Protein AF-0000000076091542 (afdb_homodimer)

InterPro domains:
  IPR012336 Thioredoxin-like fold [PF17172] (50-140)
  IPR026928 FAX/IsoI-like [SFLDG01200] (33-262)
  IPR033468 Metaxin, glutathione S-transferase domain [PF17171] (192-253)
  IPR036249 Thioredoxin-like superfamily [SSF52833] (47-108)
  IPR036282 Glutathione S-transferase, C-terminal domain superfamily [SSF47616] (184-255)
  IPR040079 Glutathione transferase family [SFLDS00019] (33-262)
  IPR050931 Mitochondrial Protein Transport Metaxin [PTHR12289] (26-268)

Organism: Mytilus edulis (NCBI:txid6550)

Radius of gyration: 25.35 Å; Cα contacts (8 Å, |Δi|>4): 857; chains: 2; bounding box: 60×109×56 Å

Structure (mmCIF, N/CA/C/O backbone):
data_AF-0000000076091542-model_v1
#
loop_
_entity.id
_entity.type
_entity.pdbx_description
1 polymer 'Failed axon connections-like protein'
#
loop_
_atom_site.group_PDB
_atom_site.id
_atom_site.type_symbol
_atom_site.label_atom_id
_atom_site.label_alt_id
_atom_site.label_comp_id
_atom_site.label_asym_id
_atom_site.label_entity_id
_atom_site.label_seq_id
_atom_site.pdbx_PDB_ins_code
_atom_site.Cartn_x
_atom_site.Cartn_y
_atom_site.Cartn_z
_atom_site.occupancy
_atom_site.B_iso_or_equiv
_atom_site.auth_seq_id
_atom_site.auth_comp_id
_atom_site.auth_asym_id
_atom_site.auth_atom_id
_atom_site.pdbx_PDB_model_num
ATOM 1 N N . MET A 1 1 ? -28.188 13.852 -23.406 1 19.67 1 MET A N 1
ATOM 2 C CA . MET A 1 1 ? -27.188 12.852 -23.781 1 19.67 1 MET A CA 1
ATOM 3 C C . MET A 1 1 ? -27.344 11.602 -22.906 1 19.67 1 MET A C 1
ATOM 5 O O . MET A 1 1 ? -27.281 11.68 -21.688 1 19.67 1 MET A O 1
ATOM 9 N N . LEU A 1 2 ? -28.016 10.516 -23.391 1 20.8 2 LEU A N 1
ATOM 10 C CA . LEU A 1 2 ? -28.562 9.273 -22.859 1 20.8 2 LEU A CA 1
ATOM 11 C C . LEU A 1 2 ? -27.438 8.406 -22.281 1 20.8 2 LEU A C 1
ATOM 13 O O . LEU A 1 2 ? -26.422 8.18 -22.938 1 20.8 2 LEU A O 1
ATOM 17 N N . ALA A 1 3 ? -27.391 8.375 -20.922 1 24.52 3 ALA A N 1
ATOM 18 C CA . ALA A 1 3 ? -26.531 7.43 -20.219 1 24.52 3 ALA A CA 1
ATOM 19 C C . ALA A 1 3 ? -26.609 6.043 -20.844 1 24.52 3 ALA A C 1
ATOM 21 O O . ALA A 1 3 ? -27.703 5.477 -20.984 1 24.52 3 ALA A O 1
ATOM 22 N N . LYS A 1 4 ? -25.562 5.676 -21.656 1 25.92 4 LYS A N 1
ATOM 23 C CA . LYS A 1 4 ? -25.609 4.516 -22.547 1 25.92 4 LYS A CA 1
ATOM 24 C C . LYS A 1 4 ? -25.844 3.23 -21.75 1 25.92 4 LYS A C 1
ATOM 26 O O . LYS A 1 4 ? -25.156 2.969 -20.766 1 25.92 4 LYS A O 1
ATOM 31 N N . PRO A 1 5 ? -26.922 2.445 -21.859 1 33.72 5 PRO A N 1
ATOM 32 C CA . PRO A 1 5 ? -27.469 1.202 -21.312 1 33.72 5 PRO A CA 1
ATOM 33 C C . PRO A 1 5 ? -26.438 0.086 -21.234 1 33.72 5 PRO A C 1
ATOM 35 O O . PRO A 1 5 ? -26.672 -0.938 -20.578 1 33.72 5 PRO A O 1
ATOM 38 N N . ASN A 1 6 ? -25.312 0.187 -21.891 1 32.94 6 ASN A N 1
ATOM 39 C CA . ASN A 1 6 ? -24.531 -1.007 -22.219 1 32.94 6 ASN A CA 1
ATOM 40 C C . ASN A 1 6 ? -23.594 -1.395 -21.078 1 32.94 6 ASN A C 1
ATOM 42 O O . ASN A 1 6 ? -22.906 -2.418 -21.156 1 32.94 6 ASN A O 1
ATOM 46 N N . GLU A 1 7 ? -23.281 -0.458 -20.203 1 36.81 7 GLU A N 1
ATOM 47 C CA . GLU A 1 7 ? -22.281 -0.749 -19.188 1 36.81 7 GLU A CA 1
ATOM 48 C C . GLU A 1 7 ? -22.797 -1.742 -18.156 1 36.81 7 GLU A C 1
ATOM 50 O O . GLU A 1 7 ? -22.047 -2.578 -17.656 1 36.81 7 GLU A O 1
ATOM 55 N N . CYS A 1 8 ? -24.156 -1.699 -17.844 1 38.28 8 CYS A N 1
ATOM 56 C CA . CYS A 1 8 ? -24.828 -2.627 -16.938 1 38.28 8 CYS A CA 1
ATOM 57 C C . CYS A 1 8 ? -24.812 -4.043 -17.516 1 38.28 8 CYS A C 1
ATOM 59 O O . CYS A 1 8 ? -24.734 -5.016 -16.766 1 38.28 8 CYS A O 1
ATOM 61 N N . SER A 1 9 ? -24.797 -4.07 -18.797 1 39.72 9 SER A N 1
ATOM 62 C CA . SER A 1 9 ? -24.969 -5.359 -19.453 1 39.72 9 SER A CA 1
ATOM 63 C C . SER A 1 9 ? -23.688 -6.195 -19.375 1 39.72 9 SER A C 1
ATOM 65 O O . SER A 1 9 ? -23.75 -7.398 -19.109 1 39.72 9 SER A O 1
ATOM 67 N N . SER A 1 10 ? -22.578 -5.527 -19.469 1 39.66 10 SER A N 1
ATOM 68 C CA . SER A 1 10 ? -21.328 -6.273 -19.484 1 39.66 10 SER A CA 1
ATOM 69 C C . SER A 1 10 ? -20.953 -6.766 -18.094 1 39.66 10 SER A C 1
ATOM 71 O O . SER A 1 10 ? -20.438 -7.875 -17.938 1 39.66 10 SER A O 1
ATOM 73 N N . TYR A 1 11 ? -21.328 -5.992 -17.109 1 43.19 11 TYR A N 1
ATOM 74 C CA . TYR A 1 11 ? -21.188 -6.453 -15.727 1 43.19 11 TYR A CA 1
ATOM 75 C C . TYR A 1 11 ? -22.078 -7.66 -15.461 1 43.19 11 TYR A C 1
ATOM 77 O O . TYR A 1 11 ? -21.656 -8.617 -14.805 1 43.19 11 TYR A O 1
ATOM 85 N N . MET A 1 12 ? -23.266 -7.578 -15.938 1 41.66 12 MET A N 1
ATOM 86 C CA . MET A 1 12 ? -24.203 -8.688 -15.797 1 41.66 12 MET A CA 1
ATOM 87 C C . MET A 1 12 ? -23.703 -9.93 -16.516 1 41.66 12 MET A C 1
ATOM 89 O O . MET A 1 12 ? -23.844 -11.047 -16.016 1 41.66 12 MET A O 1
ATOM 93 N N . TYR A 1 13 ? -23.141 -9.711 -17.656 1 39.22 13 TYR A N 1
ATOM 94 C CA . TYR A 1 13 ? -22.656 -10.852 -18.422 1 39.22 13 TYR A CA 1
ATOM 95 C C . TYR A 1 13 ? -21.484 -11.508 -17.719 1 39.22 13 TYR A C 1
ATOM 97 O O . TYR A 1 13 ? -21.406 -12.742 -17.625 1 39.22 13 TYR A O 1
ATOM 105 N N . PHE A 1 14 ? -20.547 -10.75 -17.266 1 43.5 14 PHE A N 1
ATOM 106 C CA . PHE A 1 14 ? -19.406 -11.352 -16.578 1 43.5 14 PHE A CA 1
ATOM 107 C C . PHE A 1 14 ? -19.844 -11.984 -15.266 1 43.5 14 PHE A C 1
ATOM 109 O O . PHE A 1 14 ? -19.391 -13.078 -14.914 1 43.5 14 PHE A O 1
ATOM 116 N N . LYS A 1 15 ? -20.719 -11.328 -14.539 1 43.81 15 LYS A N 1
ATOM 117 C CA . LYS A 1 15 ? -21.359 -11.953 -13.383 1 43.81 15 LYS A CA 1
ATOM 118 C C . LYS A 1 15 ? -22.062 -13.25 -13.773 1 43.81 15 LYS A C 1
ATOM 120 O O . LYS A 1 15 ? -22 -14.242 -13.039 1 43.81 15 LYS A O 1
ATOM 125 N N . LEU A 1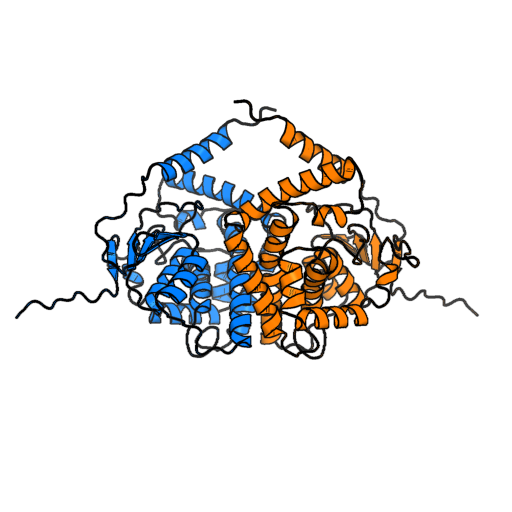 16 ? -22.75 -13.125 -14.828 1 40.97 16 LEU A N 1
ATOM 126 C CA . LEU A 1 16 ? -23.469 -14.297 -15.32 1 40.97 16 LEU A CA 1
ATOM 127 C C . LEU A 1 16 ? -22.5 -15.422 -15.688 1 40.97 16 LEU A C 1
ATOM 129 O O . LEU A 1 16 ? -22.781 -16.594 -15.438 1 40.97 16 LEU A O 1
ATOM 133 N N . LEU A 1 17 ? -21.469 -15.07 -16.328 1 40.75 17 LEU A N 1
ATOM 134 C CA . LEU A 1 17 ? -20.516 -16.125 -16.625 1 40.75 17 LEU A CA 1
ATOM 135 C C . LEU A 1 17 ? -19.938 -16.719 -15.344 1 40.75 17 LEU A C 1
ATOM 137 O O . LEU A 1 17 ? -19.703 -17.922 -15.258 1 40.75 17 LEU A O 1
ATOM 141 N N . CYS A 1 18 ? -19.719 -15.82 -14.344 1 41.69 18 CYS A N 1
ATOM 142 C CA . CYS A 1 18 ? -19.125 -16.25 -13.086 1 41.69 18 CYS A CA 1
ATOM 143 C C . CYS A 1 18 ? -20.172 -16.875 -12.172 1 41.69 18 CYS A C 1
ATOM 145 O O . CYS A 1 18 ? -19.859 -17.781 -11.391 1 41.69 18 CYS A O 1
ATOM 147 N N . LEU A 1 19 ? -21.438 -16.344 -12.164 1 39.69 19 LEU A N 1
ATOM 148 C CA . LEU A 1 19 ? -22.469 -16.766 -11.227 1 39.69 19 LEU A CA 1
ATOM 149 C C . LEU A 1 19 ? -22.875 -18.219 -11.492 1 39.69 19 LEU A C 1
ATOM 151 O O . LEU A 1 19 ? -23.406 -18.891 -10.609 1 39.69 19 LEU A O 1
ATOM 155 N N . HIS A 1 20 ? -22.938 -18.562 -12.703 1 35.91 20 HIS A N 1
ATOM 156 C CA . HIS A 1 20 ? -23.594 -19.844 -12.898 1 35.91 20 HIS A CA 1
ATOM 157 C C . HIS A 1 20 ? -22.797 -20.969 -12.234 1 35.91 20 HIS A C 1
ATOM 159 O O . HIS A 1 20 ? -23.203 -22.141 -12.305 1 35.91 20 HIS A O 1
ATOM 165 N N . CYS A 1 21 ? -21.547 -20.812 -11.906 1 37.47 21 CYS A N 1
ATOM 166 C CA . CYS A 1 21 ? -21 -22.094 -11.5 1 37.47 21 CYS A CA 1
ATOM 167 C C . CYS A 1 21 ? -21.359 -22.422 -10.055 1 37.47 21 CYS A C 1
ATOM 169 O O . CYS A 1 21 ? -20.938 -21.719 -9.133 1 37.47 21 CYS A O 1
ATOM 171 N N . ARG A 1 22 ? -22.453 -22.922 -9.781 1 39.88 22 ARG A N 1
ATOM 172 C CA . ARG A 1 22 ? -22.906 -23.594 -8.57 1 39.88 22 ARG A CA 1
ATOM 173 C C . ARG A 1 22 ? -21.75 -24.328 -7.891 1 39.88 22 ARG A C 1
ATOM 175 O O . ARG A 1 22 ? -21.031 -25.094 -8.531 1 39.88 22 ARG A O 1
ATOM 182 N N . ARG A 1 23 ? -21.328 -23.844 -6.637 1 48.97 23 ARG A N 1
ATOM 183 C CA . ARG A 1 23 ? -20.375 -24.344 -5.66 1 48.97 23 ARG A CA 1
ATOM 184 C C . ARG A 1 23 ? -20.547 -25.859 -5.453 1 48.97 23 ARG A C 1
ATOM 186 O O . ARG A 1 23 ? -21.406 -26.281 -4.68 1 48.97 23 ARG A O 1
ATOM 193 N N . ARG A 1 24 ? -20.547 -26.734 -6.309 1 45.97 24 ARG A N 1
ATOM 194 C CA . ARG A 1 24 ? -20.578 -28.094 -5.797 1 45.97 24 ARG A CA 1
ATOM 195 C C . ARG A 1 24 ? -19.266 -28.453 -5.098 1 45.97 24 ARG A C 1
ATOM 197 O O . ARG A 1 24 ? -18.188 -28.281 -5.66 1 45.97 24 ARG A O 1
ATOM 204 N N . PRO A 1 25 ? -19.297 -28.516 -3.74 1 52.72 25 PRO A N 1
ATOM 205 C CA . PRO A 1 25 ? -18.125 -29.109 -3.088 1 52.72 25 PRO A CA 1
ATOM 206 C C . PRO A 1 25 ? -17.578 -30.312 -3.844 1 52.72 25 PRO A C 1
ATOM 208 O O . PRO A 1 25 ? -18.344 -31.125 -4.352 1 52.72 25 PRO A O 1
ATOM 211 N N . LYS A 1 26 ? -16.344 -30.062 -4.352 1 61.12 26 LYS A N 1
ATOM 212 C CA . LYS A 1 26 ? -15.766 -31.25 -4.977 1 61.12 26 LYS A CA 1
ATOM 213 C C . LYS A 1 26 ? -15.797 -32.438 -4.023 1 61.12 26 LYS A C 1
ATOM 215 O O . LYS A 1 26 ? -15.227 -32.375 -2.93 1 61.12 26 LYS A O 1
ATOM 220 N N . SER A 1 27 ? -16.859 -33.25 -3.984 1 59.94 27 SER A N 1
ATOM 221 C CA . SER A 1 27 ? -17.172 -34.375 -3.129 1 59.94 27 SER A CA 1
ATOM 222 C C . SER A 1 27 ? -15.984 -35.312 -2.992 1 59.94 27 SER A C 1
ATOM 224 O O . SER A 1 27 ? -15.875 -36.062 -2.014 1 59.94 27 SER A O 1
ATOM 226 N N . ASN A 1 28 ? -14.875 -35.156 -3.734 1 75 28 ASN A N 1
ATOM 227 C CA . ASN A 1 28 ? -13.867 -36.188 -3.713 1 75 28 ASN A CA 1
ATOM 228 C C . ASN A 1 28 ? -12.523 -35.688 -3.195 1 75 28 ASN A C 1
ATOM 230 O O . ASN A 1 28 ? -11.477 -36.281 -3.455 1 75 28 ASN A O 1
ATOM 234 N N . VAL A 1 29 ? -12.516 -34.594 -2.348 1 87.81 29 VAL A N 1
ATOM 235 C CA . VAL A 1 29 ? -11.234 -34.125 -1.842 1 87.81 29 VAL A CA 1
ATOM 236 C C . VAL A 1 29 ? -10.984 -34.688 -0.446 1 87.81 29 VAL A C 1
ATOM 238 O O . VAL A 1 29 ? -11.828 -34.531 0.448 1 87.81 29 VAL A O 1
ATOM 241 N N . PRO A 1 30 ? -9.906 -35.406 -0.221 1 91.44 30 PRO A N 1
ATOM 242 C CA . PRO A 1 30 ? -9.609 -35.969 1.107 1 91.44 30 PRO A CA 1
ATOM 243 C C . PRO A 1 30 ? -9.484 -34.875 2.172 1 91.44 30 PRO A C 1
ATOM 245 O O . PRO A 1 30 ? -9.117 -33.75 1.86 1 91.44 30 PRO A O 1
ATOM 248 N N . PRO A 1 31 ? -9.797 -35.219 3.416 1 91.81 31 PRO A N 1
ATOM 249 C CA . PRO A 1 31 ? -9.594 -34.281 4.512 1 91.81 31 PRO A CA 1
ATOM 250 C C . PRO A 1 31 ? -8.148 -33.781 4.605 1 91.81 31 PRO A C 1
ATOM 252 O O . PRO A 1 31 ? -7.215 -34.562 4.391 1 91.81 31 PRO A O 1
ATOM 255 N N . GLY A 1 32 ? -7.98 -32.562 4.844 1 94.19 32 GLY A N 1
ATOM 256 C CA . GLY A 1 32 ? -6.648 -32 5.051 1 94.19 32 GLY A CA 1
ATOM 257 C C . GLY A 1 32 ? -6 -31.516 3.771 1 94.19 32 GLY A C 1
ATOM 258 O O . GLY A 1 32 ? -4.883 -30.984 3.797 1 94.19 32 GLY A O 1
ATOM 259 N N . VAL A 1 33 ? -6.746 -31.672 2.643 1 96.44 33 VAL A N 1
ATOM 260 C CA . VAL A 1 33 ? -6.242 -31.219 1.354 1 96.44 33 VAL A CA 1
ATOM 261 C C . VAL A 1 33 ? -6.875 -29.875 1.001 1 96.44 33 VAL A C 1
ATOM 263 O O . VAL A 1 33 ? -8.102 -29.719 1.054 1 96.44 33 VAL A O 1
ATOM 266 N N . VAL A 1 34 ? -6.047 -28.922 0.693 1 97.38 34 VAL A N 1
ATOM 267 C CA . VAL A 1 34 ? -6.512 -27.609 0.248 1 97.38 34 VAL A CA 1
ATOM 268 C C . VAL A 1 34 ? -6.984 -27.703 -1.201 1 97.38 34 VAL A C 1
ATOM 270 O O . VAL A 1 34 ? -6.297 -28.266 -2.053 1 97.38 34 VAL A O 1
ATOM 273 N N . VAL A 1 35 ? -8.133 -27.25 -1.45 1 96.81 35 VAL A N 1
ATOM 274 C CA . VAL A 1 35 ? -8.531 -27.016 -2.836 1 96.81 35 VAL A CA 1
ATOM 275 C C . VAL A 1 35 ? -8.258 -25.562 -3.217 1 96.81 35 VAL A C 1
ATOM 277 O O . VAL A 1 35 ? -8.844 -24.641 -2.643 1 96.81 35 VAL A O 1
ATOM 280 N N . LEU A 1 36 ? -7.383 -25.359 -4.105 1 97 36 LEU A N 1
ATOM 281 C CA . LEU A 1 36 ? -7.008 -24.031 -4.574 1 97 36 LEU A CA 1
ATOM 282 C C . LEU A 1 36 ? -7.758 -23.672 -5.855 1 97 36 LEU A C 1
ATOM 284 O O . LEU A 1 36 ? -7.488 -24.25 -6.914 1 97 36 LEU A O 1
ATOM 288 N N . TYR A 1 37 ? -8.68 -22.75 -5.766 1 94.75 37 TYR A N 1
ATOM 289 C CA . TYR A 1 37 ? -9.398 -22.234 -6.922 1 94.75 37 TYR A CA 1
ATOM 290 C C . TYR A 1 37 ? -8.664 -21.062 -7.555 1 94.75 37 TYR A C 1
ATOM 292 O O . TYR A 1 37 ? -8.445 -20.047 -6.902 1 94.75 37 TYR A O 1
ATOM 300 N N . GLN A 1 38 ? -8.242 -21.188 -8.727 1 93.25 38 GLN A N 1
ATOM 301 C CA . GLN A 1 38 ? -7.48 -20.156 -9.414 1 93.25 38 GLN A CA 1
ATOM 302 C C . GLN A 1 38 ? -7.754 -20.172 -10.914 1 93.25 38 GLN A C 1
ATOM 304 O O . GLN A 1 38 ? -8.398 -21.094 -11.422 1 93.25 38 GLN A O 1
ATOM 309 N N . ILE A 1 39 ? -7.184 -19.109 -11.547 1 87.56 39 ILE A N 1
ATOM 310 C CA . ILE A 1 39 ? -7.281 -19.062 -13.008 1 87.56 39 ILE A CA 1
ATOM 311 C C . ILE A 1 39 ? -6.293 -20.047 -13.617 1 87.56 39 ILE A C 1
ATOM 313 O O . ILE A 1 39 ? -5.234 -20.328 -13.047 1 87.56 39 ILE A O 1
ATOM 317 N N . GLY A 1 40 ? -6.504 -20.609 -14.742 1 83.12 40 GLY A N 1
ATOM 318 C CA . GLY A 1 40 ? -5.727 -21.641 -15.414 1 83.12 40 GLY A CA 1
ATOM 319 C C . GLY A 1 40 ? -4.273 -21.266 -15.617 1 83.12 40 GLY A C 1
ATOM 320 O O . GLY A 1 40 ? -3.859 -20.156 -15.242 1 83.12 40 GLY A O 1
ATOM 321 N N . ARG A 1 41 ? -3.475 -22.188 -16.031 1 93.94 41 ARG A N 1
ATOM 322 C CA . ARG A 1 41 ? -2.051 -22.031 -16.312 1 93.94 41 ARG A CA 1
ATOM 323 C C . ARG A 1 41 ? -1.826 -21.047 -17.453 1 93.94 41 ARG A C 1
ATOM 325 O O . ARG A 1 41 ? -2.746 -20.766 -18.219 1 93.94 41 ARG A O 1
ATOM 332 N N . GLY A 1 42 ? -0.633 -20.469 -17.516 1 92.81 42 GLY A N 1
ATOM 333 C CA . GLY A 1 42 ? -0.312 -19.453 -18.5 1 92.81 42 GLY A CA 1
ATOM 334 C C . GLY A 1 42 ? 0.687 -19.922 -19.547 1 92.81 42 GLY A C 1
ATOM 335 O O . GLY A 1 42 ? 1.202 -21.031 -19.453 1 92.81 42 GLY A O 1
ATOM 336 N N . ASN A 1 43 ? 0.922 -19.047 -20.516 1 93 43 ASN A N 1
ATOM 337 C CA . ASN A 1 43 ? 1.833 -19.375 -21.609 1 93 43 ASN A CA 1
ATOM 338 C C . ASN A 1 43 ? 3.291 -19.234 -21.188 1 93 43 ASN A C 1
ATOM 340 O O . ASN A 1 43 ? 4.16 -19.953 -21.688 1 93 43 ASN A O 1
ATOM 344 N N . PHE A 1 44 ? 3.537 -18.359 -20.188 1 95.12 44 PHE A N 1
ATOM 345 C CA . PHE A 1 44 ? 4.934 -18.016 -19.922 1 95.12 44 PHE A CA 1
ATOM 346 C C . PHE A 1 44 ? 5.289 -18.25 -18.469 1 95.12 44 PHE A C 1
ATOM 348 O O . PHE A 1 44 ? 6.465 -18.266 -18.094 1 95.12 44 PHE A O 1
ATOM 355 N N . ALA A 1 45 ? 4.277 -18.438 -17.641 1 96.62 45 ALA A N 1
ATOM 356 C CA . ALA A 1 45 ? 4.426 -18.734 -16.219 1 96.62 45 ALA A CA 1
ATOM 357 C C . ALA A 1 45 ? 3.293 -19.625 -15.719 1 96.62 45 ALA A C 1
ATOM 359 O O . ALA A 1 45 ? 2.25 -19.734 -16.359 1 96.62 45 ALA A O 1
ATOM 360 N N . PRO A 1 46 ? 3.443 -20.266 -14.57 1 96.88 46 PRO A N 1
ATOM 361 C CA . PRO A 1 46 ? 2.418 -21.188 -14.07 1 96.88 46 PRO A CA 1
ATOM 362 C C . PRO A 1 46 ? 1.085 -20.5 -13.805 1 96.88 46 PRO A C 1
ATOM 364 O O . PRO A 1 46 ? 0.047 -21.156 -13.719 1 96.88 46 PRO A O 1
ATOM 367 N N . SER A 1 47 ? 1.131 -19.234 -13.641 1 95.44 47 SER A N 1
ATOM 368 C CA . SER A 1 47 ? -0.073 -18.422 -13.461 1 95.44 47 SER A CA 1
ATOM 369 C C . SER A 1 47 ? 0.027 -17.094 -14.211 1 95.44 47 SER A C 1
ATOM 371 O O . SER A 1 47 ? 1.124 -16.562 -14.398 1 95.44 47 SER A O 1
ATOM 373 N N . ILE A 1 48 ? -1.14 -16.547 -14.625 1 92.62 48 ILE A N 1
ATOM 374 C CA . ILE A 1 48 ? -1.16 -15.258 -15.312 1 92.62 48 ILE A CA 1
ATOM 375 C C . ILE A 1 48 ? -1.468 -14.148 -14.312 1 92.62 48 ILE A C 1
ATOM 377 O O . ILE A 1 48 ? -1.569 -12.977 -14.688 1 92.62 48 ILE A O 1
ATOM 381 N N . SER A 1 49 ? -1.626 -14.516 -13.047 1 93.38 49 SER A N 1
ATOM 382 C CA . SER A 1 49 ? -1.919 -13.57 -11.969 1 93.38 49 SER A CA 1
ATOM 383 C C . SER A 1 49 ? -0.971 -13.766 -10.789 1 93.38 49 SER A C 1
ATOM 385 O O . SER A 1 49 ? -0.603 -14.898 -10.461 1 93.38 49 SER A O 1
ATOM 387 N N . PRO A 1 50 ? -0.578 -12.688 -10.141 1 97 50 PRO A N 1
ATOM 388 C CA . PRO A 1 50 ? 0.434 -12.797 -9.086 1 97 50 PRO A CA 1
ATOM 389 C C . PRO A 1 50 ? -0.114 -13.422 -7.805 1 97 50 PRO A C 1
ATOM 391 O O . PRO A 1 50 ? 0.629 -14.07 -7.062 1 97 50 PRO A O 1
ATOM 394 N N . PHE A 1 51 ? -1.386 -13.32 -7.535 1 96.69 51 PHE A N 1
ATOM 395 C CA . PHE A 1 51 ? -1.931 -13.695 -6.238 1 96.69 51 PHE A CA 1
ATOM 396 C C . PHE A 1 51 ? -2.146 -15.203 -6.152 1 96.69 51 PHE A C 1
ATOM 398 O O . PHE A 1 51 ? -1.796 -15.828 -5.152 1 96.69 51 PHE A O 1
ATOM 405 N N . PRO A 1 52 ? -2.664 -15.82 -7.234 1 96.88 52 PRO A N 1
ATOM 406 C CA . PRO A 1 52 ? -2.672 -17.281 -7.211 1 96.88 52 PRO A CA 1
ATOM 407 C C . PRO A 1 52 ? -1.269 -17.891 -7.148 1 96.88 52 PRO A C 1
ATOM 409 O O . PRO A 1 52 ? -1.054 -18.891 -6.477 1 96.88 52 PRO A O 1
ATOM 412 N N . LEU A 1 53 ? -0.336 -17.266 -7.883 1 98.25 53 LEU A N 1
ATOM 413 C CA . LEU A 1 53 ? 1.036 -17.766 -7.859 1 98.25 53 LEU A CA 1
ATOM 414 C C . LEU A 1 53 ? 1.632 -17.656 -6.461 1 98.25 53 LEU A C 1
ATOM 416 O O . LEU A 1 53 ? 2.316 -18.562 -5.996 1 98.25 53 LEU A O 1
ATOM 420 N N . LYS A 1 54 ? 1.403 -16.547 -5.793 1 98.56 54 LYS A N 1
ATOM 421 C CA . LYS A 1 54 ? 1.81 -16.344 -4.406 1 98.56 54 LYS A CA 1
ATOM 422 C C . LYS A 1 54 ? 1.29 -17.469 -3.512 1 98.56 54 LYS A C 1
ATOM 424 O O . LYS A 1 54 ? 2.057 -18.078 -2.764 1 98.56 54 LYS A O 1
ATOM 429 N N . LEU A 1 55 ? -0.015 -17.766 -3.592 1 98.44 55 LEU A N 1
ATOM 430 C CA . LEU A 1 55 ? -0.656 -18.734 -2.715 1 98.44 55 LEU A CA 1
ATOM 431 C C . LEU A 1 55 ? -0.156 -20.141 -3.014 1 98.44 55 LEU A C 1
ATOM 433 O O . LEU A 1 55 ? 0.147 -20.906 -2.094 1 98.44 55 LEU A O 1
ATOM 437 N N . GLU A 1 56 ? -0.04 -20.5 -4.309 1 98.5 56 GLU A N 1
ATOM 438 C CA . GLU A 1 56 ? 0.452 -21.828 -4.648 1 98.5 56 GLU A CA 1
ATOM 439 C C . GLU A 1 56 ? 1.918 -21.984 -4.258 1 98.5 56 GLU A C 1
ATOM 441 O O . GLU A 1 56 ? 2.332 -23.062 -3.822 1 98.5 56 GLU A O 1
ATOM 446 N N . THR A 1 57 ? 2.715 -20.938 -4.402 1 98.75 57 THR A N 1
ATOM 447 C CA . THR A 1 57 ? 4.105 -21 -3.971 1 98.75 57 THR A CA 1
ATOM 448 C C . THR A 1 57 ? 4.195 -21.25 -2.469 1 98.75 57 THR A C 1
ATOM 450 O O . THR A 1 57 ? 5.027 -22.047 -2.018 1 98.75 57 THR A O 1
ATOM 453 N N . PHE A 1 58 ? 3.307 -20.641 -1.657 1 98.75 58 PHE A N 1
ATOM 454 C CA . PHE A 1 58 ? 3.277 -20.875 -0.218 1 98.75 58 PHE A CA 1
ATOM 455 C C . PHE A 1 58 ? 2.938 -22.328 0.089 1 98.75 58 PHE A C 1
ATOM 457 O O . PHE A 1 58 ? 3.545 -22.953 0.969 1 98.75 58 PHE A O 1
ATOM 464 N N . LEU A 1 59 ? 1.962 -22.844 -0.672 1 98.5 59 LEU A N 1
ATOM 465 C CA . LEU A 1 59 ? 1.588 -24.234 -0.488 1 98.5 59 LEU A CA 1
ATOM 466 C C . LEU A 1 59 ? 2.762 -25.156 -0.803 1 98.5 59 LEU A C 1
ATOM 468 O O . LEU A 1 59 ? 3.021 -26.109 -0.068 1 98.5 59 LEU A O 1
ATOM 472 N N . ARG A 1 60 ? 3.5 -24.859 -1.86 1 98.25 60 ARG A N 1
ATOM 473 C CA . ARG A 1 60 ? 4.656 -25.656 -2.254 1 98.25 60 ARG A CA 1
ATOM 474 C C . ARG A 1 60 ? 5.789 -25.531 -1.24 1 98.25 60 ARG A C 1
ATOM 476 O O . ARG A 1 60 ? 6.426 -26.516 -0.875 1 98.25 60 ARG A O 1
ATOM 483 N N . MET A 1 61 ? 5.992 -24.344 -0.761 1 98.06 61 MET A N 1
ATOM 484 C CA . MET A 1 61 ? 7.039 -24.031 0.215 1 98.06 61 MET A CA 1
ATOM 485 C C . MET A 1 61 ? 6.805 -24.797 1.512 1 98.06 61 MET A C 1
ATOM 487 O O . MET A 1 61 ? 7.758 -25.281 2.137 1 98.06 61 MET A O 1
ATOM 491 N N . THR A 1 62 ? 5.531 -24.922 1.877 1 97.88 62 THR A N 1
ATOM 492 C CA . THR A 1 62 ? 5.18 -25.531 3.158 1 97.88 62 THR A CA 1
ATOM 493 C C . THR A 1 62 ? 4.801 -27 2.979 1 97.88 62 THR A C 1
ATOM 495 O O . THR A 1 62 ? 4.523 -27.703 3.955 1 97.88 62 THR A O 1
ATOM 498 N N . LYS A 1 63 ? 4.684 -27.469 1.778 1 97.25 63 LYS A N 1
ATOM 499 C CA . LYS A 1 63 ? 4.336 -28.844 1.44 1 97.25 63 LYS A CA 1
ATOM 500 C C . LYS A 1 63 ? 2.977 -29.219 2.021 1 97.25 63 LYS A C 1
ATOM 502 O O . LYS A 1 63 ? 2.793 -30.344 2.502 1 97.25 63 LYS A O 1
ATOM 507 N N . ILE A 1 64 ? 2.133 -28.25 2.092 1 97.5 64 ILE A N 1
ATOM 508 C CA . ILE A 1 64 ? 0.746 -28.531 2.449 1 97.5 64 ILE A CA 1
ATOM 509 C C . ILE A 1 64 ? 0.042 -29.219 1.29 1 97.5 64 ILE A C 1
ATOM 511 O O . ILE A 1 64 ? 0.107 -28.766 0.148 1 97.5 64 ILE A O 1
ATOM 515 N N . PRO A 1 65 ? -0.618 -30.328 1.508 1 97.62 65 PRO A N 1
ATOM 516 C CA . PRO A 1 65 ? -1.327 -31 0.415 1 97.62 65 PRO A CA 1
ATOM 517 C C . PRO A 1 65 ? -2.387 -30.109 -0.232 1 97.62 65 PRO A C 1
ATOM 519 O O . PRO A 1 65 ? -3.168 -29.453 0.471 1 97.62 65 PRO A O 1
ATOM 522 N N . TYR A 1 66 ? -2.4 -30.078 -1.528 1 97.44 66 TYR A N 1
ATOM 523 C CA . TYR A 1 66 ? -3.395 -29.25 -2.188 1 97.44 66 TYR A CA 1
ATOM 524 C C . TYR A 1 66 ? -3.754 -29.797 -3.561 1 97.44 66 TYR A C 1
ATOM 526 O O . TYR A 1 66 ? -3.029 -30.641 -4.109 1 97.44 66 TYR A O 1
ATOM 534 N N . MET A 1 67 ? -4.875 -29.406 -4.02 1 96.31 67 MET A N 1
ATOM 535 C CA . MET A 1 67 ? -5.418 -29.703 -5.344 1 96.31 67 MET A CA 1
ATOM 536 C C . MET A 1 67 ? -5.805 -28.422 -6.078 1 96.31 67 MET A C 1
ATOM 538 O O . MET A 1 67 ? -6.367 -27.516 -5.477 1 96.31 67 MET A O 1
ATOM 542 N N . ASN A 1 68 ? -5.414 -28.359 -7.324 1 95.44 68 ASN A N 1
ATOM 543 C CA . ASN A 1 68 ? -5.77 -27.188 -8.117 1 95.44 68 ASN A CA 1
ATOM 544 C C . ASN A 1 68 ? -7.145 -27.344 -8.766 1 95.44 68 ASN A C 1
ATOM 546 O O . ASN A 1 68 ? -7.496 -28.422 -9.227 1 95.44 68 ASN A O 1
ATOM 550 N N . ASP A 1 69 ? -7.898 -26.391 -8.719 1 93.81 69 ASP A N 1
ATOM 551 C CA . ASP A 1 69 ? -9.062 -26.172 -9.57 1 93.81 69 ASP A CA 1
ATOM 552 C C . ASP A 1 69 ? -8.867 -24.953 -10.469 1 93.81 69 ASP A C 1
ATOM 554 O O . ASP A 1 69 ? -8.922 -23.812 -10.008 1 93.81 69 ASP A O 1
ATOM 558 N N . HIS A 1 70 ? -8.656 -25.203 -11.734 1 91.19 70 HIS A N 1
ATOM 559 C CA . HIS A 1 70 ? -8.328 -24.141 -12.68 1 91.19 70 HIS A CA 1
ATOM 560 C C . HIS A 1 70 ? -9.57 -23.625 -13.383 1 91.19 70 HIS A C 1
ATOM 562 O O . HIS A 1 70 ? -9.484 -23.047 -14.469 1 91.19 70 HIS A O 1
ATOM 568 N N . SER A 1 71 ? -10.758 -23.797 -12.844 1 84.19 71 SER A N 1
ATOM 569 C CA . SER A 1 71 ? -12.016 -23.406 -13.477 1 84.19 71 SER A CA 1
ATOM 570 C C . SER A 1 71 ? -12.195 -21.906 -13.469 1 84.19 71 SER A C 1
ATOM 572 O O . SER A 1 71 ? -13.023 -21.359 -14.211 1 84.19 71 SER A O 1
ATOM 574 N N . GLY A 1 72 ? -11.492 -21.266 -12.562 1 80.81 72 GLY A N 1
ATOM 575 C CA . GLY A 1 72 ? -11.633 -19.812 -12.477 1 80.81 72 GLY A CA 1
ATOM 576 C C . GLY A 1 72 ? -12.875 -19.375 -11.727 1 80.81 72 GLY A C 1
ATOM 577 O O . GLY A 1 72 ? -13.305 -18.234 -11.844 1 80.81 72 GLY A O 1
ATOM 578 N N . LYS A 1 73 ? -13.414 -20.281 -10.992 1 79.88 73 LYS A N 1
ATOM 579 C CA . LYS A 1 73 ? -14.586 -19.938 -10.188 1 79.88 73 LYS A CA 1
ATOM 580 C C . LYS A 1 73 ? -14.266 -18.859 -9.172 1 79.88 73 LYS A C 1
ATOM 582 O O . LYS A 1 73 ? -13.227 -18.906 -8.508 1 79.88 73 LYS A O 1
ATOM 587 N N . PHE A 1 74 ? -15.164 -17.875 -9.102 1 81.44 74 PHE A N 1
ATOM 588 C CA . PHE A 1 74 ? -14.93 -16.734 -8.227 1 81.44 74 PHE A CA 1
ATOM 589 C C . PHE A 1 74 ? -15.367 -17.062 -6.801 1 81.44 74 PHE A C 1
ATOM 591 O O . PHE A 1 74 ? -16.266 -17.875 -6.59 1 81.44 74 PHE A O 1
ATOM 598 N N . SER A 1 75 ? -14.758 -16.391 -5.906 1 80.75 75 SER A N 1
ATOM 599 C CA . SER A 1 75 ? -15.148 -16.453 -4.5 1 80.75 75 SER A CA 1
ATOM 600 C C . SER A 1 75 ? -16.328 -15.523 -4.215 1 80.75 75 SER A C 1
ATOM 602 O O . SER A 1 75 ? -16.828 -14.852 -5.117 1 80.75 75 SER A O 1
ATOM 604 N N . SER A 1 76 ? -16.766 -15.609 -2.914 1 74.31 76 SER A N 1
ATOM 605 C CA . SER A 1 76 ? -17.781 -14.688 -2.424 1 74.31 76 SER A CA 1
ATOM 606 C C . SER A 1 76 ? -17.328 -13.234 -2.549 1 74.31 76 SER A C 1
ATOM 608 O O . SER A 1 76 ? -18.156 -12.32 -2.588 1 74.31 76 SER A O 1
ATOM 610 N N . LYS A 1 77 ? -16.016 -13.031 -2.662 1 73.88 77 LYS A N 1
ATOM 611 C CA . LYS A 1 77 ? -15.461 -11.688 -2.768 1 73.88 77 LYS A CA 1
ATOM 612 C C . LYS A 1 77 ? -15.289 -11.273 -4.227 1 73.88 77 LYS A C 1
ATOM 614 O O . LYS A 1 77 ? -14.773 -10.195 -4.516 1 73.88 77 LYS A O 1
ATOM 619 N N . GLY A 1 78 ? -15.578 -12.211 -5.133 1 75.19 78 GLY A N 1
ATOM 620 C CA . GLY A 1 78 ? -15.516 -11.898 -6.555 1 75.19 78 GLY A CA 1
ATOM 621 C C . GLY A 1 78 ? -14.109 -11.93 -7.117 1 75.19 78 GLY A C 1
ATOM 622 O O . GLY A 1 78 ? -13.812 -11.234 -8.086 1 75.19 78 GLY A O 1
ATOM 623 N N . LYS A 1 79 ? -13.234 -12.641 -6.398 1 80 79 LYS A N 1
ATOM 624 C CA . LYS A 1 79 ? -11.844 -12.68 -6.844 1 80 79 LYS A CA 1
ATOM 625 C C . LYS A 1 79 ? -11.289 -14.094 -6.773 1 80 79 LYS A C 1
ATOM 627 O O . LYS A 1 79 ? -11.805 -14.938 -6.047 1 80 79 LYS A O 1
ATOM 632 N N . THR A 1 80 ? -10.43 -14.391 -7.648 1 87.38 80 THR A N 1
ATOM 633 C CA . THR A 1 80 ? -9.508 -15.508 -7.496 1 87.38 80 THR A CA 1
ATOM 634 C C . THR A 1 80 ? -8.117 -15.016 -7.098 1 87.38 80 THR A C 1
ATOM 636 O O . THR A 1 80 ? -7.754 -13.875 -7.383 1 87.38 80 THR A O 1
ATOM 639 N N . PRO A 1 81 ? -7.305 -15.742 -6.266 1 93.81 81 PRO A N 1
ATOM 640 C CA . PRO A 1 81 ? -7.586 -17.109 -5.84 1 93.81 81 PRO A CA 1
ATOM 641 C C . PRO A 1 81 ? -8.422 -17.172 -4.566 1 93.81 81 PRO A C 1
ATOM 643 O O . PRO A 1 81 ? -8.617 -16.156 -3.9 1 93.81 81 PRO A O 1
ATOM 646 N N . TRP A 1 82 ? -8.969 -18.281 -4.285 1 94.62 82 TRP A N 1
ATOM 647 C CA . TRP A 1 82 ? -9.508 -18.672 -2.986 1 94.62 82 TRP A CA 1
ATOM 648 C C . TRP A 1 82 ? -9.328 -20.156 -2.75 1 94.62 82 TRP A C 1
ATOM 650 O O . TRP A 1 82 ? -8.82 -20.875 -3.615 1 94.62 82 TRP A O 1
ATOM 660 N N . MET A 1 83 ? -9.625 -20.578 -1.525 1 96.06 83 MET A N 1
ATOM 661 C CA . MET A 1 83 ? -9.406 -22 -1.243 1 96.06 83 MET A CA 1
ATOM 662 C C . MET A 1 83 ? -10.539 -22.562 -0.392 1 96.06 83 MET A C 1
ATOM 664 O O . MET A 1 83 ? -11.336 -21.812 0.164 1 96.06 83 MET A O 1
ATOM 668 N N . GLU A 1 84 ? -10.664 -23.766 -0.496 1 95.25 84 GLU A N 1
ATOM 669 C CA . GLU A 1 84 ? -11.5 -24.531 0.424 1 95.25 84 GLU A CA 1
ATOM 670 C C . GLU A 1 84 ? -10.672 -25.516 1.242 1 95.25 84 GLU A C 1
ATOM 672 O O . GLU A 1 84 ? -9.789 -26.188 0.704 1 95.25 84 GLU A O 1
ATOM 677 N N . TYR A 1 85 ? -10.828 -25.5 2.496 1 95.75 85 TYR A N 1
ATOM 678 C CA . TYR A 1 85 ? -10.172 -26.438 3.406 1 95.75 85 TYR A CA 1
ATOM 679 C C . TYR A 1 85 ? -11.195 -27.141 4.293 1 95.75 85 TYR A C 1
ATOM 681 O O . TYR A 1 85 ? -11.836 -26.5 5.133 1 95.75 85 TYR A O 1
ATOM 689 N N . ASN A 1 86 ? -11.359 -28.438 4.07 1 94.31 86 ASN A N 1
ATOM 690 C CA . ASN A 1 86 ? -12.328 -29.234 4.828 1 94.31 86 ASN A CA 1
ATOM 691 C C . ASN A 1 86 ? -13.719 -28.609 4.789 1 94.31 86 ASN A C 1
ATOM 693 O O . ASN A 1 86 ? -14.359 -28.453 5.824 1 94.31 86 ASN A O 1
ATOM 697 N N . GLY A 1 87 ? -14.031 -28.125 3.623 1 90.5 87 GLY A N 1
ATOM 698 C CA . GLY A 1 87 ? -15.383 -27.625 3.393 1 90.5 87 GLY A CA 1
ATOM 699 C C . GLY A 1 87 ? -15.531 -26.141 3.688 1 90.5 87 GLY A C 1
ATOM 700 O O . GLY A 1 87 ? -16.578 -25.547 3.408 1 90.5 87 GLY A O 1
ATOM 701 N N . LYS A 1 88 ? -14.562 -25.484 4.211 1 93.94 88 LYS A N 1
ATOM 702 C CA . LYS A 1 88 ? -14.641 -24.078 4.555 1 93.94 88 LYS A CA 1
ATOM 703 C C . LYS A 1 88 ? -14.008 -23.203 3.467 1 93.94 88 LYS A C 1
ATOM 705 O O . LYS A 1 88 ? -12.812 -23.328 3.197 1 93.94 88 LYS A O 1
ATOM 710 N N . PRO A 1 89 ? -14.781 -22.391 2.857 1 94.44 89 PRO A N 1
ATOM 711 C CA . PRO A 1 89 ? -14.211 -21.453 1.875 1 94.44 89 PRO A CA 1
ATOM 712 C C . PRO A 1 89 ? -13.461 -20.297 2.521 1 94.44 89 PRO A C 1
ATOM 714 O O . PRO A 1 89 ? -13.898 -19.766 3.545 1 94.44 89 PRO A O 1
ATOM 717 N N . ILE A 1 90 ? -12.352 -20 2.068 1 94.69 90 ILE A N 1
ATOM 718 C CA . ILE A 1 90 ? -11.547 -18.859 2.484 1 94.69 90 ILE A CA 1
ATOM 719 C C . ILE A 1 90 ? -11.102 -18.078 1.257 1 94.69 90 ILE A C 1
ATOM 721 O O . ILE A 1 90 ? -10.484 -18.625 0.344 1 94.69 90 ILE A O 1
ATOM 725 N N . ALA A 1 91 ? -11.469 -16.844 1.264 1 91.44 91 ALA A N 1
ATOM 726 C CA . ALA A 1 91 ? -11.125 -16 0.113 1 91.44 91 ALA A CA 1
ATOM 727 C C . ALA A 1 91 ? -10.008 -15.031 0.458 1 91.44 91 ALA A C 1
ATOM 729 O O . ALA A 1 91 ? -9.82 -14.672 1.624 1 91.44 91 ALA A O 1
ATOM 730 N N . ASP A 1 92 ? -9.297 -14.562 -0.605 1 90.5 92 ASP A N 1
ATOM 731 C CA . ASP A 1 92 ? -8.141 -13.672 -0.57 1 90.5 92 ASP A CA 1
ATOM 732 C C . ASP A 1 92 ? -6.863 -14.453 -0.262 1 90.5 92 ASP A C 1
ATOM 734 O O . ASP A 1 92 ? -6.809 -15.203 0.713 1 90.5 92 ASP A O 1
ATOM 738 N N . SER A 1 93 ? -5.934 -14.242 -1.024 1 94.88 93 SER A N 1
ATOM 739 C CA . SER A 1 93 ? -4.715 -15.047 -0.958 1 94.88 93 SER A CA 1
ATOM 740 C C . SER A 1 93 ? -4.016 -14.883 0.387 1 94.88 93 SER A C 1
ATOM 742 O O . SER A 1 93 ? -3.5 -15.852 0.947 1 94.88 93 SER A O 1
ATOM 744 N N . GLN A 1 94 ? -4.039 -13.695 0.958 1 95.56 94 GLN A N 1
ATOM 745 C CA . GLN A 1 94 ? -3.34 -13.484 2.221 1 95.56 94 GLN A CA 1
ATOM 746 C C . GLN A 1 94 ? -4.094 -14.125 3.383 1 95.56 94 GLN A C 1
ATOM 748 O O . GLN A 1 94 ? -3.479 -14.703 4.285 1 95.56 94 GLN A O 1
ATOM 753 N N . PHE A 1 95 ? -5.375 -14.047 3.381 1 95.44 95 PHE A N 1
ATOM 754 C CA . PHE A 1 95 ? -6.168 -14.672 4.434 1 95.44 95 PHE A CA 1
ATOM 755 C C . PHE A 1 95 ? -6.074 -16.188 4.355 1 95.44 95 PHE A C 1
ATOM 757 O O . PHE A 1 95 ? -6.105 -16.875 5.379 1 95.44 95 PHE A O 1
ATOM 764 N N . CYS A 1 96 ? -5.965 -16.703 3.125 1 96.81 96 CYS A N 1
ATOM 765 C CA . CYS A 1 96 ? -5.711 -18.141 2.957 1 96.81 96 CYS A CA 1
ATOM 766 C C . CYS A 1 96 ? -4.418 -18.547 3.652 1 96.81 96 CYS A C 1
ATOM 768 O O . CYS A 1 96 ? -4.398 -19.516 4.418 1 96.81 96 CYS A O 1
ATOM 770 N N . ILE A 1 97 ? -3.375 -17.781 3.459 1 98 97 ILE A N 1
ATOM 771 C CA . ILE A 1 97 ? -2.064 -18.078 4.031 1 98 97 ILE A CA 1
ATOM 772 C C . ILE A 1 97 ? -2.139 -18 5.555 1 98 97 ILE A C 1
ATOM 774 O O . ILE A 1 97 ? -1.664 -18.906 6.246 1 98 97 ILE A O 1
ATOM 778 N N . GLU A 1 98 ? -2.801 -16.969 6.082 1 96.94 98 GLU A N 1
ATOM 779 C CA . GLU A 1 98 ? -2.92 -16.812 7.527 1 96.94 98 GLU A CA 1
ATOM 780 C C . GLU A 1 98 ? -3.709 -17.969 8.141 1 96.94 98 GLU A C 1
ATOM 782 O O . GLU A 1 98 ? -3.357 -18.453 9.219 1 96.94 98 GLU A O 1
ATOM 787 N N . TYR A 1 99 ? -4.746 -18.328 7.461 1 96.88 99 TYR A N 1
ATOM 788 C CA . TYR A 1 99 ? -5.555 -19.438 7.938 1 96.88 99 TYR A CA 1
ATOM 789 C C . TYR A 1 99 ? -4.734 -20.719 8.008 1 96.88 99 TYR A C 1
ATOM 791 O O . TYR A 1 99 ? -4.777 -21.438 9.008 1 96.88 99 TYR A O 1
ATOM 799 N N . LEU A 1 100 ? -4.008 -20.984 6.965 1 97.75 100 LEU A N 1
ATOM 800 C CA . LEU A 1 100 ? -3.223 -22.219 6.883 1 97.75 100 LEU A CA 1
ATOM 801 C C . LEU A 1 100 ? -2.109 -22.234 7.922 1 97.75 100 LEU A C 1
ATOM 803 O O . LEU A 1 100 ? -1.8 -23.266 8.5 1 97.75 100 LEU A O 1
ATOM 807 N N . LYS A 1 101 ? -1.487 -21.062 8.125 1 97.25 101 LYS A N 1
ATOM 808 C CA . LYS A 1 101 ? -0.453 -20.984 9.148 1 97.25 101 LYS A CA 1
ATOM 809 C C . LYS A 1 101 ? -0.999 -21.375 10.523 1 97.25 101 LYS A C 1
ATOM 811 O O . LYS A 1 101 ? -0.34 -22.109 11.266 1 97.25 101 LYS A O 1
ATOM 816 N N . LYS A 1 102 ? -2.189 -20.906 10.773 1 96.19 102 LYS A N 1
ATOM 817 C CA . LYS A 1 102 ? -2.814 -21.219 12.062 1 96.19 102 LYS A CA 1
ATOM 818 C C . LYS A 1 102 ? -3.285 -22.656 12.117 1 96.19 102 LYS A C 1
ATOM 820 O O . LYS A 1 102 ? -2.98 -23.391 13.07 1 96.19 102 LYS A O 1
ATOM 825 N N . GLU A 1 103 ? -3.945 -23.094 11.102 1 96.31 103 GLU A N 1
ATOM 826 C CA . GLU A 1 103 ? -4.59 -24.406 11.062 1 96.31 103 GLU A CA 1
ATOM 827 C C . GLU A 1 103 ? -3.555 -25.531 11.016 1 96.31 103 GLU A C 1
ATOM 829 O O . GLU A 1 103 ? -3.746 -26.594 11.625 1 96.31 103 GLU A O 1
ATOM 834 N N . LYS A 1 104 ? -2.49 -25.312 10.305 1 96.06 104 LYS A N 1
ATOM 835 C CA . LYS A 1 104 ? -1.497 -26.359 10.102 1 96.06 104 LYS A CA 1
ATOM 836 C C . LYS A 1 104 ? -0.262 -26.125 10.969 1 96.06 104 LYS A C 1
ATOM 838 O O . LYS A 1 104 ? 0.689 -26.906 10.922 1 96.06 104 LYS A O 1
ATOM 843 N N . GLU A 1 105 ? -0.21 -25 11.727 1 94.56 105 GLU A N 1
ATOM 844 C CA . GLU A 1 105 ? 0.897 -24.625 12.602 1 94.56 105 GLU A CA 1
ATOM 845 C C . GLU A 1 105 ? 2.219 -24.594 11.836 1 94.56 105 GLU A C 1
ATOM 847 O O . GLU A 1 105 ? 3.203 -25.203 12.266 1 94.56 105 GLU A O 1
ATOM 852 N N . VAL A 1 106 ? 2.123 -24.047 10.672 1 94.62 106 VAL A N 1
ATOM 853 C CA . VAL A 1 106 ? 3.307 -23.859 9.836 1 94.62 106 VAL A CA 1
ATOM 854 C C . VAL A 1 106 ? 3.629 -22.359 9.727 1 94.62 106 VAL A C 1
ATOM 856 O O . VAL A 1 106 ? 2.725 -21.531 9.602 1 94.62 106 VAL A O 1
ATOM 859 N N . ASP A 1 107 ? 4.82 -22 10.102 1 93.75 107 ASP A N 1
ATOM 860 C CA . ASP A 1 107 ? 5.262 -20.609 9.953 1 93.75 107 ASP A CA 1
ATOM 861 C C . ASP A 1 107 ? 6.652 -20.547 9.32 1 93.75 107 ASP A C 1
ATOM 863 O O . ASP A 1 107 ? 7.633 -21 9.914 1 93.75 107 ASP A O 1
ATOM 867 N N . VAL A 1 108 ? 6.668 -19.969 8.203 1 96.88 108 VAL A N 1
ATOM 868 C CA . VAL A 1 108 ? 7.91 -19.938 7.434 1 96.88 108 VAL A CA 1
ATOM 869 C C . VAL A 1 108 ? 8.719 -18.703 7.801 1 96.88 108 VAL A C 1
ATOM 871 O O . VAL A 1 108 ? 9.773 -18.453 7.223 1 96.88 108 VAL A O 1
ATOM 874 N N . ASN A 1 109 ? 8.227 -17.891 8.781 1 97.38 109 ASN A N 1
ATOM 875 C CA . ASN A 1 109 ? 8.914 -16.688 9.219 1 97.38 109 ASN A CA 1
ATOM 876 C C . ASN A 1 109 ? 9.664 -16.906 10.531 1 97.38 109 ASN A C 1
ATOM 878 O O . ASN A 1 109 ? 10.141 -15.953 11.148 1 97.38 109 ASN A O 1
ATOM 882 N N . THR A 1 110 ? 9.797 -18.109 11 1 96.25 110 THR A N 1
ATOM 883 C CA . THR A 1 110 ? 10.273 -18.422 12.352 1 96.25 110 THR A CA 1
ATOM 884 C C . THR A 1 110 ? 11.719 -17.953 12.523 1 96.25 110 THR A C 1
ATOM 886 O O . THR A 1 110 ? 12.156 -17.688 13.641 1 96.25 110 THR A O 1
ATOM 889 N N . HIS A 1 111 ? 12.477 -17.906 11.523 1 97 111 HIS A N 1
ATOM 890 C CA . HIS A 1 111 ? 13.883 -17.531 11.617 1 97 111 HIS A CA 1
ATOM 891 C C . HIS A 1 111 ? 14.055 -16.016 11.633 1 97 111 HIS A C 1
ATOM 893 O O . HIS A 1 111 ? 15.156 -15.508 11.836 1 97 111 HIS A O 1
ATOM 899 N N . LEU A 1 112 ? 12.945 -15.281 11.43 1 97.88 112 LEU A N 1
ATOM 900 C CA . LEU A 1 112 ? 12.992 -13.82 11.43 1 97.88 112 LEU A CA 1
ATOM 901 C C . LEU A 1 112 ? 12.742 -13.273 12.836 1 97.88 112 LEU A C 1
ATOM 903 O O . LEU A 1 112 ? 11.906 -13.797 13.57 1 97.88 112 LEU A O 1
ATOM 907 N N . ASN A 1 113 ? 13.414 -12.203 13.188 1 97.5 113 ASN A N 1
ATOM 908 C CA . ASN A 1 113 ? 13.086 -11.477 14.406 1 97.5 113 ASN A CA 1
ATOM 909 C C . ASN A 1 113 ? 11.953 -10.477 14.188 1 97.5 113 ASN A C 1
ATOM 911 O O . ASN A 1 113 ? 11.461 -10.336 13.062 1 97.5 113 ASN A O 1
ATOM 915 N N . LYS A 1 114 ? 11.539 -9.805 15.164 1 96.06 114 LYS A N 1
ATOM 916 C CA . LYS A 1 114 ? 10.359 -8.938 15.117 1 96.06 114 LYS A CA 1
ATOM 917 C C . LYS A 1 114 ? 10.555 -7.801 14.125 1 96.06 114 LYS A C 1
ATOM 919 O O . LYS A 1 114 ? 9.625 -7.438 13.398 1 96.06 114 LYS A O 1
ATOM 924 N N . ASP A 1 115 ? 11.727 -7.184 14.094 1 97.38 115 ASP A N 1
ATOM 925 C CA . ASP A 1 115 ? 12.023 -6.121 13.141 1 97.38 115 ASP A CA 1
ATOM 926 C C . ASP A 1 115 ? 11.93 -6.633 11.703 1 97.38 115 ASP A C 1
ATOM 928 O O . ASP A 1 115 ? 11.359 -5.969 10.836 1 97.38 115 ASP A O 1
ATOM 932 N N . GLU A 1 116 ? 12.477 -7.836 11.531 1 98.25 116 GLU A N 1
ATOM 933 C CA . GLU A 1 116 ? 12.5 -8.422 10.195 1 98.25 116 GLU A CA 1
ATOM 934 C C . GLU A 1 116 ? 11.086 -8.773 9.719 1 98.25 116 GLU A C 1
ATOM 936 O O . GLU A 1 116 ? 10.766 -8.602 8.539 1 98.25 116 GLU A O 1
ATOM 941 N N . ILE A 1 117 ? 10.281 -9.234 10.609 1 98.44 117 ILE A N 1
ATOM 942 C CA . ILE A 1 117 ? 8.891 -9.539 10.281 1 98.44 117 ILE A CA 1
ATOM 943 C C . ILE A 1 117 ? 8.172 -8.258 9.852 1 98.44 117 ILE A C 1
ATOM 945 O O . ILE A 1 117 ? 7.402 -8.258 8.891 1 98.44 117 ILE A O 1
ATOM 949 N N . SER A 1 118 ? 8.43 -7.176 10.555 1 98.75 118 SER A N 1
ATOM 950 C CA . SER A 1 118 ? 7.824 -5.887 10.25 1 98.75 118 SER A CA 1
ATOM 951 C C . SER A 1 118 ? 8.281 -5.371 8.891 1 98.75 118 SER A C 1
ATOM 953 O O . SER A 1 118 ? 7.477 -4.836 8.117 1 98.75 118 SER A O 1
ATOM 955 N N . ILE A 1 119 ? 9.539 -5.523 8.609 1 98.81 119 ILE A N 1
ATOM 956 C CA . ILE A 1 119 ? 10.094 -5.117 7.32 1 98.81 119 ILE A CA 1
ATOM 957 C C . ILE A 1 119 ? 9.469 -5.941 6.203 1 98.81 119 ILE A C 1
ATOM 959 O O . ILE A 1 119 ? 9.055 -5.395 5.176 1 98.81 119 ILE A O 1
ATOM 963 N N . ALA A 1 120 ? 9.352 -7.234 6.406 1 98.88 120 ALA A N 1
ATOM 964 C CA . ALA A 1 120 ? 8.727 -8.117 5.43 1 98.88 120 ALA A CA 1
ATOM 965 C C . ALA A 1 120 ? 7.289 -7.695 5.148 1 98.88 120 ALA A C 1
ATOM 967 O O . ALA A 1 120 ? 6.852 -7.68 3.994 1 98.88 120 ALA A O 1
ATOM 968 N N . LYS A 1 121 ? 6.609 -7.34 6.184 1 98.69 121 LYS A N 1
ATOM 969 C CA . LYS A 1 121 ? 5.23 -6.887 6.043 1 98.69 121 LYS A CA 1
ATOM 970 C C . LYS A 1 121 ? 5.156 -5.598 5.234 1 98.69 121 LYS A C 1
ATOM 972 O O . LYS A 1 121 ? 4.273 -5.438 4.387 1 98.69 121 LYS A O 1
ATOM 977 N N . ALA A 1 122 ? 6.039 -4.688 5.492 1 98.88 122 ALA A N 1
ATOM 978 C CA . ALA A 1 122 ? 6.062 -3.422 4.766 1 98.88 122 ALA A CA 1
ATOM 979 C C . ALA A 1 122 ? 6.305 -3.65 3.275 1 98.88 122 ALA A C 1
ATOM 981 O O . ALA A 1 122 ? 5.645 -3.039 2.432 1 98.88 122 ALA A O 1
ATOM 982 N N . PHE A 1 123 ? 7.195 -4.574 2.945 1 98.94 123 PHE A N 1
ATOM 983 C CA . PHE A 1 123 ? 7.484 -4.848 1.543 1 98.94 123 PHE A CA 1
ATOM 984 C C . PHE A 1 123 ? 6.332 -5.609 0.892 1 98.94 123 PHE A C 1
ATOM 986 O O . PHE A 1 123 ? 6.066 -5.441 -0.3 1 98.94 123 PHE A O 1
ATOM 993 N N . GLN A 1 124 ? 5.688 -6.422 1.689 1 98.81 124 GLN A N 1
ATOM 994 C CA . GLN A 1 124 ? 4.461 -7.02 1.172 1 98.81 124 GLN A CA 1
ATOM 995 C C . GLN A 1 124 ? 3.473 -5.945 0.724 1 98.81 124 GLN A C 1
ATOM 997 O O . GLN A 1 124 ? 2.914 -6.027 -0.372 1 98.81 124 GLN A O 1
ATOM 1002 N N . ARG A 1 125 ? 3.324 -4.961 1.55 1 98.62 125 ARG A N 1
ATOM 1003 C CA . ARG A 1 125 ? 2.383 -3.895 1.229 1 98.62 125 ARG A CA 1
ATOM 1004 C C . ARG A 1 125 ? 2.871 -3.072 0.042 1 98.62 125 ARG A C 1
ATOM 1006 O O . ARG A 1 125 ? 2.09 -2.736 -0.851 1 98.62 125 ARG A O 1
ATOM 1013 N N . LEU A 1 126 ? 4.137 -2.73 0.018 1 98.75 126 LEU A N 1
ATOM 1014 C CA . LEU A 1 126 ? 4.699 -1.998 -1.111 1 98.75 126 LEU A CA 1
ATOM 1015 C C . LEU A 1 126 ? 4.418 -2.723 -2.424 1 98.75 126 LEU A C 1
ATOM 1017 O O . LEU A 1 126 ? 4.027 -2.098 -3.41 1 98.75 126 LEU A O 1
ATOM 1021 N N . THR A 1 127 ? 4.551 -4 -2.377 1 98.75 127 THR A N 1
ATOM 1022 C CA . THR A 1 127 ? 4.457 -4.82 -3.582 1 98.75 127 THR A CA 1
ATOM 1023 C C . THR A 1 127 ? 2.998 -4.996 -3.998 1 98.75 127 THR A C 1
ATOM 1025 O O . THR A 1 127 ? 2.631 -4.691 -5.133 1 98.75 127 THR A O 1
ATOM 1028 N N . GLU A 1 128 ? 2.203 -5.367 -3.033 1 97.69 128 GLU A N 1
ATOM 1029 C CA . GLU A 1 128 ? 0.849 -5.793 -3.371 1 97.69 128 GLU A CA 1
ATOM 1030 C C . GLU A 1 128 ? -0.106 -4.605 -3.439 1 97.69 128 GLU A C 1
ATOM 1032 O O . GLU A 1 128 ? -1.097 -4.641 -4.172 1 97.69 128 GLU A O 1
ATOM 1037 N N . GLU A 1 129 ? 0.256 -3.529 -2.703 1 96.38 129 GLU A N 1
ATOM 1038 C CA . GLU A 1 129 ? -0.713 -2.447 -2.568 1 96.38 129 GLU A CA 1
ATOM 1039 C C . GLU A 1 129 ? -0.264 -1.205 -3.334 1 96.38 129 GLU A C 1
ATOM 1041 O O . GLU A 1 129 ? -0.964 -0.191 -3.346 1 96.38 129 GLU A O 1
ATOM 1046 N N . ASN A 1 130 ? 0.879 -1.246 -3.967 1 97.06 130 ASN A N 1
ATOM 1047 C CA . ASN A 1 130 ? 1.321 -0.087 -4.734 1 97.06 130 ASN A CA 1
ATOM 1048 C C . ASN A 1 130 ? 1.904 -0.499 -6.086 1 97.06 130 ASN A C 1
ATOM 1050 O O . ASN A 1 130 ? 1.332 -0.195 -7.133 1 97.06 130 ASN A O 1
ATOM 1054 N N . LEU A 1 131 ? 2.963 -1.322 -6.066 1 98.5 131 LEU A N 1
ATOM 1055 C CA . LEU A 1 131 ? 3.604 -1.758 -7.301 1 98.5 131 LEU A CA 1
ATOM 1056 C C . LEU A 1 131 ? 2.605 -2.463 -8.211 1 98.5 131 LEU A C 1
ATOM 1058 O O . LEU A 1 131 ? 2.598 -2.238 -9.422 1 98.5 131 LEU A O 1
ATOM 1062 N N . TYR A 1 132 ? 1.767 -3.258 -7.664 1 97.75 132 TYR A N 1
ATOM 1063 C CA . TYR A 1 132 ? 0.756 -4.016 -8.391 1 97.75 132 TYR A CA 1
ATOM 1064 C C . TYR A 1 132 ? -0.078 -3.098 -9.281 1 97.75 132 TYR A C 1
ATOM 1066 O O . TYR A 1 132 ? -0.323 -3.408 -10.445 1 97.75 132 TYR A O 1
ATOM 1074 N N . TRP A 1 133 ? -0.465 -1.973 -8.773 1 96.5 133 TRP A N 1
ATOM 1075 C CA . TRP A 1 133 ? -1.369 -1.085 -9.5 1 96.5 133 TRP A CA 1
ATOM 1076 C C . TRP A 1 133 ? -0.649 -0.396 -10.656 1 96.5 133 TRP A C 1
ATOM 1078 O O . TRP A 1 133 ? -1.253 -0.115 -11.695 1 96.5 133 TRP A O 1
ATOM 1088 N N . THR A 1 134 ? 0.628 -0.139 -10.477 1 97.88 134 THR A N 1
ATOM 1089 C CA . THR A 1 134 ? 1.386 0.404 -11.594 1 97.88 134 THR A CA 1
ATOM 1090 C C . THR A 1 134 ? 1.463 -0.607 -12.734 1 97.88 134 THR A C 1
ATOM 1092 O O . THR A 1 134 ? 1.419 -0.231 -13.914 1 97.88 134 THR A O 1
ATOM 1095 N N . MET A 1 135 ? 1.559 -1.836 -12.398 1 97.25 135 MET A N 1
ATOM 1096 C CA . MET A 1 135 ? 1.584 -2.91 -13.391 1 97.25 135 MET A CA 1
ATOM 1097 C C . MET A 1 135 ? 0.25 -3.008 -14.117 1 97.25 135 MET A C 1
ATOM 1099 O O . MET A 1 135 ? 0.217 -3.203 -15.336 1 97.25 135 MET A O 1
ATOM 1103 N N . CYS A 1 136 ? -0.813 -2.875 -13.375 1 95.44 136 CYS A N 1
ATOM 1104 C CA . CYS A 1 136 ? -2.146 -2.918 -13.969 1 95.44 136 CYS A CA 1
ATOM 1105 C C . CYS A 1 136 ? -2.32 -1.807 -14.992 1 95.44 136 CYS A C 1
ATOM 1107 O O . CYS A 1 136 ? -2.826 -2.047 -16.094 1 95.44 136 CYS A O 1
ATOM 1109 N N . ILE A 1 137 ? -1.885 -0.64 -14.609 1 95 137 ILE A N 1
ATOM 1110 C CA . ILE A 1 137 ? -2.029 0.501 -15.508 1 95 137 ILE A CA 1
ATOM 1111 C C . ILE A 1 137 ? -1.177 0.286 -16.766 1 95 137 ILE A C 1
ATOM 1113 O O . ILE A 1 137 ? -1.624 0.55 -17.875 1 95 137 ILE A O 1
ATOM 1117 N N . GLU A 1 138 ? 0.027 -0.193 -16.547 1 94.69 138 GLU A N 1
ATOM 1118 C CA . GLU A 1 138 ? 0.913 -0.473 -17.672 1 94.69 138 GLU A CA 1
ATOM 1119 C C . GLU A 1 138 ? 0.307 -1.519 -18.609 1 94.69 138 GLU A C 1
ATOM 1121 O O . GLU A 1 138 ? 0.39 -1.391 -19.828 1 94.69 138 GLU A O 1
ATOM 1126 N N . SER A 1 139 ? -0.321 -2.508 -18.109 1 93.38 139 SER A N 1
ATOM 1127 C CA . SER A 1 139 ? -0.805 -3.65 -18.875 1 93.38 139 SER A CA 1
ATOM 1128 C C . SER A 1 139 ? -2.133 -3.336 -19.562 1 93.38 139 SER A C 1
ATOM 1130 O O . SER A 1 139 ? -2.408 -3.834 -20.656 1 93.38 139 SER A O 1
ATOM 1132 N N . PHE A 1 140 ? -2.943 -2.436 -18.938 1 90.94 140 PHE A N 1
ATOM 1133 C CA . PHE A 1 140 ? -4.316 -2.328 -19.422 1 90.94 140 PHE A CA 1
ATOM 1134 C C . PHE A 1 140 ? -4.637 -0.896 -19.828 1 90.94 140 PHE A C 1
ATOM 1136 O O . PHE A 1 140 ? -5.691 -0.632 -20.422 1 90.94 140 PHE A O 1
ATOM 1143 N N . GLY A 1 141 ? -3.816 0.084 -19.547 1 84.69 141 GLY A N 1
ATOM 1144 C CA . GLY A 1 141 ? -4.141 1.492 -19.719 1 84.69 141 GLY A CA 1
ATOM 1145 C C . GLY A 1 141 ? -3.916 1.986 -21.141 1 84.69 141 GLY A C 1
ATOM 1146 O O . GLY A 1 141 ? -4.363 3.076 -21.5 1 84.69 141 GLY A O 1
ATOM 1147 N N . GLY A 1 142 ? -3.223 1.342 -21.938 1 83.12 142 GLY A N 1
ATOM 1148 C CA . GLY A 1 142 ? -2.918 1.734 -23.312 1 83.12 142 GLY A CA 1
ATOM 1149 C C . GLY A 1 142 ? -2.957 0.575 -24.281 1 83.12 142 GLY A C 1
ATOM 1150 O O . GLY A 1 142 ? -3.984 -0.093 -24.422 1 83.12 142 GLY A O 1
ATOM 1151 N N . ASP A 1 143 ? -1.817 0.416 -24.797 1 84.38 143 ASP A N 1
ATOM 1152 C CA . ASP A 1 143 ? -1.654 -0.709 -25.703 1 84.38 143 ASP A CA 1
ATOM 1153 C C . ASP A 1 143 ? -1.816 -2.039 -24.969 1 84.38 143 ASP A C 1
ATOM 1155 O O . ASP A 1 143 ? -1.05 -2.348 -24.062 1 84.38 143 ASP A O 1
ATOM 1159 N N . VAL A 1 144 ? -2.852 -2.818 -25.438 1 88.75 144 VAL A N 1
ATOM 1160 C CA . VAL A 1 144 ? -3.184 -4.039 -24.719 1 88.75 144 VAL A CA 1
ATOM 1161 C C . VAL A 1 144 ? -2.607 -5.25 -25.438 1 88.75 144 VAL A C 1
ATOM 1163 O O . VAL A 1 144 ? -3.012 -6.387 -25.188 1 88.75 144 VAL A O 1
ATOM 1166 N N . SER A 1 145 ? -1.685 -5.02 -26.328 1 86 145 SER A N 1
ATOM 1167 C CA . SER A 1 145 ? -1.106 -6.125 -27.094 1 86 145 SER A CA 1
ATOM 1168 C C . SER A 1 145 ? -0.379 -7.102 -26.172 1 86 145 SER A C 1
ATOM 1170 O O . SER A 1 145 ? -0.506 -8.32 -26.328 1 86 145 SER A O 1
ATOM 1172 N N . ALA A 1 146 ? 0.296 -6.594 -25.25 1 83.31 146 ALA A N 1
ATOM 1173 C CA . ALA A 1 146 ? 1.075 -7.43 -24.344 1 83.31 146 ALA A CA 1
ATOM 1174 C C . ALA A 1 146 ? 0.163 -8.305 -23.484 1 83.31 146 ALA A C 1
ATOM 1176 O O . ALA A 1 146 ? 0.351 -9.523 -23.406 1 83.31 146 ALA A O 1
ATOM 1177 N N . VAL A 1 147 ? -0.833 -7.703 -22.922 1 87 147 VAL A N 1
ATOM 1178 C CA . VAL A 1 147 ? -1.711 -8.469 -22.047 1 87 147 VAL A CA 1
ATOM 1179 C C . VAL A 1 147 ? -2.541 -9.445 -22.875 1 87 147 VAL A C 1
ATOM 1181 O O . VAL A 1 147 ? -2.859 -10.547 -22.422 1 87 147 VAL A O 1
ATOM 1184 N N . SER A 1 148 ? -2.863 -9.094 -24.031 1 88.25 148 SER A N 1
ATOM 1185 C CA . SER A 1 148 ? -3.604 -9.977 -24.922 1 88.25 148 SER A CA 1
ATOM 1186 C C . SER A 1 148 ? -2.799 -11.227 -25.25 1 88.25 148 SER A C 1
ATOM 1188 O O . SER A 1 148 ? -3.367 -12.297 -25.484 1 88.25 148 SER A O 1
ATOM 1190 N N . SER A 1 149 ? -1.569 -11.062 -25.25 1 85.31 149 SER A N 1
ATOM 1191 C CA . SER A 1 149 ? -0.712 -12.188 -25.625 1 85.31 149 SER A CA 1
ATOM 1192 C C . SER A 1 149 ? -0.605 -13.203 -24.5 1 85.31 149 SER A C 1
ATOM 1194 O O . SER A 1 149 ? -0.214 -14.352 -24.734 1 85.31 149 SER A O 1
ATOM 1196 N N . ILE A 1 150 ? -0.935 -12.836 -23.312 1 86.75 150 ILE A N 1
ATOM 1197 C CA . ILE A 1 150 ? -0.709 -13.742 -22.188 1 86.75 150 ILE A CA 1
ATOM 1198 C C . ILE A 1 150 ? -2.025 -14.406 -21.781 1 86.75 150 ILE A C 1
ATOM 1200 O O . ILE A 1 150 ? -2.029 -15.43 -21.109 1 86.75 150 ILE A O 1
ATOM 1204 N N . ILE A 1 151 ? -3.143 -13.797 -22.125 1 83.19 151 ILE A N 1
ATOM 1205 C CA . ILE A 1 151 ? -4.449 -14.383 -21.844 1 83.19 151 ILE A CA 1
ATOM 1206 C C . ILE A 1 151 ? -4.715 -15.539 -22.797 1 83.19 151 ILE A C 1
ATOM 1208 O O . ILE A 1 151 ? -4.625 -15.383 -24.016 1 83.19 151 ILE A O 1
ATOM 1212 N N . PRO A 1 152 ? -5.012 -16.641 -22.203 1 80.81 152 PRO A N 1
ATOM 1213 C CA . PRO A 1 152 ? -5.129 -17.844 -23.031 1 80.81 152 PRO A CA 1
ATOM 1214 C C . PRO A 1 152 ? -6.484 -17.938 -23.734 1 80.81 152 PRO A C 1
ATOM 1216 O O . PRO A 1 152 ? -7.129 -18.984 -23.703 1 80.81 152 PRO A O 1
ATOM 1219 N N . TYR A 1 153 ? -6.992 -16.906 -24.281 1 81.88 153 TYR A N 1
ATOM 1220 C CA . TYR A 1 153 ? -8.203 -16.844 -25.094 1 81.88 153 TYR A CA 1
ATOM 1221 C C . TYR A 1 153 ? -7.902 -16.312 -26.5 1 81.88 153 TYR A C 1
ATOM 1223 O O . TYR A 1 153 ? -6.781 -15.875 -26.766 1 81.88 153 TYR A O 1
ATOM 1231 N N . THR A 1 154 ? -8.836 -16.578 -27.422 1 84.75 154 THR A N 1
ATOM 1232 C CA . THR A 1 154 ? -8.664 -16.078 -28.781 1 84.75 154 THR A CA 1
ATOM 1233 C C . THR A 1 154 ? -9.953 -15.445 -29.297 1 84.75 154 THR A C 1
ATOM 1235 O O . THR A 1 154 ? -11.008 -15.609 -28.688 1 84.75 154 THR A O 1
ATOM 1238 N N . GLY A 1 155 ? -9.828 -14.57 -30.281 1 89.69 155 GLY A N 1
ATOM 1239 C CA . GLY A 1 155 ? -10.977 -14.023 -31 1 89.69 155 GLY A CA 1
ATOM 1240 C C . GLY A 1 155 ? -11.82 -13.094 -30.141 1 89.69 155 GLY A C 1
ATOM 1241 O O . GLY A 1 155 ? -11.289 -12.219 -29.453 1 89.69 155 GLY A O 1
ATOM 1242 N N . LEU A 1 156 ? -13.094 -13.32 -30.25 1 88.25 156 LEU A N 1
ATOM 1243 C CA . LEU A 1 156 ? -14.062 -12.438 -29.609 1 88.25 156 LEU A CA 1
ATOM 1244 C C . LEU A 1 156 ? -13.984 -12.555 -28.094 1 88.25 156 LEU A C 1
ATOM 1246 O O . LEU A 1 156 ? -14.141 -11.562 -27.375 1 88.25 156 LEU A O 1
ATOM 1250 N N . LYS A 1 157 ? -13.727 -13.75 -27.656 1 84.56 157 LYS A N 1
ATOM 1251 C CA . LYS A 1 157 ? -13.617 -13.961 -26.219 1 84.56 157 LYS A CA 1
ATOM 1252 C C . LYS A 1 157 ? -12.461 -13.172 -25.625 1 84.56 157 LYS A C 1
ATOM 1254 O O . LYS A 1 157 ? -12.594 -12.562 -24.562 1 84.56 157 LYS A O 1
ATOM 1259 N N . LEU A 1 158 ? -11.391 -13.227 -26.344 1 86.88 158 LEU A N 1
ATOM 1260 C CA . LEU A 1 158 ? -10.227 -12.469 -25.906 1 86.88 158 LEU A CA 1
ATOM 1261 C C . LEU A 1 158 ? -10.523 -10.969 -25.906 1 86.88 158 LEU A C 1
ATOM 1263 O O . LEU A 1 158 ? -10.242 -10.281 -24.922 1 86.88 158 LEU A O 1
ATOM 1267 N N . TRP A 1 159 ? -11.125 -10.547 -26.906 1 87.38 159 TRP A N 1
ATOM 1268 C CA . TRP A 1 159 ? -11.43 -9.125 -27.047 1 87.38 159 TRP A CA 1
ATOM 1269 C C . TRP A 1 159 ? -12.359 -8.664 -25.938 1 87.38 159 TRP A C 1
ATOM 1271 O O . TRP A 1 159 ? -12.117 -7.633 -25.297 1 87.38 159 TRP A O 1
ATOM 1281 N N . LEU A 1 160 ? -13.359 -9.438 -25.688 1 85.44 160 LEU A N 1
ATOM 1282 C CA . LEU A 1 160 ? -14.328 -9.094 -24.656 1 85.44 160 LEU A CA 1
ATOM 1283 C C . LEU A 1 160 ? -13.68 -9.102 -23.266 1 85.44 160 LEU A C 1
ATOM 1285 O O . LEU A 1 160 ? -13.961 -8.234 -22.438 1 85.44 160 LEU A O 1
ATOM 1289 N N . THR A 1 161 ? -12.859 -10.07 -23.078 1 84.62 161 THR A N 1
ATOM 1290 C CA . THR A 1 161 ? -12.18 -10.188 -21.797 1 84.62 161 THR A CA 1
ATOM 1291 C C . THR A 1 161 ? -11.266 -8.992 -21.547 1 84.62 161 THR A C 1
ATOM 1293 O O . THR A 1 161 ? -11.305 -8.383 -20.484 1 84.62 161 THR A O 1
ATOM 1296 N N . VAL A 1 162 ? -10.562 -8.648 -22.547 1 88.75 162 VAL A N 1
ATOM 1297 C CA . VAL A 1 162 ? -9.594 -7.559 -22.422 1 88.75 162 VAL A CA 1
ATOM 1298 C C . VAL A 1 162 ? -10.336 -6.234 -22.234 1 88.75 162 VAL A C 1
ATOM 1300 O O . VAL A 1 162 ? -9.961 -5.43 -21.375 1 88.75 162 VAL A O 1
ATOM 1303 N N . LYS A 1 163 ? -11.398 -6.016 -22.922 1 88.56 163 LYS A N 1
ATOM 1304 C CA . LYS A 1 163 ? -12.18 -4.789 -22.797 1 88.56 163 LYS A CA 1
ATOM 1305 C C . LYS A 1 163 ? -12.797 -4.676 -21.406 1 88.56 163 LYS A C 1
ATOM 1307 O O . LYS A 1 163 ? -12.812 -3.592 -20.812 1 88.56 163 LYS A O 1
ATOM 1312 N N . PHE A 1 164 ? -13.211 -5.742 -21.016 1 86.19 164 PHE A N 1
ATOM 1313 C CA . PHE A 1 164 ? -13.797 -5.777 -19.672 1 86.19 164 PHE A CA 1
ATOM 1314 C C . PHE A 1 164 ? -12.758 -5.457 -18.609 1 86.19 164 PHE A C 1
ATOM 1316 O O . PHE A 1 164 ? -13 -4.637 -17.719 1 86.19 164 PHE A O 1
ATOM 1323 N N . LEU A 1 165 ? -11.656 -6.125 -18.719 1 86.94 165 LEU A N 1
ATOM 1324 C CA . LEU A 1 165 ? -10.586 -5.926 -17.734 1 86.94 165 LEU A CA 1
ATOM 1325 C C . LEU A 1 165 ? -10.078 -4.492 -17.781 1 86.94 165 LEU A C 1
ATOM 1327 O O . LEU A 1 165 ? -9.758 -3.912 -16.734 1 86.94 165 LEU A O 1
ATOM 1331 N N . GLN A 1 166 ? -10.062 -3.914 -18.922 1 90.5 166 GLN A N 1
ATOM 1332 C CA . GLN A 1 166 ? -9.656 -2.52 -19.047 1 90.5 166 GLN A CA 1
ATOM 1333 C C . GLN A 1 166 ? -10.578 -1.599 -18.266 1 90.5 166 GLN A C 1
ATOM 1335 O O . GLN A 1 166 ? -10.117 -0.687 -17.578 1 90.5 166 GLN A O 1
ATOM 1340 N N . ARG A 1 167 ? -11.828 -1.863 -18.359 1 88.81 167 ARG A N 1
ATOM 1341 C CA . ARG A 1 167 ? -12.812 -1.042 -17.672 1 88.81 167 ARG A CA 1
ATOM 1342 C C . ARG A 1 167 ? -12.703 -1.216 -16.156 1 88.81 167 ARG A C 1
ATOM 1344 O O . ARG A 1 167 ? -12.703 -0.234 -15.406 1 88.81 167 ARG A O 1
ATOM 1351 N N . VAL A 1 168 ? -12.57 -2.42 -15.789 1 84.62 168 VAL A N 1
ATOM 1352 C CA . VAL A 1 168 ? -12.492 -2.74 -14.367 1 84.62 168 VAL A CA 1
ATOM 1353 C C . VAL A 1 168 ? -11.234 -2.121 -13.773 1 84.62 168 VAL A C 1
ATOM 1355 O O . VAL A 1 168 ? -11.289 -1.487 -12.711 1 84.62 168 VAL A O 1
ATOM 1358 N N . ILE A 1 169 ? -10.164 -2.266 -14.461 1 88.81 169 ILE A N 1
ATOM 1359 C CA . ILE A 1 169 ? -8.883 -1.786 -13.969 1 88.81 169 ILE A CA 1
ATOM 1360 C C . ILE A 1 169 ? -8.883 -0.26 -13.906 1 88.81 169 ILE A C 1
ATOM 1362 O O . ILE A 1 169 ? -8.352 0.334 -12.969 1 88.81 169 ILE A O 1
ATOM 1366 N N . LYS A 1 170 ? -9.5 0.335 -14.898 1 89.88 170 LYS A N 1
ATOM 1367 C CA . LYS A 1 170 ? -9.602 1.792 -14.898 1 89.88 170 LYS A CA 1
ATOM 1368 C C . LYS A 1 170 ? -10.359 2.295 -13.672 1 89.88 170 LYS A C 1
ATOM 1370 O O . LYS A 1 170 ? -9.922 3.236 -13.008 1 89.88 170 LYS A O 1
ATOM 1375 N N . GLN A 1 171 ? -11.43 1.648 -13.383 1 86.69 171 GLN A N 1
ATOM 1376 C CA . GLN A 1 171 ? -12.242 2.043 -12.234 1 86.69 171 GLN A CA 1
ATOM 1377 C C . GLN A 1 171 ? -11.508 1.781 -10.922 1 86.69 171 GLN A C 1
ATOM 1379 O O . GLN A 1 171 ? -11.5 2.633 -10.031 1 86.69 171 GLN A O 1
ATOM 1384 N N . GLU A 1 172 ? -10.914 0.651 -10.867 1 87.38 172 GLU A N 1
ATOM 1385 C CA . GLU A 1 172 ? -10.242 0.273 -9.625 1 87.38 172 GLU A CA 1
ATOM 1386 C C . GLU A 1 172 ? -9.016 1.144 -9.375 1 87.38 172 GLU A C 1
ATOM 1388 O O . GLU A 1 172 ? -8.766 1.561 -8.242 1 87.38 172 GLU A O 1
ATOM 1393 N N . THR A 1 173 ? -8.289 1.44 -10.414 1 91 173 THR A N 1
ATOM 1394 C CA . THR A 1 173 ? -7.086 2.25 -10.234 1 91 173 THR A CA 1
ATOM 1395 C C . THR A 1 173 ? -7.449 3.693 -9.898 1 91 173 THR A C 1
ATOM 1397 O O . THR A 1 173 ? -6.723 4.371 -9.164 1 91 173 THR A O 1
ATOM 1400 N N . TRP A 1 174 ? -8.547 4.098 -10.445 1 85.5 174 TRP A N 1
ATOM 1401 C CA . TRP A 1 174 ? -9.008 5.438 -10.094 1 85.5 174 TRP A CA 1
ATOM 1402 C C . TRP A 1 174 ? -9.391 5.512 -8.617 1 85.5 174 TRP A C 1
ATOM 1404 O O . TRP A 1 174 ? -9 6.453 -7.922 1 85.5 174 TRP A O 1
ATOM 1414 N N . GLY A 1 175 ? -10.148 4.574 -8.188 1 83 175 GLY A N 1
ATOM 1415 C CA . GLY A 1 175 ? -10.508 4.504 -6.777 1 83 175 GLY A CA 1
ATOM 1416 C C . GLY A 1 175 ? -9.305 4.371 -5.863 1 83 175 GLY A C 1
ATOM 1417 O O . GLY A 1 175 ? -9.273 4.949 -4.773 1 83 175 GLY A O 1
ATOM 1418 N N . HIS A 1 176 ? -8.305 3.639 -6.289 1 86.06 176 HIS A N 1
ATOM 1419 C CA . HIS A 1 176 ? -7.059 3.457 -5.547 1 86.06 176 HIS A CA 1
ATOM 1420 C C . HIS A 1 176 ? -6.27 4.762 -5.461 1 86.06 176 HIS A C 1
ATOM 1422 O O . HIS A 1 176 ? -5.488 4.961 -4.531 1 86.06 176 HIS A O 1
ATOM 1428 N N . GLY A 1 177 ? -6.426 5.602 -6.402 1 86.5 177 GLY A N 1
ATOM 1429 C CA . GLY A 1 177 ? -5.668 6.84 -6.469 1 86.5 177 GLY A CA 1
ATOM 1430 C C . GLY A 1 177 ? -4.555 6.805 -7.496 1 86.5 177 GLY A C 1
ATOM 1431 O O . GLY A 1 177 ? -4.199 7.836 -8.07 1 86.5 177 GLY A O 1
ATOM 1432 N N . MET A 1 178 ? -4.016 5.609 -7.828 1 91.44 178 MET A N 1
ATOM 1433 C CA . MET A 1 178 ? -2.953 5.469 -8.82 1 91.44 178 MET A CA 1
ATOM 1434 C C . MET A 1 178 ? -3.41 5.977 -10.18 1 91.44 178 MET A C 1
ATOM 1436 O O . MET A 1 178 ? -2.627 6.574 -10.922 1 91.44 178 MET A O 1
ATOM 1440 N N . GLY A 1 179 ? -4.68 5.758 -10.469 1 90.25 179 GLY A N 1
ATOM 1441 C CA . GLY A 1 179 ? -5.223 6.133 -11.766 1 90.25 179 GLY A CA 1
ATOM 1442 C C . GLY A 1 179 ? -5.402 7.633 -11.93 1 90.25 179 GLY A C 1
ATOM 1443 O O . GLY A 1 179 ? -5.73 8.109 -13.016 1 90.25 179 GLY A O 1
ATOM 1444 N N . ARG A 1 180 ? -5.168 8.328 -10.844 1 88.38 180 ARG A N 1
ATOM 1445 C CA . ARG A 1 180 ? -5.293 9.781 -10.891 1 88.38 180 ARG A CA 1
ATOM 1446 C C . ARG A 1 180 ? -3.98 10.43 -11.312 1 88.38 180 ARG A C 1
ATOM 1448 O O . ARG A 1 180 ? -3.938 11.633 -11.594 1 88.38 180 ARG A O 1
ATOM 1455 N N . HIS A 1 181 ? -2.936 9.68 -11.367 1 92.31 181 HIS A N 1
ATOM 1456 C CA . HIS A 1 181 ? -1.616 10.156 -11.766 1 92.31 181 HIS A CA 1
ATOM 1457 C C . HIS A 1 181 ? -1.427 10.062 -13.273 1 92.31 181 HIS A C 1
ATOM 1459 O O . HIS A 1 181 ? -2.082 9.258 -13.938 1 92.31 181 HIS A O 1
ATOM 1465 N N . THR A 1 182 ? -0.578 10.922 -13.789 1 92.19 182 THR A N 1
ATOM 1466 C CA . THR A 1 182 ? -0.192 10.812 -15.195 1 92.19 182 THR A CA 1
ATOM 1467 C C . THR A 1 182 ? 0.626 9.547 -15.43 1 92.19 182 THR A C 1
ATOM 1469 O O . THR A 1 182 ? 1.204 8.992 -14.5 1 92.19 182 THR A O 1
ATOM 1472 N N . PRO A 1 183 ? 0.717 9.117 -16.688 1 92.75 183 PRO A N 1
ATOM 1473 C CA . PRO A 1 183 ? 1.529 7.934 -16.984 1 92.75 183 PRO A CA 1
ATOM 1474 C C . PRO A 1 183 ? 2.979 8.086 -16.531 1 92.75 183 PRO A C 1
ATOM 1476 O O . PRO A 1 183 ? 3.57 7.129 -16.016 1 92.75 183 PRO A O 1
ATOM 1479 N N . ASP A 1 184 ? 3.516 9.258 -16.688 1 94.75 184 ASP A N 1
ATOM 1480 C CA . ASP A 1 184 ? 4.895 9.492 -16.266 1 94.75 184 ASP A CA 1
ATOM 1481 C C . ASP A 1 184 ? 5.035 9.391 -14.75 1 94.75 184 ASP A C 1
ATOM 1483 O O . ASP A 1 184 ? 6.02 8.844 -14.242 1 94.75 184 ASP A O 1
ATOM 1487 N N . GLU A 1 185 ? 4.047 9.914 -14.055 1 94.94 185 GLU A N 1
ATOM 1488 C CA . GLU A 1 185 ? 4.047 9.828 -12.602 1 94.94 185 GLU A CA 1
ATOM 1489 C C . GLU A 1 185 ? 3.906 8.383 -12.133 1 94.94 185 GLU A C 1
ATOM 1491 O O . GLU A 1 185 ? 4.582 7.961 -11.188 1 94.94 185 GLU A O 1
ATOM 1496 N N . VAL A 1 186 ? 3.053 7.633 -12.773 1 96.75 186 VAL A N 1
ATOM 1497 C CA . VAL A 1 186 ? 2.861 6.223 -12.445 1 96.75 186 VAL A CA 1
ATOM 1498 C C . VAL A 1 186 ? 4.164 5.461 -12.664 1 96.75 186 VAL A C 1
ATOM 1500 O O . VAL A 1 186 ? 4.543 4.621 -11.844 1 96.75 186 VAL A O 1
ATOM 1503 N N . TRP A 1 187 ? 4.84 5.809 -13.75 1 97.25 187 TRP A N 1
ATOM 1504 C CA . TRP A 1 187 ? 6.105 5.148 -14.039 1 97.25 187 TRP A CA 1
ATOM 1505 C C . TRP A 1 187 ? 7.152 5.488 -12.984 1 97.25 187 TRP A C 1
ATOM 1507 O O . TRP A 1 187 ? 7.906 4.617 -12.547 1 97.25 187 TRP A O 1
ATOM 1517 N N . GLU A 1 188 ? 7.176 6.711 -12.547 1 97.25 188 GLU A N 1
ATOM 1518 C CA . GLU A 1 188 ? 8.102 7.109 -11.484 1 97.25 188 GLU A CA 1
ATOM 1519 C C . GLU A 1 188 ? 7.836 6.324 -10.203 1 97.25 188 GLU A C 1
ATOM 1521 O O . GLU A 1 188 ? 8.773 5.895 -9.531 1 97.25 188 GLU A O 1
ATOM 1526 N N . ILE A 1 189 ? 6.602 6.133 -9.891 1 98.06 189 ILE A N 1
ATOM 1527 C CA . ILE A 1 189 ? 6.219 5.355 -8.719 1 98.06 189 ILE A CA 1
ATOM 1528 C C . ILE A 1 189 ? 6.711 3.918 -8.867 1 98.06 189 ILE A C 1
ATOM 1530 O O . ILE A 1 189 ? 7.293 3.355 -7.941 1 98.06 189 ILE A O 1
ATOM 1534 N N . ALA A 1 190 ? 6.516 3.334 -10.047 1 98.62 190 ALA A N 1
ATOM 1535 C CA . ALA A 1 190 ? 6.949 1.969 -10.328 1 98.62 190 ALA A CA 1
ATOM 1536 C C . ALA A 1 190 ? 8.461 1.825 -10.156 1 98.62 190 ALA A C 1
ATOM 1538 O O . ALA A 1 190 ? 8.93 0.868 -9.539 1 98.62 190 ALA A O 1
ATOM 1539 N N . VAL A 1 191 ? 9.164 2.811 -10.688 1 98.62 191 VAL A N 1
ATOM 1540 C CA . VAL A 1 191 ? 10.625 2.785 -10.617 1 98.62 191 VAL A CA 1
ATOM 1541 C C . VAL A 1 191 ? 11.078 2.838 -9.164 1 98.62 191 VAL A C 1
ATOM 1543 O O . VAL A 1 191 ? 11.961 2.078 -8.75 1 98.62 191 VAL A O 1
ATOM 1546 N N . HIS A 1 192 ? 10.422 3.688 -8.375 1 98.19 192 HIS A N 1
ATOM 1547 C CA . HIS A 1 192 ? 10.773 3.801 -6.965 1 98.19 192 HIS A CA 1
ATOM 1548 C C . HIS A 1 192 ? 10.516 2.494 -6.227 1 98.19 192 HIS A C 1
ATOM 1550 O O . HIS A 1 192 ? 11.336 2.057 -5.422 1 98.19 192 HIS A O 1
ATOM 1556 N N . ASP A 1 193 ? 9.398 1.866 -6.465 1 98.75 193 ASP A N 1
ATOM 1557 C CA . ASP A 1 193 ? 9.039 0.636 -5.77 1 98.75 193 ASP A CA 1
ATOM 1558 C C . ASP A 1 193 ? 9.977 -0.508 -6.152 1 98.75 193 ASP A C 1
ATOM 1560 O O . ASP A 1 193 ? 10.5 -1.206 -5.285 1 98.75 193 ASP A O 1
ATOM 1564 N N . MET A 1 194 ? 10.234 -0.663 -7.457 1 98.88 194 MET A N 1
ATOM 1565 C CA . MET A 1 194 ? 11.109 -1.742 -7.918 1 98.88 194 MET A CA 1
ATOM 1566 C C . MET A 1 194 ? 12.539 -1.521 -7.453 1 98.88 194 MET A C 1
ATOM 1568 O O . MET A 1 194 ? 13.234 -2.473 -7.086 1 98.88 194 MET A O 1
ATOM 1572 N N . THR A 1 195 ? 12.969 -0.259 -7.449 1 98.81 195 THR A N 1
ATOM 1573 C CA . THR A 1 195 ? 14.312 0.063 -6.988 1 98.81 195 THR A CA 1
ATOM 1574 C C . THR A 1 195 ? 14.461 -0.232 -5.5 1 98.81 195 THR A C 1
ATOM 1576 O O . THR A 1 195 ? 15.492 -0.744 -5.062 1 98.81 195 THR A O 1
ATOM 1579 N N . ALA A 1 196 ? 13.43 0.068 -4.734 1 98.81 196 ALA A N 1
ATOM 1580 C CA . ALA A 1 196 ? 13.469 -0.224 -3.305 1 98.81 196 ALA A CA 1
ATOM 1581 C C . ALA A 1 196 ? 13.586 -1.725 -3.055 1 98.81 196 ALA A C 1
ATOM 1583 O O . ALA A 1 196 ? 14.359 -2.158 -2.197 1 98.81 196 ALA A O 1
ATOM 1584 N N . ILE A 1 197 ? 12.812 -2.531 -3.795 1 98.94 197 ILE A N 1
ATOM 1585 C CA . ILE A 1 197 ? 12.875 -3.982 -3.664 1 98.94 197 ILE A CA 1
ATOM 1586 C C . ILE A 1 197 ? 14.273 -4.477 -4.02 1 98.94 197 ILE A C 1
ATOM 1588 O O . ILE A 1 197 ? 14.859 -5.277 -3.283 1 98.94 197 ILE A O 1
ATOM 1592 N N . SER A 1 198 ? 14.797 -3.951 -5.094 1 98.94 198 SER A N 1
ATOM 1593 C CA . SER A 1 198 ? 16.125 -4.355 -5.566 1 98.94 198 SER A CA 1
ATOM 1594 C C . SER A 1 198 ? 17.203 -3.994 -4.555 1 98.94 198 SER A C 1
ATOM 1596 O O . SER A 1 198 ? 18.047 -4.824 -4.219 1 98.94 198 SER A O 1
ATOM 1598 N N . ASN A 1 199 ? 17.172 -2.766 -4.121 1 98.81 199 ASN A N 1
ATOM 1599 C CA . ASN A 1 199 ? 18.188 -2.289 -3.189 1 98.81 199 ASN A CA 1
ATOM 1600 C C . ASN A 1 199 ? 18.172 -3.08 -1.885 1 98.81 199 ASN A C 1
ATOM 1602 O O . ASN A 1 199 ? 19.234 -3.441 -1.358 1 98.81 199 ASN A O 1
ATOM 1606 N N . PHE A 1 200 ? 17.047 -3.395 -1.35 1 98.88 200 PHE A N 1
ATOM 1607 C CA . PHE A 1 200 ? 16.969 -4.125 -0.089 1 98.88 200 PHE A CA 1
ATOM 1608 C C . PHE A 1 200 ? 17.406 -5.574 -0.275 1 98.88 200 PHE A C 1
ATOM 1610 O O . PHE A 1 200 ? 18.047 -6.152 0.604 1 98.88 200 PHE A O 1
ATOM 1617 N N . LEU A 1 201 ? 16.969 -6.156 -1.399 1 98.81 201 LEU A N 1
ATOM 1618 C CA . LEU A 1 201 ? 17.438 -7.504 -1.698 1 98.81 201 LEU A CA 1
ATOM 1619 C C . LEU A 1 201 ? 18.969 -7.547 -1.721 1 98.81 201 LEU A C 1
ATOM 1621 O O . LEU A 1 201 ? 19.578 -8.43 -1.111 1 98.81 201 LEU A O 1
ATOM 1625 N N . GLY A 1 202 ? 19.5 -6.559 -2.482 1 98.31 202 GLY A N 1
ATOM 1626 C CA . GLY A 1 202 ? 20.953 -6.508 -2.566 1 98.31 202 GLY A CA 1
ATOM 1627 C C . GLY A 1 202 ? 21.562 -7.789 -3.098 1 98.31 202 GLY A C 1
ATOM 1628 O O . GLY A 1 202 ? 21.188 -8.258 -4.176 1 98.31 202 GLY A O 1
ATOM 1629 N N . VAL A 1 203 ? 22.375 -8.352 -2.264 1 98 203 VAL A N 1
ATOM 1630 C CA . VAL A 1 203 ? 23.078 -9.555 -2.705 1 98 203 VAL A CA 1
ATOM 1631 C C . VAL A 1 203 ? 22.531 -10.773 -1.962 1 98 203 VAL A C 1
ATOM 1633 O O . VAL A 1 203 ? 23.094 -11.867 -2.059 1 98 203 VAL A O 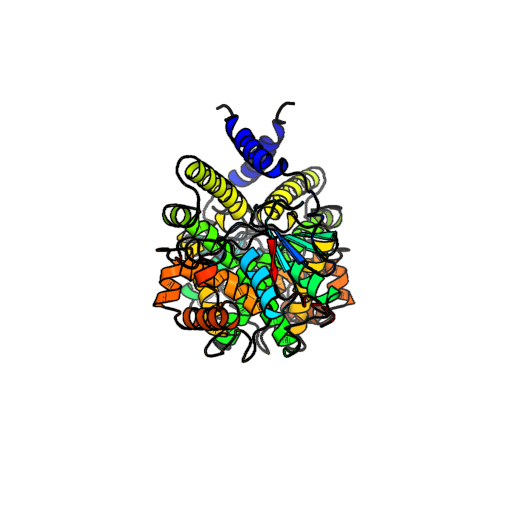1
ATOM 1636 N N . LYS A 1 204 ? 21.484 -10.609 -1.144 1 98.38 204 LYS A N 1
ATOM 1637 C CA . LYS A 1 204 ? 20.922 -11.703 -0.37 1 98.38 204 LYS A CA 1
ATOM 1638 C C . LYS A 1 204 ? 20.391 -12.805 -1.286 1 98.38 204 LYS A C 1
ATOM 1640 O O . LYS A 1 204 ? 19.844 -12.523 -2.361 1 98.38 204 LYS A O 1
ATOM 1645 N N . LYS A 1 205 ? 20.391 -14.008 -0.855 1 98.62 205 LYS A N 1
ATOM 1646 C CA . LYS A 1 205 ? 19.875 -15.148 -1.609 1 98.62 205 LYS A CA 1
ATOM 1647 C C . LYS A 1 205 ? 18.359 -15.078 -1.74 1 98.62 205 LYS A C 1
ATOM 1649 O O . LYS A 1 205 ? 17.812 -15.352 -2.809 1 98.62 205 LYS A O 1
ATOM 1654 N N . PHE A 1 206 ? 17.766 -14.828 -0.635 1 98.81 206 PHE A N 1
ATOM 1655 C CA . PHE A 1 206 ? 16.328 -14.578 -0.581 1 98.81 206 PHE A CA 1
ATOM 1656 C C . PHE A 1 206 ? 16.047 -13.234 0.074 1 98.81 206 PHE A C 1
ATOM 1658 O O . PHE A 1 206 ? 16.953 -12.539 0.512 1 98.81 206 PHE A O 1
ATOM 1665 N N . PHE A 1 207 ? 14.906 -12.836 0.132 1 98.81 207 PHE A N 1
ATOM 1666 C CA . PHE A 1 207 ? 14.609 -11.422 0.327 1 98.81 207 PHE A CA 1
ATOM 1667 C C . PHE A 1 207 ? 15.039 -10.969 1.714 1 98.81 207 PHE A C 1
ATOM 1669 O O . PHE A 1 207 ? 15.477 -9.828 1.888 1 98.81 207 PHE A O 1
ATOM 1676 N N . MET A 1 208 ? 14.852 -11.852 2.727 1 98.62 208 MET A N 1
ATOM 1677 C CA . MET A 1 208 ? 15.195 -11.461 4.086 1 98.62 208 MET A CA 1
ATOM 1678 C C . MET A 1 208 ? 16.516 -12.094 4.52 1 98.62 208 MET A C 1
ATOM 1680 O O . MET A 1 208 ? 16.938 -11.938 5.664 1 98.62 208 MET A O 1
ATOM 1684 N N . GLY A 1 209 ? 17.156 -12.883 3.59 1 98.06 209 GLY A N 1
ATOM 1685 C CA . GLY A 1 209 ? 18.406 -13.508 3.955 1 98.06 209 GLY A CA 1
ATOM 1686 C C . GLY A 1 209 ? 18.656 -14.82 3.236 1 98.06 209 GLY A C 1
ATOM 1687 O O . GLY A 1 209 ? 18.406 -14.938 2.037 1 98.06 209 GLY A O 1
ATOM 1688 N N . ASP A 1 210 ? 19.109 -15.75 3.973 1 97.94 210 ASP A N 1
ATOM 1689 C CA . ASP A 1 210 ? 19.594 -16.984 3.371 1 97.94 210 ASP A CA 1
ATOM 1690 C C . ASP A 1 210 ? 18.469 -17.984 3.172 1 97.94 210 ASP A C 1
ATOM 1692 O O . ASP A 1 210 ? 18.578 -18.906 2.365 1 97.94 210 ASP A O 1
ATOM 1696 N N . GLU A 1 211 ? 17.406 -17.797 3.904 1 98.12 211 GLU A N 1
ATOM 1697 C CA . GLU A 1 211 ? 16.266 -18.688 3.814 1 98.12 211 GLU A CA 1
ATOM 1698 C C . GLU A 1 211 ? 15.016 -17.953 3.35 1 98.12 211 GLU A C 1
ATOM 1700 O O . GLU A 1 211 ? 14.766 -16.828 3.779 1 98.12 211 GLU A O 1
ATOM 1705 N N . PRO A 1 212 ? 14.266 -18.609 2.463 1 98.44 212 PRO A N 1
ATOM 1706 C CA . PRO A 1 212 ? 13.023 -17.969 2.037 1 98.44 212 PRO A CA 1
ATOM 1707 C C . PRO A 1 212 ? 11.984 -17.875 3.152 1 98.44 212 PRO A C 1
ATOM 1709 O O . PRO A 1 212 ? 12.008 -18.688 4.086 1 98.44 212 PRO A O 1
ATOM 1712 N N . CYS A 1 213 ? 11.156 -16.969 3.121 1 98.56 213 CYS A N 1
ATOM 1713 C CA . CYS A 1 213 ? 10.055 -16.781 4.059 1 98.56 213 CYS A CA 1
ATOM 1714 C C . CYS A 1 213 ? 8.789 -16.328 3.33 1 98.56 213 CYS A C 1
ATOM 1716 O O . CYS A 1 213 ? 8.734 -16.359 2.1 1 98.56 213 CYS A O 1
ATOM 1718 N N . GLU A 1 214 ? 7.766 -15.953 3.99 1 98.62 214 GLU A N 1
ATOM 1719 C CA . GLU A 1 214 ? 6.453 -15.68 3.418 1 98.62 214 GLU A CA 1
ATOM 1720 C C . GLU A 1 214 ? 6.523 -14.562 2.381 1 98.62 214 GLU A C 1
ATOM 1722 O O . GLU A 1 214 ? 5.887 -14.641 1.328 1 98.62 214 GLU A O 1
ATOM 1727 N N . VAL A 1 215 ? 7.289 -13.5 2.672 1 98.88 215 VAL A N 1
ATOM 1728 C CA . VAL A 1 215 ? 7.332 -12.352 1.772 1 98.88 215 VAL A CA 1
ATOM 1729 C C . VAL A 1 215 ? 7.957 -12.766 0.441 1 98.88 215 VAL A C 1
ATOM 1731 O O . VAL A 1 215 ? 7.707 -12.141 -0.59 1 98.88 215 VAL A O 1
ATOM 1734 N N . ASP A 1 216 ? 8.758 -13.805 0.402 1 98.94 216 ASP A N 1
ATOM 1735 C CA . ASP A 1 216 ? 9.32 -14.305 -0.85 1 98.94 216 ASP A CA 1
ATOM 1736 C C . ASP A 1 216 ? 8.219 -14.82 -1.778 1 98.94 216 ASP A C 1
ATOM 1738 O O . ASP A 1 216 ? 8.344 -14.734 -3.002 1 98.94 216 ASP A O 1
ATOM 1742 N N . CYS A 1 217 ? 7.117 -15.352 -1.232 1 98.88 217 CYS A N 1
ATOM 1743 C CA . CYS A 1 217 ? 5.984 -15.75 -2.057 1 98.88 217 CYS A CA 1
ATOM 1744 C C . CYS A 1 217 ? 5.348 -14.547 -2.736 1 98.88 217 CYS A C 1
ATOM 1746 O O . CYS A 1 217 ? 4.961 -14.617 -3.904 1 98.88 217 CYS A O 1
ATOM 1748 N N . VAL A 1 218 ? 5.309 -13.445 -1.981 1 98.81 218 VAL A N 1
ATOM 1749 C CA . VAL A 1 218 ? 4.719 -12.211 -2.469 1 98.81 218 VAL A CA 1
ATOM 1750 C C . VAL A 1 218 ? 5.566 -11.641 -3.607 1 98.81 218 VAL A C 1
ATOM 1752 O O . VAL A 1 218 ? 5.059 -11.398 -4.703 1 98.81 218 VAL A O 1
ATOM 1755 N N . LEU A 1 219 ? 6.82 -11.484 -3.344 1 98.94 219 LEU A N 1
ATOM 1756 C CA . LEU A 1 219 ? 7.734 -10.875 -4.305 1 98.94 219 LEU A CA 1
ATOM 1757 C C . LEU A 1 219 ? 7.867 -11.742 -5.551 1 98.94 219 LEU A C 1
ATOM 1759 O O . LEU A 1 219 ? 7.863 -11.227 -6.672 1 98.94 219 LEU A O 1
ATOM 1763 N N . PHE A 1 220 ? 7.988 -13.023 -5.355 1 98.88 220 PHE A N 1
ATOM 1764 C CA . PHE A 1 220 ? 8.086 -13.953 -6.477 1 98.88 220 PHE A CA 1
ATOM 1765 C C . PHE A 1 220 ? 6.848 -13.875 -7.359 1 98.88 220 PHE A C 1
ATOM 1767 O O . PHE A 1 220 ? 6.953 -13.766 -8.586 1 98.88 220 PHE A O 1
ATOM 1774 N N . GLY A 1 221 ? 5.684 -13.906 -6.691 1 98.56 221 GLY A N 1
ATOM 1775 C CA . GLY A 1 221 ? 4.445 -13.789 -7.445 1 98.56 221 GLY A CA 1
ATOM 1776 C C . GLY A 1 221 ? 4.391 -12.539 -8.312 1 98.56 221 GLY A C 1
ATOM 1777 O O . GLY A 1 221 ? 3.963 -12.602 -9.469 1 98.56 221 GLY A O 1
ATOM 1778 N N . MET A 1 222 ? 4.867 -11.445 -7.824 1 98.62 222 MET A N 1
ATOM 1779 C CA . MET A 1 222 ? 4.809 -10.172 -8.531 1 98.62 222 MET A CA 1
ATOM 1780 C C . MET A 1 222 ? 5.887 -10.094 -9.609 1 98.62 222 MET A C 1
ATOM 1782 O O . MET A 1 222 ? 5.609 -9.703 -10.742 1 98.62 222 MET A O 1
ATOM 1786 N N . LEU A 1 223 ? 7.07 -10.469 -9.281 1 98.88 223 LEU A N 1
ATOM 1787 C CA . LEU A 1 223 ? 8.211 -10.352 -10.188 1 98.88 223 LEU A CA 1
ATOM 1788 C C . LEU A 1 223 ? 8.047 -11.281 -11.391 1 98.88 223 LEU A C 1
ATOM 1790 O O . LEU A 1 223 ? 8.469 -10.953 -12.5 1 98.88 223 LEU A O 1
ATOM 1794 N N . VAL A 1 224 ? 7.461 -12.438 -11.164 1 98.62 224 VAL A N 1
ATOM 1795 C CA . VAL A 1 224 ? 7.199 -13.359 -12.258 1 98.62 224 VAL A CA 1
ATOM 1796 C C . VAL A 1 224 ? 6.281 -12.695 -13.289 1 98.62 224 VAL A C 1
ATOM 1798 O O . VAL A 1 224 ? 6.457 -12.883 -14.492 1 98.62 224 VAL A O 1
ATOM 1801 N N . MET A 1 225 ? 5.309 -11.945 -12.836 1 97.81 225 MET A N 1
ATOM 1802 C CA . MET A 1 225 ? 4.465 -11.219 -13.781 1 97.81 225 MET A CA 1
ATOM 1803 C C . MET A 1 225 ? 5.297 -10.258 -14.625 1 97.81 225 MET A C 1
ATOM 1805 O O . MET A 1 225 ? 5.191 -10.242 -15.852 1 97.81 225 MET A O 1
ATOM 1809 N N . ILE A 1 226 ? 6.121 -9.508 -13.961 1 98.31 226 ILE A N 1
ATOM 1810 C CA . ILE A 1 226 ? 6.914 -8.484 -14.625 1 98.31 226 ILE A CA 1
ATOM 1811 C C . ILE A 1 226 ? 7.852 -9.125 -15.641 1 98.31 226 ILE A C 1
ATOM 1813 O O . ILE A 1 226 ? 7.938 -8.68 -16.781 1 98.31 226 ILE A O 1
ATOM 1817 N N . ILE A 1 227 ? 8.469 -10.18 -15.234 1 98.31 227 ILE A N 1
ATOM 1818 C CA . ILE A 1 227 ? 9.539 -10.773 -16.031 1 98.31 227 ILE A CA 1
ATOM 1819 C C . ILE A 1 227 ? 8.953 -11.594 -17.156 1 98.31 227 ILE A C 1
ATOM 1821 O O . ILE A 1 227 ? 9.445 -11.555 -18.297 1 98.31 227 ILE A O 1
ATOM 1825 N N . TYR A 1 228 ? 7.828 -12.297 -16.922 1 97.06 228 TYR A N 1
ATOM 1826 C CA . TYR A 1 228 ? 7.383 -13.289 -17.891 1 97.06 228 TYR A CA 1
ATOM 1827 C C . TYR A 1 228 ? 6.051 -12.891 -18.5 1 97.06 228 TYR A C 1
ATOM 1829 O O . TYR A 1 228 ? 5.734 -13.297 -19.625 1 97.06 228 TYR A O 1
ATOM 1837 N N . ASN A 1 229 ? 5.242 -12.094 -17.828 1 96.12 229 ASN A N 1
ATOM 1838 C CA . ASN A 1 229 ? 3.863 -11.906 -18.266 1 96.12 229 ASN A CA 1
ATOM 1839 C C . ASN A 1 229 ? 3.6 -10.469 -18.703 1 96.12 229 ASN A C 1
ATOM 1841 O O . ASN A 1 229 ? 2.447 -10.078 -18.891 1 96.12 229 ASN A O 1
ATOM 1845 N N . MET A 1 230 ? 4.648 -9.641 -18.75 1 95.62 230 MET A N 1
ATOM 1846 C CA . MET A 1 230 ? 4.5 -8.281 -19.234 1 95.62 230 MET A CA 1
ATOM 1847 C C . MET A 1 230 ? 5.516 -7.98 -20.344 1 95.62 230 MET A C 1
ATOM 1849 O O . MET A 1 230 ? 6.242 -6.988 -20.266 1 95.62 230 MET A O 1
ATOM 1853 N N . PRO A 1 231 ? 5.477 -8.789 -21.391 1 94.31 231 PRO A N 1
ATOM 1854 C CA . PRO A 1 231 ? 6.488 -8.633 -22.438 1 94.31 231 PRO A CA 1
ATOM 1855 C C . PRO A 1 231 ? 6.473 -7.242 -23.062 1 94.31 231 PRO A C 1
ATOM 1857 O O . PRO A 1 231 ? 5.406 -6.73 -23.406 1 94.31 231 PRO A O 1
ATOM 1860 N N . GLY A 1 232 ? 7.664 -6.648 -23.172 1 94 232 GLY A N 1
ATOM 1861 C CA . GLY A 1 232 ? 7.836 -5.375 -23.844 1 94 232 GLY A CA 1
ATOM 1862 C C . GLY A 1 232 ? 7.465 -4.184 -23 1 94 232 GLY A C 1
ATOM 1863 O O . GLY A 1 232 ? 7.637 -3.035 -23.406 1 94 232 GLY A O 1
ATOM 1864 N N . SER A 1 233 ? 6.977 -4.379 -21.844 1 95.56 233 SER A N 1
ATOM 1865 C CA . SER A 1 233 ? 6.562 -3.283 -20.969 1 95.56 233 SER A CA 1
ATOM 1866 C C . SER A 1 233 ? 7.766 -2.539 -20.406 1 95.56 233 SER A C 1
ATOM 1868 O O . SER A 1 233 ? 8.883 -3.062 -20.406 1 95.56 233 SER A O 1
ATOM 1870 N N . LYS A 1 234 ? 7.543 -1.303 -19.938 1 96.62 234 LYS A N 1
ATOM 1871 C CA . LYS A 1 234 ? 8.578 -0.546 -19.25 1 96.62 234 LYS A CA 1
ATOM 1872 C C . LYS A 1 234 ? 9.055 -1.283 -18 1 96.62 234 LYS A C 1
ATOM 1874 O O . LYS A 1 234 ? 10.25 -1.274 -17.672 1 96.62 234 LYS A O 1
ATOM 1879 N N . HIS A 1 235 ? 8.148 -1.954 -17.312 1 98.12 235 HIS A N 1
ATOM 1880 C CA . HIS A 1 235 ? 8.477 -2.707 -16.094 1 98.12 235 HIS A CA 1
ATOM 1881 C C . HIS A 1 235 ? 9.469 -3.824 -16.406 1 98.12 235 HIS A C 1
ATOM 1883 O O . HIS A 1 235 ? 10.484 -3.959 -15.719 1 98.12 235 HIS A O 1
ATOM 1889 N N . GLN A 1 236 ? 9.109 -4.566 -17.422 1 98 236 GLN A N 1
ATOM 1890 C CA . GLN A 1 236 ? 9.984 -5.684 -17.781 1 98 236 GLN A CA 1
ATOM 1891 C C . GLN A 1 236 ? 11.367 -5.188 -18.203 1 98 236 GLN A C 1
ATOM 1893 O O . GLN A 1 236 ? 12.383 -5.734 -17.75 1 98 236 GLN A O 1
ATOM 1898 N N . LYS A 1 237 ? 11.359 -4.184 -19.047 1 98.19 237 LYS A N 1
ATOM 1899 C CA . LYS A 1 237 ? 12.625 -3.637 -19.531 1 98.19 237 LYS A CA 1
ATOM 1900 C C . LYS A 1 237 ? 13.477 -3.119 -18.375 1 98.19 237 LYS A C 1
ATOM 1902 O O . LYS A 1 237 ? 14.68 -3.389 -18.312 1 98.19 237 LYS A O 1
ATOM 1907 N N . PHE A 1 238 ? 12.852 -2.445 -17.453 1 98.62 238 PHE A N 1
ATOM 1908 C CA . PHE A 1 238 ? 13.586 -1.868 -16.328 1 98.62 238 PHE A CA 1
ATOM 1909 C C . PHE A 1 238 ? 14.18 -2.963 -15.445 1 98.62 238 PHE A C 1
ATOM 1911 O O . PHE A 1 238 ? 15.352 -2.91 -15.086 1 98.62 238 PHE A O 1
ATOM 1918 N N . VAL A 1 239 ? 13.438 -4.012 -15.148 1 98.75 239 VAL A N 1
ATOM 1919 C CA . VAL A 1 239 ? 13.883 -5.086 -14.266 1 98.75 239 VAL A CA 1
ATOM 1920 C C . VAL A 1 239 ? 15 -5.887 -14.945 1 98.75 239 VAL A C 1
ATOM 1922 O O . VAL A 1 239 ? 16.016 -6.195 -14.32 1 98.75 239 VAL A O 1
ATOM 1925 N N . THR A 1 240 ? 14.883 -6.176 -16.188 1 98.44 240 THR A N 1
ATOM 1926 C CA . THR A 1 240 ? 15.828 -7.055 -16.875 1 98.44 240 THR A CA 1
ATOM 1927 C C . THR A 1 240 ? 17.109 -6.301 -17.234 1 98.44 240 THR A C 1
ATOM 1929 O O . THR A 1 240 ? 18.188 -6.887 -17.266 1 98.44 240 THR A O 1
ATOM 1932 N N . GLU A 1 241 ? 17.016 -5 -17.422 1 98.38 241 GLU A N 1
ATOM 1933 C CA . GLU A 1 241 ? 18.156 -4.246 -17.906 1 98.38 241 GLU A CA 1
ATOM 1934 C C . GLU A 1 241 ? 18.891 -3.553 -16.75 1 98.38 241 GLU A C 1
ATOM 1936 O O . GLU A 1 241 ? 20.109 -3.363 -16.812 1 98.38 241 GLU A O 1
ATOM 1941 N N . ALA A 1 242 ? 18.156 -3.18 -15.734 1 98.38 242 ALA A N 1
ATOM 1942 C CA . ALA A 1 242 ? 18.766 -2.318 -14.719 1 98.38 242 ALA A CA 1
ATOM 1943 C C . ALA A 1 242 ? 18.797 -3.006 -13.359 1 98.38 242 ALA A C 1
ATOM 1945 O O . ALA A 1 242 ? 19.578 -2.629 -12.477 1 98.38 242 ALA A O 1
ATOM 1946 N N . LEU A 1 243 ? 17.922 -3.99 -13.164 1 98.69 243 LEU A N 1
ATOM 1947 C CA . LEU A 1 243 ? 17.797 -4.609 -11.852 1 98.69 243 LEU A CA 1
ATOM 1948 C C . LEU A 1 243 ? 18.016 -6.117 -11.938 1 98.69 243 LEU A C 1
ATOM 1950 O O . LEU A 1 243 ? 17.172 -6.895 -11.469 1 98.69 243 LEU A O 1
ATOM 1954 N N . GLY A 1 244 ? 19.156 -6.504 -12.398 1 98.62 244 GLY A N 1
ATOM 1955 C CA . GLY A 1 244 ? 19.453 -7.898 -12.688 1 98.62 244 GLY A CA 1
ATOM 1956 C C . GLY A 1 244 ? 19.406 -8.781 -11.453 1 98.62 244 GLY A C 1
ATOM 1957 O O . GLY A 1 244 ? 19.172 -9.984 -11.555 1 98.62 244 GLY A O 1
ATOM 1958 N N . ASN A 1 245 ? 19.625 -8.227 -10.273 1 98.75 245 ASN A N 1
ATOM 1959 C CA . ASN A 1 245 ? 19.562 -9.023 -9.055 1 98.75 245 ASN A CA 1
ATOM 1960 C C . ASN A 1 245 ? 18.156 -9.555 -8.797 1 98.75 245 ASN A C 1
ATOM 1962 O O . ASN A 1 245 ? 17.984 -10.617 -8.195 1 98.75 245 ASN A O 1
ATOM 1966 N N . LEU A 1 246 ? 17.109 -8.867 -9.25 1 98.88 246 LEU A N 1
ATOM 1967 C CA . LEU A 1 246 ? 15.734 -9.344 -9.117 1 98.88 246 LEU A CA 1
ATOM 1968 C C . LEU A 1 246 ? 15.484 -10.531 -10.039 1 98.88 246 LEU A C 1
ATOM 1970 O O . LEU A 1 246 ? 14.758 -11.461 -9.68 1 98.88 246 LEU A O 1
ATOM 1974 N N . VAL A 1 247 ? 16.062 -10.477 -11.203 1 98.81 247 VAL A N 1
ATOM 1975 C CA . VAL A 1 247 ? 15.938 -11.586 -12.141 1 98.81 247 VAL A CA 1
ATOM 1976 C C . VAL A 1 247 ? 16.578 -12.836 -11.555 1 98.81 247 VAL A C 1
ATOM 1978 O O . VAL A 1 247 ? 15.984 -13.914 -11.547 1 98.81 247 VAL A O 1
ATOM 1981 N N . SER A 1 248 ? 17.781 -12.664 -11.039 1 98.81 248 SER A N 1
ATOM 1982 C CA . SER A 1 248 ? 18.484 -13.781 -10.43 1 98.81 248 SER A CA 1
ATOM 1983 C C . SER A 1 248 ? 17.719 -14.328 -9.227 1 98.81 248 SER A C 1
ATOM 1985 O O . SER A 1 248 ? 17.672 -15.547 -9.031 1 98.81 248 SER A O 1
ATOM 1987 N N . TYR A 1 249 ? 17.219 -13.469 -8.406 1 98.81 249 TYR A N 1
ATOM 1988 C CA . TYR A 1 249 ? 16.406 -13.836 -7.258 1 98.81 249 TYR A CA 1
ATOM 1989 C C . TYR A 1 249 ? 15.211 -14.672 -7.688 1 98.81 249 TYR A C 1
ATOM 1991 O O . TYR A 1 249 ? 14.922 -15.711 -7.078 1 98.81 249 TYR A O 1
ATOM 1999 N N . CYS A 1 250 ? 14.5 -14.227 -8.719 1 98.75 250 CYS A N 1
ATOM 2000 C CA . CYS A 1 250 ? 13.336 -14.938 -9.227 1 98.75 250 CYS A CA 1
ATOM 2001 C C . CYS A 1 250 ? 13.719 -16.328 -9.711 1 98.75 250 CYS A C 1
ATOM 2003 O O . CYS A 1 250 ? 12.984 -17.297 -9.484 1 98.75 250 CYS A O 1
ATOM 2005 N N . GLU A 1 251 ? 14.836 -16.422 -10.336 1 98.5 251 GLU A N 1
ATOM 2006 C CA . GLU A 1 251 ? 15.32 -17.719 -10.805 1 98.5 251 GLU A CA 1
ATOM 2007 C C . GLU A 1 251 ? 15.594 -18.672 -9.641 1 98.5 251 GLU A C 1
ATOM 2009 O O . GLU A 1 251 ? 15.336 -19.875 -9.727 1 98.5 251 GLU A O 1
ATOM 2014 N N . ARG A 1 252 ? 16.156 -18.156 -8.562 1 98.75 252 ARG A N 1
ATOM 2015 C CA . ARG A 1 252 ? 16.406 -18.984 -7.391 1 98.75 252 ARG A CA 1
ATOM 2016 C C . ARG A 1 252 ? 15.109 -19.5 -6.797 1 98.75 252 ARG A C 1
ATOM 2018 O O . ARG A 1 252 ? 15.008 -20.672 -6.441 1 98.75 252 ARG A O 1
ATOM 2025 N N . MET A 1 253 ? 14.102 -18.672 -6.676 1 98.81 253 MET A N 1
ATOM 2026 C CA . MET A 1 253 ? 12.797 -19.094 -6.176 1 98.81 253 MET A CA 1
ATOM 2027 C C . MET A 1 253 ? 12.156 -20.125 -7.105 1 98.81 253 MET A C 1
ATOM 2029 O O . MET A 1 253 ? 11.602 -21.125 -6.645 1 98.81 253 MET A O 1
ATOM 2033 N N . LYS A 1 254 ? 12.266 -19.812 -8.406 1 98.69 254 LYS A N 1
ATOM 2034 C CA . LYS A 1 254 ? 11.734 -20.719 -9.422 1 98.69 254 LYS A CA 1
ATOM 2035 C C . LYS A 1 254 ? 12.375 -22.109 -9.312 1 98.69 254 LYS A C 1
ATOM 2037 O O . LYS A 1 254 ? 11.672 -23.109 -9.281 1 98.69 254 LYS A O 1
ATOM 2042 N N . ASN A 1 255 ? 13.664 -22.109 -9.219 1 98.38 255 ASN A N 1
ATOM 2043 C CA . ASN A 1 255 ? 14.398 -23.375 -9.164 1 98.38 255 ASN A CA 1
ATOM 2044 C C . ASN A 1 255 ? 14.078 -24.141 -7.883 1 98.38 255 ASN A C 1
ATOM 2046 O O . ASN A 1 255 ? 14.016 -25.375 -7.891 1 98.38 255 ASN A O 1
ATOM 2050 N N . LYS A 1 256 ? 13.859 -23.484 -6.852 1 98.5 256 LYS A N 1
ATOM 2051 C CA . LYS A 1 256 ? 13.664 -24.125 -5.555 1 98.5 256 LYS A CA 1
ATOM 2052 C C . LYS A 1 256 ? 12.234 -24.656 -5.414 1 98.5 256 LYS A C 1
ATOM 2054 O O . LYS A 1 256 ? 12.023 -25.734 -4.871 1 98.5 256 LYS A O 1
ATOM 2059 N N . TYR A 1 257 ? 11.25 -23.906 -5.914 1 98.44 257 TYR A N 1
ATOM 2060 C CA . TYR A 1 257 ? 9.883 -24.266 -5.555 1 98.44 257 TYR A CA 1
ATOM 2061 C C . TYR A 1 257 ? 9.078 -24.641 -6.793 1 98.44 257 TYR A C 1
ATOM 2063 O O . TYR A 1 257 ? 7.977 -25.188 -6.68 1 98.44 257 TYR A O 1
ATOM 2071 N N . TRP A 1 258 ? 9.633 -24.406 -7.957 1 98.31 258 TRP A N 1
ATOM 2072 C CA . TRP A 1 258 ? 8.938 -24.703 -9.203 1 98.31 258 TRP A CA 1
ATOM 2073 C C . TRP A 1 258 ? 9.859 -25.453 -10.164 1 98.31 258 TRP A C 1
ATOM 2075 O O . TRP A 1 258 ? 10 -25.078 -11.328 1 98.31 258 TRP A O 1
ATOM 2085 N N . PRO A 1 259 ? 10.43 -26.5 -9.719 1 97.25 259 PRO A N 1
ATOM 2086 C CA . PRO A 1 259 ? 11.297 -27.266 -10.617 1 97.25 259 PRO A CA 1
ATOM 2087 C C . PRO A 1 259 ? 10.547 -27.828 -11.828 1 97.25 259 PRO A C 1
ATOM 2089 O O . PRO A 1 259 ? 11.172 -28.188 -12.828 1 97.25 259 PRO A 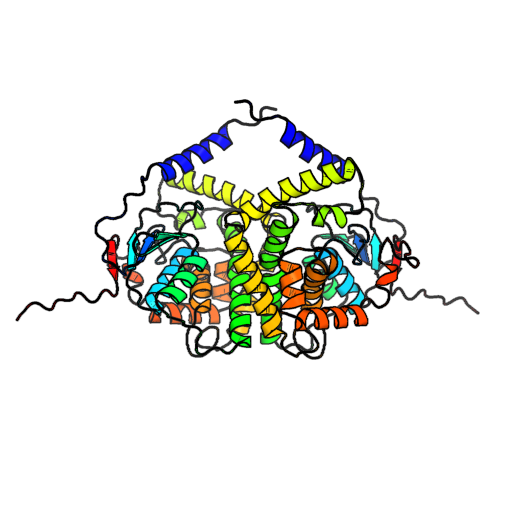O 1
ATOM 2092 N N . ASP A 1 260 ? 9.25 -27.938 -11.719 1 97.38 260 ASP A N 1
ATOM 2093 C CA . ASP A 1 260 ? 8.391 -28.438 -12.789 1 97.38 260 ASP A CA 1
ATOM 2094 C C . ASP A 1 260 ? 7.777 -27.281 -13.578 1 97.38 260 ASP A C 1
ATOM 2096 O O . ASP A 1 260 ? 6.668 -27.406 -14.102 1 97.38 260 ASP A O 1
ATOM 2100 N N . TRP A 1 261 ? 8.414 -26.141 -13.617 1 97.62 261 TRP A N 1
ATOM 2101 C CA . TRP A 1 261 ? 7.938 -24.906 -14.25 1 97.62 261 TRP A CA 1
ATOM 2102 C C . TRP A 1 261 ? 7.414 -25.188 -15.656 1 97.62 261 TRP A C 1
ATOM 2104 O O . TRP A 1 261 ? 6.293 -24.812 -15.992 1 97.62 261 TRP A O 1
ATOM 2114 N N . ASN A 1 262 ? 8.156 -25.922 -16.453 1 96.94 262 ASN A N 1
ATOM 2115 C CA . ASN A 1 262 ? 7.801 -26.156 -17.859 1 96.94 262 ASN A CA 1
ATOM 2116 C C . ASN A 1 262 ? 6.559 -27.031 -17.969 1 96.94 262 ASN A C 1
ATOM 2118 O O . ASN A 1 262 ? 5.777 -26.875 -18.922 1 96.94 262 ASN A O 1
ATOM 2122 N N . ASP A 1 263 ? 6.309 -27.875 -17 1 97.25 263 ASP A N 1
ATOM 2123 C CA . ASP A 1 263 ? 5.125 -28.734 -16.984 1 97.25 263 ASP A CA 1
ATOM 2124 C C . ASP A 1 263 ? 3.859 -27.922 -16.719 1 97.25 263 ASP A C 1
ATOM 2126 O O . ASP A 1 263 ? 2.746 -28.422 -16.875 1 97.25 263 ASP A O 1
ATOM 2130 N N . LYS A 1 264 ? 4.086 -26.656 -16.281 1 97 264 LYS A N 1
ATOM 2131 C CA . LYS A 1 264 ? 2.949 -25.812 -15.914 1 97 264 LYS A CA 1
ATOM 2132 C C . LYS A 1 264 ? 2.666 -24.766 -16.984 1 97 264 LYS A C 1
ATOM 2134 O O . LYS A 1 264 ? 1.771 -23.922 -16.812 1 97 264 LYS A O 1
ATOM 2139 N N . LEU A 1 265 ? 3.369 -24.812 -18.109 1 96.31 265 LEU A N 1
ATOM 2140 C CA . LEU A 1 265 ? 3.182 -23.859 -19.203 1 96.31 265 LEU A CA 1
ATOM 2141 C C . LEU A 1 265 ? 2.352 -24.484 -20.328 1 96.31 265 LEU A C 1
ATOM 2143 O O . LEU A 1 265 ? 2.689 -25.547 -20.828 1 96.31 265 LEU A O 1
ATOM 2147 N N . LEU A 1 266 ? 1.391 -23.812 -20.766 1 94.06 266 LEU A N 1
ATOM 2148 C CA . LEU A 1 266 ? 0.431 -24.328 -21.75 1 94.06 266 LEU A CA 1
ATOM 2149 C C . LEU A 1 266 ? 1.13 -24.734 -23.047 1 94.06 266 LEU A C 1
ATOM 2151 O O . LEU A 1 266 ? 0.842 -25.781 -23.609 1 94.06 266 LEU A O 1
ATOM 2155 N N . PRO A 1 267 ? 2.082 -23.922 -23.547 1 93.94 267 PRO A N 1
ATOM 2156 C CA . PRO A 1 267 ? 2.686 -24.266 -24.844 1 93.94 267 PRO A CA 1
ATOM 2157 C C . PRO A 1 267 ? 3.781 -25.328 -24.719 1 93.94 267 PRO A C 1
ATOM 2159 O O . PRO A 1 267 ? 4.289 -25.812 -25.734 1 93.94 267 PRO A O 1
ATOM 2162 N N . SER A 1 268 ? 4.148 -25.672 -23.547 1 95.81 268 SER A N 1
ATOM 2163 C CA . SER A 1 268 ? 5.266 -26.594 -23.359 1 95.81 268 SER A CA 1
ATOM 2164 C C . SER A 1 268 ? 4.906 -28 -23.812 1 95.81 268 SER A C 1
ATOM 2166 O O . SER A 1 268 ? 3.787 -28.469 -23.578 1 95.81 268 SER A O 1
ATOM 2168 N N . PRO A 1 269 ? 5.824 -28.703 -24.438 1 96.62 269 PRO A N 1
ATOM 2169 C CA . PRO A 1 269 ? 5.57 -30.094 -24.828 1 96.62 269 PRO A CA 1
ATOM 2170 C C . PRO A 1 269 ? 5.355 -31.016 -23.641 1 96.62 269 PRO A C 1
ATOM 2172 O O . PRO A 1 269 ? 4.773 -32.094 -23.797 1 96.62 269 PRO A O 1
ATOM 2175 N N . THR A 1 270 ? 5.793 -30.625 -22.516 1 96.44 270 THR A N 1
ATOM 2176 C CA . THR A 1 270 ? 5.66 -31.469 -21.328 1 96.44 270 THR A CA 1
ATOM 2177 C C . THR A 1 270 ? 4.465 -31.016 -20.484 1 96.44 270 THR A C 1
ATOM 2179 O O . THR A 1 270 ? 4.258 -31.531 -19.375 1 96.44 270 THR A O 1
ATOM 2182 N N . TYR A 1 271 ? 3.734 -30.047 -20.984 1 95.31 271 TYR A N 1
ATOM 2183 C CA . TYR A 1 271 ? 2.578 -29.547 -20.25 1 95.31 271 TYR A CA 1
ATOM 2184 C C . TYR A 1 271 ? 1.638 -30.688 -19.875 1 95.31 271 TYR A C 1
ATOM 2186 O O . TYR A 1 271 ? 1.336 -31.547 -20.703 1 95.31 271 TYR A O 1
ATOM 2194 N N . LYS A 1 272 ? 1.176 -30.719 -18.672 1 91.19 272 LYS A N 1
ATOM 2195 C CA . LYS A 1 272 ? 0.149 -31.609 -18.156 1 91.19 272 LYS A CA 1
ATOM 2196 C C . LYS A 1 272 ? -0.898 -30.844 -17.359 1 91.19 272 LYS A C 1
ATOM 2198 O O . LYS A 1 272 ? -0.565 -30.156 -16.391 1 91.19 272 LYS A O 1
ATOM 2203 N N . ASP A 1 273 ? -2.082 -30.953 -17.812 1 92.31 273 ASP A N 1
ATOM 2204 C CA . ASP A 1 273 ? -3.16 -30.359 -17.031 1 92.31 273 ASP A CA 1
ATOM 2205 C C . ASP A 1 273 ? -3.201 -30.969 -15.625 1 92.31 273 ASP A C 1
ATOM 2207 O O . ASP A 1 273 ? -3.348 -32.188 -15.469 1 92.31 273 ASP A O 1
ATOM 2211 N N . ASP A 1 274 ? -3.033 -30.156 -14.656 1 92.56 274 ASP A N 1
ATOM 2212 C CA . ASP A 1 274 ? -2.963 -30.703 -13.297 1 92.56 274 ASP A CA 1
ATOM 2213 C C . ASP A 1 274 ? -4.207 -30.312 -12.5 1 92.56 274 ASP A C 1
ATOM 2215 O O . ASP A 1 274 ? -4.152 -30.234 -11.266 1 92.56 274 ASP A O 1
ATOM 2219 N N . SER A 1 275 ? -5.289 -30.016 -13.18 1 91.25 275 SER A N 1
ATOM 2220 C CA . SER A 1 275 ? -6.562 -29.891 -12.484 1 91.25 275 SER A CA 1
ATOM 2221 C C . SER A 1 275 ? -6.895 -31.156 -11.703 1 91.25 275 SER A C 1
ATOM 2223 O O . SER A 1 275 ? -6.734 -32.25 -12.219 1 91.25 275 SER A O 1
ATOM 2225 N N . ASP A 1 276 ? -7.254 -30.984 -10.523 1 90.5 276 ASP A N 1
ATOM 2226 C CA . ASP A 1 276 ? -7.723 -32.062 -9.648 1 90.5 276 ASP A CA 1
ATOM 2227 C C . ASP A 1 276 ? -6.574 -32.969 -9.234 1 90.5 276 ASP A C 1
ATOM 2229 O O . ASP A 1 276 ? -6.797 -34 -8.594 1 90.5 276 ASP A O 1
ATOM 2233 N N . LYS A 1 277 ? -5.398 -32.656 -9.672 1 91.5 277 LYS A N 1
ATOM 2234 C CA . LYS A 1 277 ? -4.242 -33.406 -9.18 1 91.5 277 LYS A CA 1
ATOM 2235 C C . LYS A 1 277 ? -3.916 -33.031 -7.738 1 91.5 277 LYS A C 1
ATOM 2237 O O . LYS A 1 277 ? -3.885 -31.828 -7.402 1 91.5 277 LYS A O 1
ATOM 2242 N N . ILE A 1 278 ? -3.666 -33.969 -6.91 1 94.06 278 ILE A N 1
ATOM 2243 C CA . ILE A 1 278 ? -3.348 -33.719 -5.512 1 94.06 278 ILE A CA 1
ATOM 2244 C C . ILE A 1 278 ? -1.835 -33.75 -5.312 1 94.06 278 ILE A C 1
ATOM 2246 O O . ILE A 1 278 ? -1.175 -34.719 -5.715 1 94.06 278 ILE A O 1
ATOM 2250 N N . TYR A 1 279 ? -1.307 -32.781 -4.758 1 94.19 279 TYR A N 1
ATOM 2251 C CA . TYR A 1 279 ? 0.114 -32.656 -4.449 1 94.19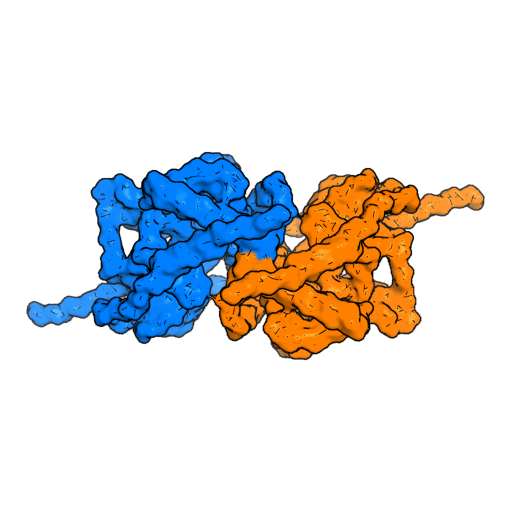 279 TYR A CA 1
ATOM 2252 C C . TYR A 1 279 ? 0.364 -32.875 -2.961 1 94.19 279 TYR A C 1
ATOM 2254 O O . TYR A 1 279 ? -0.438 -32.469 -2.123 1 94.19 279 TYR A O 1
ATOM 2262 N N . TRP A 1 280 ? 1.469 -33.625 -2.557 1 90.56 280 TRP A N 1
ATOM 2263 C CA . TRP A 1 280 ? 2.031 -33.75 -1.216 1 90.56 280 TRP A CA 1
ATOM 2264 C C . TRP A 1 280 ? 1.066 -34.5 -0.293 1 90.56 280 TRP A C 1
ATOM 2266 O O . TRP A 1 280 ? 0.914 -34.125 0.875 1 90.56 280 TRP A O 1
ATOM 2276 N N . HIS A 1 281 ? 0.219 -35.219 -0.841 1 85.12 281 HIS A N 1
ATOM 2277 C CA . HIS A 1 281 ? -0.658 -36.031 -0.033 1 85.12 281 HIS A CA 1
ATOM 2278 C C . HIS A 1 281 ? -0.115 -37.469 0.074 1 85.12 281 HIS A C 1
ATOM 2280 O O . HIS A 1 281 ? 0.245 -38.062 -0.936 1 85.12 281 HIS A O 1
ATOM 2286 N N . LYS A 1 282 ? 0.437 -37.906 1.319 1 71.12 282 LYS A N 1
ATOM 2287 C CA . LYS A 1 282 ? 0.915 -39.281 1.535 1 71.12 282 LYS A CA 1
ATOM 2288 C C . LYS A 1 282 ? -0.203 -40.312 1.318 1 71.12 282 LYS A C 1
ATOM 2290 O O . LYS A 1 282 ? -1.294 -40.156 1.874 1 71.12 282 LYS A O 1
ATOM 2295 N N . THR A 1 283 ? -0.309 -40.875 0.037 1 56.44 283 THR A N 1
ATOM 2296 C CA . THR A 1 283 ? -1.227 -42 -0.118 1 56.44 283 THR A C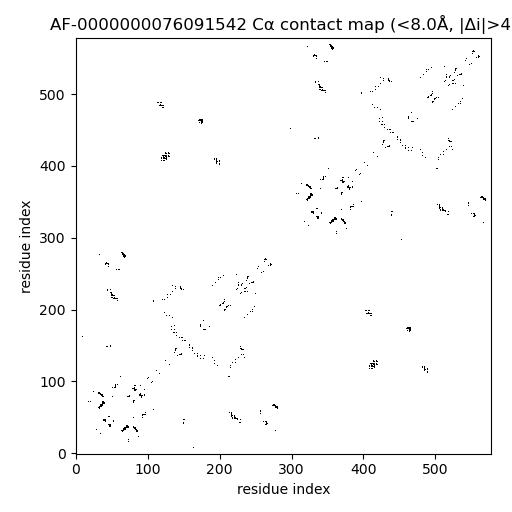A 1
ATOM 2297 C C . THR A 1 283 ? -0.854 -43.156 0.83 1 56.44 283 THR A C 1
ATOM 2299 O O . THR A 1 283 ? 0.328 -43.438 1.022 1 56.44 283 THR A O 1
ATOM 2302 N N . ASP A 1 284 ? -1.468 -43.25 1.873 1 44.19 284 ASP A N 1
ATOM 2303 C CA . ASP A 1 284 ? -1.339 -44.469 2.65 1 44.19 284 ASP A CA 1
ATOM 2304 C C . ASP A 1 284 ? -1.318 -45.688 1.741 1 44.19 284 ASP A C 1
ATOM 2306 O O . ASP A 1 284 ? -2.348 -46.062 1.175 1 44.19 284 ASP A O 1
ATOM 2310 N N . ASN A 1 285 ? -0.467 -45.781 0.727 1 40.28 285 ASN A N 1
ATOM 2311 C CA . ASN A 1 285 ? -0.451 -47.125 0.152 1 40.28 285 ASN A CA 1
ATOM 2312 C C . ASN A 1 285 ? -0.137 -48.188 1.206 1 40.28 285 ASN A C 1
ATOM 2314 O O . ASN A 1 285 ? 1.029 -48.5 1.451 1 40.28 285 ASN A O 1
ATOM 2318 N N . SER A 1 286 ? -0.508 -48.156 2.438 1 36.88 286 SER A N 1
ATOM 2319 C CA . SER A 1 286 ? -0.442 -49.438 3.141 1 36.88 286 SER A CA 1
ATOM 2320 C C . SER A 1 286 ? -1.172 -50.531 2.369 1 36.88 286 SER A C 1
ATOM 2322 O O . SER A 1 286 ? -2.391 -50.656 2.49 1 36.88 286 SER A O 1
ATOM 2324 N N . THR A 1 287 ? -1.083 -50.625 1.042 1 32.84 287 THR A N 1
ATOM 2325 C CA . THR A 1 287 ? -1.421 -51.938 0.576 1 32.84 287 THR A CA 1
ATOM 2326 C C . THR A 1 287 ? -0.567 -53 1.281 1 32.84 287 THR A C 1
ATOM 2328 O O . THR A 1 287 ? 0.636 -52.812 1.469 1 32.84 287 THR A O 1
ATOM 2331 N N . HIS A 1 288 ? -1.194 -53.875 2.146 1 31.39 288 HIS A N 1
ATOM 2332 C CA . HIS A 1 288 ? -0.833 -55.219 2.621 1 31.39 288 HIS A CA 1
ATOM 2333 C C . HIS A 1 288 ? -0.116 -56 1.536 1 31.39 288 HIS A C 1
ATOM 2335 O O . HIS A 1 288 ? -0.714 -56.344 0.513 1 31.39 288 HIS A O 1
ATOM 2341 N N . SER A 1 289 ? 1.051 -55.531 0.994 1 23.81 289 SER A N 1
ATOM 2342 C CA . SER A 1 289 ? 1.864 -56.688 0.614 1 23.81 289 SER A CA 1
ATOM 2343 C C . SER A 1 289 ? 2.416 -57.406 1.842 1 23.81 289 SER A C 1
ATOM 2345 O O . SER A 1 289 ? 2.746 -56.781 2.844 1 23.81 289 SER A O 1
ATOM 2347 N N . MET B 1 1 ? -36.969 -1.039 -12.773 1 19.97 1 MET B N 1
ATOM 2348 C CA . MET B 1 1 ? -36.531 -0.313 -11.586 1 19.97 1 MET B CA 1
ATOM 2349 C C . MET B 1 1 ? -35.469 0.741 -11.945 1 19.97 1 MET B C 1
ATOM 2351 O O . MET B 1 1 ? -34.438 0.424 -12.555 1 19.97 1 MET B O 1
ATOM 2355 N N . LEU B 1 2 ? -35.844 2.072 -12.055 1 21.22 2 LEU B N 1
ATOM 2356 C CA . LEU B 1 2 ? -35.25 3.303 -12.57 1 21.22 2 LEU B CA 1
ATOM 2357 C C . LEU B 1 2 ? -33.969 3.646 -11.82 1 21.22 2 LEU B C 1
ATOM 2359 O O . LEU B 1 2 ? -33.938 3.633 -10.586 1 21.22 2 LEU B O 1
ATOM 2363 N N . ALA B 1 3 ? -32.844 3.471 -12.547 1 24.94 3 ALA B N 1
ATOM 2364 C CA . ALA B 1 3 ? -31.547 3.959 -12.062 1 24.94 3 ALA B CA 1
ATOM 2365 C C . ALA B 1 3 ? -31.672 5.367 -11.484 1 24.94 3 ALA B C 1
ATOM 2367 O O . ALA B 1 3 ? -32.156 6.277 -12.164 1 24.94 3 ALA B O 1
ATOM 2368 N N . LYS B 1 4 ? -31.656 5.473 -10.148 1 26.48 4 LYS B N 1
ATOM 2369 C CA . LYS B 1 4 ? -32.062 6.68 -9.43 1 26.48 4 LYS B CA 1
ATOM 2370 C C . LYS B 1 4 ? -31.188 7.867 -9.828 1 26.48 4 LYS B C 1
ATOM 2372 O O . LYS B 1 4 ? -29.953 7.777 -9.797 1 26.48 4 LYS B O 1
ATOM 2377 N N . PRO B 1 5 ? -31.594 8.977 -10.453 1 33.72 5 PRO B N 1
ATOM 2378 C CA . PRO B 1 5 ? -31.094 10.258 -10.953 1 33.72 5 PRO B CA 1
ATOM 2379 C C . PRO B 1 5 ? -30.172 10.961 -9.953 1 33.72 5 PRO B C 1
ATOM 2381 O O . PRO B 1 5 ? -29.469 11.906 -10.312 1 33.72 5 PRO B O 1
ATOM 2384 N N . ASN B 1 6 ? -30.156 10.602 -8.711 1 33.12 6 ASN B N 1
ATOM 2385 C CA . ASN B 1 6 ? -29.672 11.508 -7.676 1 33.12 6 ASN B CA 1
ATOM 2386 C C . ASN B 1 6 ? -28.156 11.414 -7.508 1 33.12 6 ASN B C 1
ATOM 2388 O O . ASN B 1 6 ? -27.562 12.164 -6.734 1 33.12 6 ASN B O 1
ATOM 2392 N N . GLU B 1 7 ? -27.562 10.328 -7.953 1 37.28 7 GLU B N 1
ATOM 2393 C CA . GLU B 1 7 ? -26.141 10.133 -7.695 1 37.28 7 GLU B CA 1
ATOM 2394 C C . GLU B 1 7 ? -25.297 11.102 -8.523 1 37.28 7 GLU B C 1
ATOM 2396 O O . GLU B 1 7 ? -24.266 11.586 -8.055 1 37.28 7 GLU B O 1
ATOM 2401 N N . CYS B 1 8 ? -25.766 11.461 -9.781 1 38.62 8 CYS B N 1
ATOM 2402 C CA . CYS B 1 8 ? -25.109 12.422 -10.664 1 38.62 8 CYS B CA 1
ATOM 2403 C C . CYS B 1 8 ? -25.156 13.828 -10.07 1 38.62 8 CYS B C 1
ATOM 2405 O O . CYS B 1 8 ? -24.234 14.617 -10.258 1 38.62 8 CYS B O 1
ATOM 2407 N N . SER B 1 9 ? -26.156 14.016 -9.312 1 39.84 9 SER B N 1
ATOM 2408 C CA . SER B 1 9 ? -26.406 15.375 -8.828 1 39.84 9 SER B CA 1
ATOM 2409 C C . SER B 1 9 ? -25.438 15.742 -7.703 1 39.84 9 SER B C 1
ATOM 2411 O O . SER B 1 9 ? -24.891 16.844 -7.68 1 39.84 9 SER B O 1
ATOM 2413 N N . SER B 1 10 ? -25.141 14.773 -6.875 1 39.72 10 SER B N 1
ATOM 2414 C CA . SER B 1 10 ? -24.281 15.078 -5.734 1 39.72 10 SER B CA 1
ATOM 2415 C C . SER B 1 10 ? -22.828 15.227 -6.156 1 39.72 10 SER B C 1
ATOM 2417 O O . SER B 1 10 ? -22.109 16.078 -5.637 1 39.72 10 SER B O 1
ATOM 2419 N N . TYR B 1 11 ? -22.453 14.484 -7.188 1 43.09 11 TYR B N 1
ATOM 2420 C CA . TYR B 1 11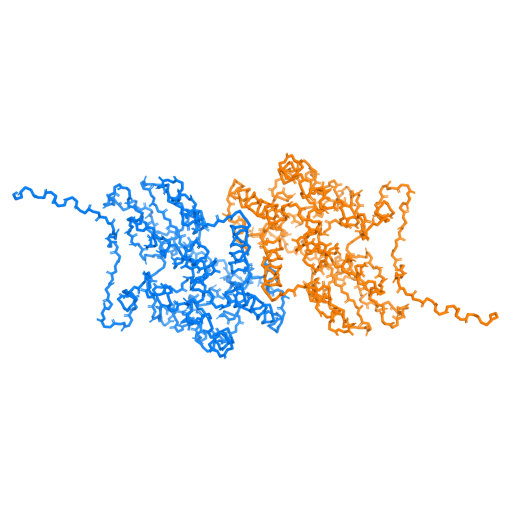 ? -21.141 14.68 -7.789 1 43.09 11 TYR B CA 1
ATOM 2421 C C . TYR B 1 11 ? -21.031 16.062 -8.43 1 43.09 11 TYR B C 1
ATOM 2423 O O . TYR B 1 11 ? -20 16.734 -8.297 1 43.09 11 TYR B O 1
ATOM 2431 N N . MET B 1 12 ? -22.047 16.438 -9.109 1 41.28 12 MET B N 1
ATOM 2432 C CA . MET B 1 12 ? -22.094 17.75 -9.742 1 41.28 12 MET B CA 1
ATOM 2433 C C . MET B 1 12 ? -22.047 18.859 -8.703 1 41.28 12 MET B C 1
ATOM 2435 O O . MET B 1 12 ? -21.391 19.875 -8.914 1 41.28 12 MET B O 1
ATOM 2439 N N . TYR B 1 13 ? -22.734 18.641 -7.66 1 39.47 13 TYR B N 1
ATOM 2440 C CA . TYR B 1 13 ? -22.766 19.672 -6.629 1 39.47 13 TYR B CA 1
ATOM 2441 C C . TYR B 1 13 ? -21.406 19.812 -5.969 1 39.47 13 TYR B C 1
ATOM 2443 O O . TYR B 1 13 ? -20.922 20.938 -5.75 1 39.47 13 TYR B O 1
ATOM 2451 N N . PHE B 1 14 ? -20.781 18.734 -5.609 1 43.56 14 PHE B N 1
ATOM 2452 C CA . PHE B 1 14 ? -19.469 18.844 -4.992 1 43.56 14 PHE B CA 1
ATOM 2453 C C . PHE B 1 14 ? -18.438 19.375 -5.984 1 43.56 14 PHE B C 1
ATOM 2455 O O . PHE B 1 14 ? -17.594 20.203 -5.633 1 43.56 14 PHE B O 1
ATOM 2462 N N . LYS B 1 15 ? -18.5 18.938 -7.215 1 43.97 15 LYS B N 1
ATOM 2463 C CA . LYS B 1 15 ? -17.703 19.562 -8.273 1 43.97 15 LYS B CA 1
ATOM 2464 C C . LYS B 1 15 ? -18 21.047 -8.375 1 43.97 15 LYS B C 1
ATOM 2466 O O . LYS B 1 15 ? -17.094 21.859 -8.578 1 43.97 15 LYS B O 1
ATOM 2471 N N . LEU B 1 16 ? -19.25 21.312 -8.344 1 40.88 16 LEU B N 1
ATOM 2472 C CA . LEU B 1 16 ? -19.656 22.703 -8.422 1 40.88 16 LEU B CA 1
ATOM 2473 C C . LEU B 1 16 ? -19.125 23.5 -7.238 1 40.88 16 LEU B C 1
ATOM 2475 O O . LEU B 1 16 ? -18.703 24.641 -7.395 1 40.88 16 LEU B O 1
ATOM 2479 N N . LEU B 1 17 ? -19.219 22.953 -6.109 1 41.31 17 LEU B N 1
ATOM 2480 C CA . LEU B 1 17 ? -18.656 23.688 -4.984 1 41.31 17 LEU B CA 1
ATOM 2481 C C . LEU B 1 17 ? -17.156 23.859 -5.148 1 41.31 17 LEU B C 1
ATOM 2483 O O . LEU B 1 17 ? -16.609 24.906 -4.805 1 41.31 17 LEU B O 1
ATOM 2487 N N . CYS B 1 18 ? -16.516 22.812 -5.688 1 41.59 18 CYS B N 1
ATOM 2488 C CA . CYS B 1 18 ? -15.062 22.859 -5.855 1 41.59 18 CYS B CA 1
ATOM 2489 C C . CYS B 1 18 ? -14.68 23.641 -7.109 1 41.59 18 CYS B C 1
ATOM 2491 O O . CYS B 1 18 ? -13.617 24.25 -7.16 1 41.59 18 CYS B O 1
ATOM 2493 N N . LEU B 1 19 ? -15.484 23.516 -8.203 1 39.22 19 LEU B N 1
ATOM 2494 C CA . LEU B 1 19 ? -15.148 24.125 -9.484 1 39.22 19 LEU B CA 1
ATOM 2495 C C . LEU B 1 19 ? -15.148 25.641 -9.391 1 39.22 19 LEU B C 1
ATOM 2497 O O . LEU B 1 19 ? -14.523 26.328 -10.211 1 39.22 19 LEU B O 1
ATOM 2501 N N . HIS B 1 20 ? -16.047 26.156 -8.672 1 35.62 20 HIS B N 1
ATOM 2502 C CA . HIS B 1 20 ? -16.141 27.609 -8.828 1 35.62 20 HIS B CA 1
ATOM 2503 C C . HIS B 1 20 ? -14.844 28.297 -8.43 1 35.62 20 HIS B C 1
ATOM 2505 O O . HIS B 1 20 ? -14.734 29.516 -8.508 1 35.62 20 HIS B O 1
ATOM 2511 N N . CYS B 1 21 ? -13.969 27.688 -7.664 1 37.47 21 CYS B N 1
ATOM 2512 C CA . CYS B 1 21 ? -12.945 28.641 -7.25 1 37.47 21 CYS B CA 1
ATOM 2513 C C . CYS B 1 21 ? -11.898 28.844 -8.344 1 37.47 21 CYS B C 1
ATOM 2515 O O . CYS B 1 21 ? -11.156 27.906 -8.664 1 37.47 21 CYS B O 1
ATOM 2517 N N . ARG B 1 22 ? -12.102 29.625 -9.281 1 39.53 22 ARG B N 1
ATOM 2518 C CA . ARG B 1 22 ? -11.164 30.203 -10.242 1 39.53 22 ARG B CA 1
ATOM 2519 C C . ARG B 1 22 ? -9.797 30.422 -9.617 1 39.53 22 ARG B C 1
ATOM 2521 O O . ARG B 1 22 ? -9.688 30.984 -8.523 1 39.53 22 ARG B O 1
ATOM 2528 N N . ARG B 1 23 ? -8.727 29.641 -10.109 1 48.5 23 ARG B N 1
ATOM 2529 C CA . ARG B 1 23 ? -7.285 29.656 -9.852 1 48.5 23 ARG B CA 1
ATOM 2530 C C . ARG B 1 23 ? -6.746 31.078 -9.844 1 48.5 23 ARG B C 1
ATOM 2532 O O . ARG B 1 23 ? -6.441 31.641 -10.898 1 48.5 23 ARG B O 1
ATOM 2539 N N . ARG B 1 24 ? -7.168 32.031 -9.195 1 45.75 24 ARG B N 1
ATOM 2540 C CA . ARG B 1 24 ? -6.352 33.219 -9.297 1 45.75 24 ARG B CA 1
ATOM 2541 C C . ARG B 1 24 ? -5.008 33.031 -8.602 1 45.75 24 ARG B C 1
ATOM 2543 O O . ARG B 1 24 ? -4.953 32.625 -7.445 1 45.75 24 ARG B O 1
ATOM 2550 N N . PRO B 1 25 ? -3.912 32.875 -9.391 1 52.59 25 PRO B N 1
ATOM 2551 C CA . PRO B 1 25 ? -2.605 32.938 -8.734 1 52.59 25 PRO B CA 1
ATOM 2552 C C . PRO B 1 25 ? -2.549 34.031 -7.656 1 52.59 25 PRO B C 1
ATOM 2554 O O . PRO B 1 25 ? -3.105 35.125 -7.836 1 52.59 25 PRO B O 1
ATOM 2557 N N . LYS B 1 26 ? -2.4 33.469 -6.441 1 61.5 26 LYS B N 1
ATOM 2558 C CA . LYS B 1 26 ? -2.229 34.5 -5.426 1 61.5 26 LYS B CA 1
ATOM 2559 C C . LYS B 1 26 ? -1.107 35.469 -5.801 1 61.5 26 LYS B C 1
ATOM 2561 O O . LYS B 1 26 ? 0.033 35.062 -6.012 1 61.5 26 LYS B O 1
ATOM 2566 N N . SER B 1 27 ? -1.372 36.531 -6.566 1 59.78 27 SER B N 1
ATOM 2567 C CA . SER B 1 27 ? -0.497 37.531 -7.137 1 59.78 27 SER B CA 1
ATOM 2568 C C . SER B 1 27 ? 0.511 38.031 -6.109 1 59.78 27 SER B C 1
ATOM 2570 O O . SER B 1 27 ? 1.578 38.531 -6.473 1 59.78 27 SER B O 1
ATOM 2572 N N . ASN B 1 28 ? 0.411 37.688 -4.816 1 74.94 28 ASN B N 1
ATOM 2573 C CA . ASN B 1 28 ? 1.274 38.375 -3.863 1 74.94 28 ASN B CA 1
ATOM 2574 C C . ASN B 1 28 ? 2.217 37.406 -3.156 1 74.94 28 ASN B C 1
ATOM 2576 O O . ASN B 1 28 ? 2.711 37.688 -2.066 1 74.94 28 ASN B O 1
ATOM 2580 N N . VAL B 1 29 ? 2.586 36.25 -3.799 1 87.88 29 VAL B N 1
ATOM 2581 C CA . VAL B 1 29 ? 3.492 35.312 -3.125 1 87.88 29 VAL B CA 1
ATOM 2582 C C . VAL B 1 29 ? 4.922 35.531 -3.613 1 87.88 29 VAL B C 1
ATOM 2584 O O . VAL B 1 29 ? 5.184 35.531 -4.82 1 87.88 29 VAL B O 1
ATOM 2587 N N . PRO B 1 30 ? 5.879 35.875 -2.742 1 91.5 30 PRO B N 1
ATOM 2588 C CA . PRO B 1 30 ? 7.266 36.062 -3.162 1 91.5 30 PRO B CA 1
ATOM 2589 C C . PRO B 1 30 ? 7.855 34.812 -3.842 1 91.5 30 PRO B C 1
ATOM 2591 O O . PRO B 1 30 ? 7.441 33.688 -3.555 1 91.5 30 PRO B O 1
ATOM 2594 N N . PRO B 1 31 ? 8.82 35.062 -4.73 1 91.94 31 PRO B N 1
ATOM 2595 C CA . PRO B 1 31 ? 9.516 33.938 -5.336 1 91.94 31 PRO B CA 1
ATOM 2596 C C . PRO B 1 31 ? 10.164 33 -4.301 1 91.94 31 PRO B C 1
ATOM 2598 O O . PRO B 1 31 ? 10.695 33.5 -3.295 1 91.94 31 PRO B O 1
ATOM 2601 N N . GLY B 1 32 ? 10.062 31.75 -4.504 1 94.25 32 GLY B N 1
ATOM 2602 C CA . GLY B 1 32 ? 10.727 30.797 -3.633 1 94.25 32 GLY B CA 1
ATOM 2603 C C . GLY B 1 32 ? 9.867 30.359 -2.465 1 94.25 32 GLY B C 1
ATOM 2604 O O . GLY B 1 32 ? 10.289 29.531 -1.659 1 94.25 32 GLY B O 1
ATOM 2605 N N . VAL B 1 33 ? 8.633 30.938 -2.406 1 96.44 33 VAL B N 1
ATOM 2606 C CA . VAL B 1 33 ? 7.703 30.562 -1.346 1 96.44 33 VAL B CA 1
ATOM 2607 C C . VAL B 1 33 ? 6.691 29.547 -1.878 1 96.44 33 VAL B C 1
ATOM 2609 O O . VAL B 1 33 ? 6.066 29.766 -2.92 1 96.44 33 VAL B O 1
ATOM 2612 N N . VAL B 1 34 ? 6.57 28.453 -1.186 1 97.38 34 VAL B N 1
ATOM 2613 C CA . VAL B 1 34 ? 5.578 27.438 -1.525 1 97.38 34 VAL B CA 1
ATOM 2614 C C . VAL B 1 34 ? 4.191 27.891 -1.075 1 97.38 34 VAL B C 1
ATOM 2616 O O . VAL B 1 34 ? 4.02 28.359 0.055 1 97.38 34 VAL B O 1
ATOM 2619 N N . VAL B 1 35 ? 3.275 27.859 -1.936 1 96.81 35 VAL B N 1
ATOM 2620 C CA . VAL B 1 35 ? 1.886 27.984 -1.51 1 96.81 35 VAL B CA 1
ATOM 2621 C C . VAL B 1 35 ? 1.277 26.609 -1.307 1 96.81 35 VAL B C 1
ATOM 2623 O O . VAL B 1 35 ? 1.17 25.828 -2.254 1 96.81 35 VAL B O 1
ATOM 2626 N N . LEU B 1 36 ? 0.936 26.297 -0.129 1 96.94 36 LEU B N 1
ATOM 2627 C CA . LEU B 1 36 ? 0.336 25.016 0.224 1 96.94 36 LEU B CA 1
ATOM 2628 C C . LEU B 1 36 ? -1.184 25.125 0.284 1 96.94 36 LEU B C 1
ATOM 2630 O O . LEU B 1 36 ? -1.729 25.75 1.189 1 96.94 36 LEU B O 1
ATOM 2634 N N . TYR B 1 37 ? -1.857 24.516 -0.663 1 94.69 37 TYR B N 1
ATOM 2635 C CA . TYR B 1 37 ? -3.314 24.453 -0.68 1 94.69 37 TYR B CA 1
ATOM 2636 C C . TYR B 1 37 ? -3.816 23.219 0.078 1 94.69 37 TYR B C 1
ATOM 2638 O O . TYR B 1 37 ? -3.49 22.094 -0.278 1 94.69 37 TYR B O 1
ATOM 2646 N N . GLN B 1 38 ? -4.52 23.406 1.104 1 93.19 38 GLN B N 1
ATOM 2647 C CA . GLN B 1 38 ? -5.016 22.312 1.937 1 93.19 38 GLN B CA 1
ATOM 2648 C C . GLN B 1 38 ? -6.355 22.672 2.568 1 93.19 38 GLN B C 1
ATOM 2650 O O . GLN B 1 38 ? -6.809 23.812 2.479 1 93.19 38 GLN B O 1
ATOM 2655 N N . ILE B 1 39 ? -6.895 21.578 3.219 1 87.56 39 ILE B N 1
ATOM 2656 C CA . ILE B 1 39 ? -8.141 21.797 3.945 1 87.56 39 ILE B CA 1
ATOM 2657 C C . ILE B 1 39 ? -7.852 22.5 5.266 1 87.56 39 ILE B C 1
ATOM 2659 O O . ILE B 1 39 ? -6.801 22.297 5.875 1 87.56 39 ILE B O 1
ATOM 2663 N N . GLY B 1 40 ? -8.609 23.328 5.793 1 83.12 40 GLY B N 1
ATOM 2664 C CA . GLY B 1 40 ? -8.461 24.172 6.973 1 83.12 40 GLY B CA 1
ATOM 2665 C C . GLY B 1 40 ? -8.008 23.391 8.203 1 83.12 40 GLY B C 1
ATOM 2666 O O . GLY B 1 40 ? -7.797 22.188 8.133 1 83.12 40 GLY B O 1
ATOM 2667 N N . ARG B 1 41 ? -7.707 24.094 9.25 1 93.94 41 ARG B N 1
ATOM 2668 C CA . ARG B 1 41 ? -7.27 23.562 10.531 1 93.94 41 ARG B CA 1
ATOM 2669 C C . ARG B 1 41 ? -8.383 22.75 11.195 1 93.94 41 ARG B C 1
ATOM 2671 O O . ARG B 1 41 ? -9.555 22.875 10.828 1 93.94 41 ARG B O 1
ATOM 2678 N N . GLY B 1 42 ? -7.996 21.844 12.094 1 92.88 42 GLY B N 1
ATOM 2679 C CA . GLY B 1 42 ? -8.945 20.953 12.742 1 92.88 42 GLY B CA 1
ATOM 2680 C C . GLY B 1 42 ? -9.141 21.266 14.219 1 92.88 42 GLY B C 1
ATOM 2681 O O . GLY B 1 42 ? -8.469 22.141 14.766 1 92.88 42 GLY B O 1
ATOM 2682 N N . ASN B 1 43 ? -10.078 20.531 14.812 1 93 43 ASN B N 1
ATOM 2683 C CA . ASN B 1 43 ? -10.398 20.75 16.219 1 93 43 ASN B CA 1
ATOM 2684 C C . ASN B 1 43 ? -9.359 20.109 17.141 1 93 43 ASN B C 1
ATOM 2686 O O . ASN B 1 43 ? -9.117 20.609 18.234 1 93 43 ASN B O 1
ATOM 2690 N N . PHE B 1 44 ? -8.695 19.047 16.625 1 95.12 44 PHE B N 1
ATOM 2691 C CA . PHE B 1 44 ? -7.891 18.266 17.562 1 95.12 44 PHE B CA 1
ATOM 2692 C C . PHE B 1 44 ? -6.457 18.141 17.047 1 95.12 44 PHE B C 1
ATOM 2694 O O . PHE B 1 44 ? -5.566 17.734 17.797 1 95.12 44 PHE B O 1
ATOM 2701 N N . ALA B 1 45 ? -6.246 18.484 15.805 1 96.62 45 ALA B N 1
ATOM 2702 C CA . ALA B 1 45 ? -4.934 18.469 15.164 1 96.62 45 ALA B CA 1
ATOM 2703 C C . ALA B 1 45 ? -4.832 19.578 14.117 1 96.62 45 ALA B C 1
ATOM 2705 O O . ALA B 1 45 ? -5.852 20.094 13.656 1 96.62 45 ALA B O 1
ATOM 2706 N N . PRO B 1 46 ? -3.621 19.953 13.688 1 96.94 46 PRO B N 1
ATOM 2707 C CA . PRO B 1 46 ? -3.455 21.047 12.727 1 96.94 46 PRO B CA 1
ATOM 2708 C C . PRO B 1 46 ? -4.121 20.766 11.383 1 96.94 46 PRO B C 1
ATOM 2710 O O . PRO B 1 46 ? -4.375 21.688 10.609 1 96.94 46 PRO B O 1
ATOM 2713 N N . SER B 1 47 ? -4.363 19.516 11.125 1 95.44 47 SER B N 1
ATOM 2714 C CA . SER B 1 47 ? -5.07 19.094 9.922 1 95.44 47 SER B CA 1
ATOM 2715 C C . SER B 1 47 ? -6.027 17.953 10.211 1 95.44 47 SER B C 1
ATOM 2717 O O . SER B 1 47 ? -5.785 17.156 11.117 1 95.44 47 SER B O 1
ATOM 2719 N N . ILE B 1 48 ? -7.117 17.859 9.414 1 92.56 48 ILE B N 1
ATOM 2720 C CA . ILE B 1 48 ? -8.07 16.766 9.578 1 92.56 48 ILE B CA 1
ATOM 2721 C C . ILE B 1 48 ? -7.758 15.648 8.586 1 92.56 48 ILE B C 1
ATOM 2723 O O . ILE B 1 48 ? -8.469 14.648 8.523 1 92.56 48 ILE B O 1
ATOM 2727 N N . SER B 1 49 ? -6.703 15.836 7.801 1 93.38 49 SER B N 1
ATOM 2728 C CA . SER B 1 49 ? -6.266 14.859 6.805 1 93.38 49 SER B CA 1
ATOM 2729 C C . SER B 1 49 ? -4.777 14.562 6.938 1 93.38 49 SER B C 1
ATOM 2731 O O . SER B 1 49 ? -3.984 15.461 7.234 1 93.38 49 SER B O 1
ATOM 2733 N N . PRO B 1 50 ? -4.371 13.32 6.703 1 96.94 50 PRO B N 1
ATOM 2734 C CA . PRO B 1 50 ? -2.977 12.953 6.945 1 96.94 50 PRO B CA 1
ATOM 2735 C C . PRO B 1 50 ? -2.027 13.492 5.879 1 96.94 50 PRO B C 1
ATOM 2737 O O . PRO B 1 50 ? -0.856 13.758 6.168 1 96.94 50 PRO B O 1
ATOM 2740 N N . PHE B 1 51 ? -2.49 13.742 4.688 1 96.69 51 PHE B N 1
ATOM 2741 C CA . PHE B 1 51 ? -1.602 14.047 3.572 1 96.69 51 PHE B CA 1
ATOM 2742 C C . PHE B 1 51 ? -1.185 15.516 3.596 1 96.69 51 PHE B C 1
ATOM 2744 O O . PHE B 1 51 ? -0.008 15.836 3.416 1 96.69 51 PHE B O 1
ATOM 2751 N N . PRO B 1 52 ? -2.125 16.438 3.895 1 96.81 52 PRO B N 1
ATOM 2752 C CA . PRO B 1 52 ? -1.666 17.812 4.113 1 96.81 52 PRO B CA 1
ATOM 2753 C C . PRO B 1 52 ? -0.728 17.938 5.312 1 96.81 52 PRO B C 1
ATOM 2755 O O . PRO B 1 52 ? 0.233 18.703 5.27 1 96.81 52 PRO B O 1
ATOM 2758 N N . LEU B 1 53 ? -1.031 17.188 6.375 1 98.25 53 LEU B N 1
ATOM 2759 C CA . LEU B 1 53 ? -0.171 17.219 7.551 1 98.25 53 LEU B CA 1
ATOM 2760 C C . LEU B 1 53 ? 1.224 16.703 7.223 1 98.25 53 LEU B C 1
ATOM 2762 O O . LEU B 1 53 ? 2.225 17.266 7.664 1 98.25 53 LEU B O 1
ATOM 2766 N N . LYS B 1 54 ? 1.311 15.641 6.484 1 98.5 54 LYS B N 1
ATOM 2767 C CA . LYS B 1 54 ? 2.574 15.094 5.992 1 98.5 54 LYS B CA 1
ATOM 2768 C C . LYS B 1 54 ? 3.379 16.156 5.25 1 98.5 54 LYS B C 1
ATOM 2770 O O . LYS B 1 54 ? 4.555 16.375 5.547 1 98.5 54 LYS B O 1
ATOM 2775 N N . LEU B 1 55 ? 2.75 16.844 4.285 1 98.44 55 LEU B N 1
ATOM 2776 C CA . LEU B 1 55 ? 3.434 17.812 3.432 1 98.44 55 LEU B CA 1
ATOM 2777 C C . LEU B 1 55 ? 3.873 19.031 4.234 1 98.44 55 LEU B C 1
ATOM 2779 O O . LEU B 1 55 ? 5.004 19.5 4.086 1 98.44 55 LEU B O 1
ATOM 2783 N N . GLU B 1 56 ? 2.992 19.531 5.113 1 98.5 56 GLU B N 1
ATOM 2784 C CA . GLU B 1 56 ? 3.369 20.688 5.922 1 98.5 56 GLU B CA 1
ATOM 2785 C C . GLU B 1 56 ? 4.473 20.328 6.914 1 98.5 56 GLU B C 1
ATOM 2787 O O . GLU B 1 56 ? 5.359 21.141 7.184 1 98.5 56 GLU B O 1
ATOM 2792 N N . THR B 1 57 ? 4.438 19.125 7.465 1 98.75 57 THR B N 1
ATOM 2793 C CA . THR B 1 57 ? 5.504 18.688 8.359 1 98.75 57 THR B CA 1
ATOM 2794 C C . THR B 1 57 ? 6.844 18.656 7.625 1 98.75 57 THR B C 1
ATOM 2796 O O . THR B 1 57 ? 7.867 19.062 8.172 1 98.75 57 THR B O 1
ATOM 2799 N N . PHE B 1 58 ? 6.863 18.219 6.344 1 98.75 58 PHE B N 1
ATOM 2800 C CA . PHE B 1 58 ? 8.086 18.203 5.543 1 98.75 58 PHE B CA 1
ATOM 2801 C C . PHE B 1 58 ? 8.602 19.625 5.332 1 98.75 58 PHE B C 1
ATOM 2803 O O . PHE B 1 58 ? 9.805 19.875 5.43 1 98.75 58 PHE B O 1
ATOM 2810 N N . LEU B 1 59 ? 7.652 20.531 5.062 1 98.5 59 LEU B N 1
ATOM 2811 C CA . LEU B 1 59 ? 8.039 21.922 4.883 1 98.5 59 LEU B CA 1
ATOM 2812 C C . LEU B 1 59 ? 8.648 22.484 6.16 1 98.5 59 LEU B C 1
ATOM 2814 O O . LEU B 1 59 ? 9.664 23.188 6.109 1 98.5 59 LEU B O 1
ATOM 2818 N N . ARG B 1 60 ? 8.086 22.156 7.305 1 98.19 60 ARG B N 1
ATOM 2819 C CA . ARG B 1 60 ? 8.594 22.609 8.594 1 98.19 60 ARG B CA 1
ATOM 2820 C C . ARG B 1 60 ? 9.938 21.969 8.914 1 98.19 60 ARG B C 1
ATOM 2822 O O . ARG B 1 60 ? 10.859 22.656 9.383 1 98.19 60 ARG B O 1
ATOM 2829 N N . MET B 1 61 ? 10.062 20.734 8.609 1 98.06 61 MET B N 1
ATOM 2830 C CA . MET B 1 61 ? 11.281 19.969 8.852 1 98.06 61 MET B CA 1
ATOM 2831 C C . MET B 1 61 ? 12.445 20.547 8.055 1 98.06 61 MET B C 1
ATOM 2833 O O . MET B 1 61 ? 13.578 20.594 8.539 1 98.06 61 MET B O 1
ATOM 2837 N N . THR B 1 62 ? 12.148 21 6.844 1 97.88 62 THR B N 1
ATOM 2838 C CA . THR B 1 62 ? 13.188 21.453 5.934 1 97.88 62 THR B CA 1
ATOM 2839 C C . THR B 1 62 ? 13.297 22.984 5.969 1 97.88 62 THR B C 1
ATOM 2841 O O . THR B 1 62 ? 14.164 23.562 5.309 1 97.88 62 THR B O 1
ATOM 2844 N N . LYS B 1 63 ? 12.406 23.656 6.621 1 97.25 63 LYS B N 1
ATOM 2845 C CA . LYS B 1 63 ? 12.375 25.109 6.754 1 97.25 63 LYS B CA 1
ATOM 2846 C C . LYS B 1 63 ? 12.281 25.781 5.391 1 97.25 63 LYS B C 1
ATOM 2848 O O . LYS B 1 63 ? 12.914 26.812 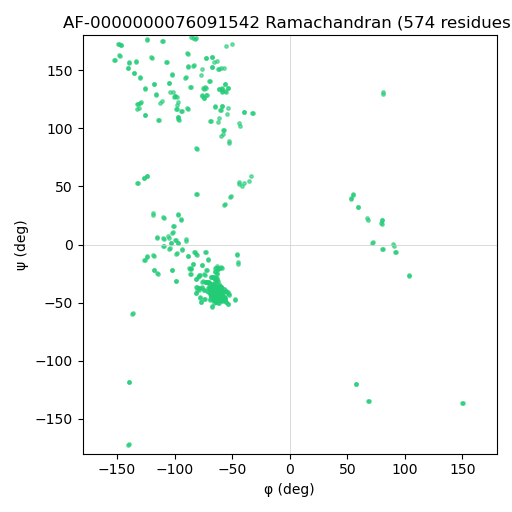5.156 1 97.25 63 LYS B O 1
ATOM 2853 N N . ILE B 1 64 ? 11.617 25.109 4.508 1 97.5 64 ILE B N 1
ATOM 2854 C CA . ILE B 1 64 ? 11.289 25.734 3.229 1 97.5 64 ILE B CA 1
ATOM 2855 C C . ILE B 1 64 ? 10.211 26.797 3.43 1 97.5 64 ILE B C 1
ATOM 2857 O O . ILE B 1 64 ? 9.18 26.531 4.055 1 97.5 64 ILE B O 1
ATOM 2861 N N . PRO B 1 65 ? 10.391 28 2.957 1 97.62 65 PRO B N 1
ATOM 2862 C CA . PRO B 1 65 ? 9.352 29.016 3.115 1 97.62 65 PRO B CA 1
ATOM 2863 C C . PRO B 1 65 ? 8.023 28.594 2.479 1 97.62 65 PRO B C 1
ATOM 2865 O O . PRO B 1 65 ? 8 28.109 1.345 1 97.62 65 PRO B O 1
ATOM 2868 N N . TYR B 1 66 ? 6.953 28.797 3.203 1 97.44 66 TYR B N 1
ATOM 2869 C CA . TYR B 1 66 ? 5.664 28.422 2.635 1 97.44 66 TYR B CA 1
ATOM 2870 C C . TYR B 1 66 ? 4.543 29.281 3.213 1 97.44 66 TYR B C 1
ATOM 2872 O O . TYR B 1 66 ? 4.719 29.922 4.246 1 97.44 66 TYR B O 1
ATOM 2880 N N . MET B 1 67 ? 3.49 29.328 2.492 1 96.31 67 MET B N 1
ATOM 2881 C CA . MET B 1 67 ? 2.24 29.984 2.852 1 96.31 67 MET B CA 1
ATOM 2882 C C . MET B 1 67 ? 1.064 29.031 2.748 1 96.31 67 MET B C 1
ATOM 2884 O O . MET B 1 67 ? 0.985 28.234 1.803 1 96.31 67 MET B O 1
ATOM 2888 N N . ASN B 1 68 ? 0.228 29.031 3.75 1 95.44 68 ASN B N 1
ATOM 2889 C CA . ASN B 1 68 ? -0.949 28.172 3.719 1 95.44 68 ASN B CA 1
ATOM 2890 C C . ASN B 1 68 ? -2.115 28.844 3 1 95.44 68 ASN B C 1
ATOM 2892 O O . ASN B 1 68 ? -2.338 30.047 3.158 1 95.44 68 ASN B O 1
ATOM 2896 N N . ASP B 1 69 ? -2.746 28.188 2.207 1 93.81 69 ASP B N 1
ATOM 2897 C CA . ASP B 1 69 ? -4.086 28.484 1.708 1 93.81 69 ASP B CA 1
ATOM 2898 C C . ASP B 1 69 ? -5.086 27.438 2.184 1 93.81 69 ASP B C 1
ATOM 2900 O O . ASP B 1 69 ? -5.09 26.297 1.695 1 93.81 69 ASP B O 1
ATOM 2904 N N . HIS B 1 70 ? -5.93 27.812 3.104 1 91.31 70 HIS B N 1
ATOM 2905 C CA . HIS B 1 70 ? -6.848 26.875 3.732 1 91.31 70 HIS B CA 1
ATOM 2906 C C . HIS B 1 70 ? -8.203 26.875 3.033 1 91.31 70 HIS B C 1
ATOM 2908 O O . HIS B 1 70 ? -9.211 26.484 3.627 1 91.31 70 HIS B O 1
ATOM 2914 N N . SER B 1 71 ? -8.305 27.312 1.811 1 84.44 71 SER B N 1
ATOM 2915 C CA . SER B 1 71 ? -9.57 27.438 1.084 1 84.44 71 SER B CA 1
ATOM 2916 C C . SER B 1 71 ? -10.117 26.062 0.699 1 84.44 71 SER B C 1
ATOM 2918 O O . SER B 1 71 ? -11.297 25.938 0.37 1 84.44 71 SER B O 1
ATOM 2920 N N . GLY B 1 72 ? -9.227 25.094 0.647 1 81.12 72 GLY B N 1
ATOM 2921 C CA . GLY B 1 72 ? -9.656 23.75 0.251 1 81.12 72 GLY B CA 1
ATOM 2922 C C . GLY B 1 72 ? -9.812 23.609 -1.25 1 81.12 72 GLY B C 1
ATOM 2923 O O . GLY B 1 72 ? -10.461 22.672 -1.721 1 81.12 72 GLY B O 1
ATOM 2924 N N . LYS B 1 73 ? -9.219 24.5 -1.95 1 80.31 73 LYS B N 1
ATOM 2925 C CA . LYS B 1 73 ? -9.258 24.406 -3.408 1 80.31 73 LYS B CA 1
ATOM 2926 C C . LYS B 1 73 ? -8.602 23.125 -3.898 1 80.31 73 LYS B C 1
ATOM 2928 O O . LYS B 1 73 ? -7.527 22.75 -3.426 1 80.31 73 LYS B O 1
ATOM 2933 N N . PHE B 1 74 ? -9.297 22.453 -4.82 1 81.5 74 PHE B N 1
ATOM 2934 C CA . PHE B 1 74 ? -8.812 21.172 -5.312 1 81.5 74 PHE B CA 1
ATOM 2935 C C . PHE B 1 74 ? -7.789 21.375 -6.426 1 81.5 74 PHE B C 1
ATOM 2937 O O . PHE B 1 74 ? -7.824 22.375 -7.137 1 81.5 74 PHE B O 1
ATOM 2944 N N . SER B 1 75 ? -6.957 20.422 -6.535 1 81 75 SER B N 1
ATOM 2945 C CA . SER B 1 75 ? -6 20.375 -7.637 1 81 75 SER B CA 1
ATOM 2946 C C . SER B 1 75 ? -6.645 19.812 -8.906 1 81 75 SER B C 1
ATOM 2948 O O . SER B 1 75 ? -7.836 19.484 -8.906 1 81 75 SER B O 1
ATOM 2950 N N . SER B 1 76 ? -5.797 19.797 -9.984 1 74.56 76 SER B N 1
ATOM 2951 C CA . SER B 1 76 ? -6.199 19.172 -11.234 1 74.56 76 SER B CA 1
ATOM 2952 C C . SER B 1 76 ? -6.512 17.688 -11.031 1 74.56 76 SER B C 1
ATOM 2954 O O . SER B 1 76 ? -7.238 17.094 -11.828 1 74.56 76 SER B O 1
ATOM 2956 N N . LYS B 1 77 ? -6 17.109 -9.922 1 73.88 77 LYS B N 1
ATOM 2957 C CA . LYS B 1 77 ? -6.219 15.695 -9.641 1 73.88 77 LYS B CA 1
ATOM 2958 C C . LYS B 1 77 ? -7.434 15.492 -8.742 1 73.88 77 LYS B C 1
ATOM 2960 O O . LYS B 1 77 ? -7.734 14.367 -8.336 1 73.88 77 LYS B O 1
ATOM 2965 N N . GLY B 1 78 ? -8.031 16.609 -8.312 1 75.38 78 GLY B N 1
ATOM 2966 C CA . GLY B 1 78 ? -9.242 16.531 -7.508 1 75.38 78 GLY B CA 1
ATOM 2967 C C . GLY B 1 78 ? -8.977 16.219 -6.051 1 75.38 78 GLY B C 1
ATOM 2968 O O . GLY B 1 78 ? -9.82 15.633 -5.371 1 75.38 78 GLY B O 1
ATOM 2969 N N . LYS B 1 79 ? -7.738 16.5 -5.637 1 79.94 79 LYS B N 1
ATOM 2970 C CA . LYS B 1 79 ? -7.379 16.188 -4.258 1 79.94 79 LYS B CA 1
ATOM 2971 C C . LYS B 1 79 ? -6.613 17.344 -3.609 1 79.94 79 LYS B C 1
ATOM 2973 O O . LYS B 1 79 ? -6.035 18.172 -4.309 1 79.94 79 LYS B O 1
ATOM 2978 N N . THR B 1 80 ? -6.801 17.5 -2.373 1 87.44 80 THR B N 1
ATOM 2979 C CA . THR B 1 80 ? -5.871 18.25 -1.534 1 87.44 80 THR B CA 1
ATOM 2980 C C . THR B 1 80 ? -4.996 17.297 -0.721 1 87.44 80 THR B C 1
ATOM 2982 O O . THR B 1 80 ? -5.387 16.156 -0.453 1 87.44 80 THR B O 1
ATOM 2985 N N . PRO B 1 81 ? -3.697 17.609 -0.416 1 93.75 81 PRO B N 1
ATOM 2986 C CA . PRO B 1 81 ? -3.078 18.906 -0.661 1 93.75 81 PRO B CA 1
ATOM 2987 C C . PRO B 1 81 ? -2.451 19.016 -2.049 1 93.75 81 PRO B C 1
ATOM 2989 O O . PRO B 1 81 ? -2.332 18.016 -2.756 1 93.75 81 PRO B O 1
ATOM 2992 N N . TRP B 1 82 ? -2.166 20.172 -2.469 1 94.5 82 TRP B N 1
ATOM 2993 C CA . TRP B 1 82 ? -1.269 20.484 -3.576 1 94.5 82 TRP B CA 1
ATOM 2994 C C . TRP B 1 82 ? -0.533 21.797 -3.322 1 94.5 82 TRP B C 1
ATOM 2996 O O . TRP B 1 82 ? -0.758 22.453 -2.305 1 94.5 82 TRP B O 1
ATOM 3006 N N . MET B 1 83 ? 0.443 22.078 -4.188 1 96 83 MET B N 1
ATOM 3007 C CA . MET B 1 83 ? 1.213 23.281 -3.936 1 96 83 MET B CA 1
ATOM 3008 C C . MET B 1 83 ? 1.505 24.016 -5.238 1 96 83 MET B C 1
ATOM 3010 O O . MET B 1 83 ? 1.321 23.469 -6.324 1 96 83 MET B O 1
ATOM 3014 N N . GLU B 1 84 ? 1.723 25.219 -5.086 1 95.25 84 GLU B N 1
ATOM 3015 C CA . GLU B 1 84 ? 2.275 26.031 -6.16 1 95.25 84 GLU B CA 1
ATOM 3016 C C . GLU B 1 84 ? 3.654 26.578 -5.785 1 95.25 84 GLU B C 1
ATOM 3018 O O . GLU B 1 84 ? 3.865 27.031 -4.66 1 95.25 84 GLU B O 1
ATOM 3023 N N . TYR B 1 85 ? 4.582 26.391 -6.629 1 95.75 85 TYR B N 1
ATOM 3024 C CA . TYR B 1 85 ? 5.934 26.922 -6.457 1 95.75 85 TYR B CA 1
ATOM 3025 C C . TYR B 1 85 ? 6.352 27.75 -7.668 1 95.75 85 TYR B C 1
ATOM 3027 O O . TYR B 1 85 ? 6.52 27.219 -8.766 1 95.75 85 TYR B O 1
ATOM 3035 N N . ASN B 1 86 ? 6.477 29.078 -7.465 1 94.31 86 ASN B N 1
ATOM 3036 C CA . ASN B 1 86 ? 6.844 29.984 -8.539 1 94.31 86 ASN B CA 1
ATOM 3037 C C . ASN B 1 86 ? 5.926 29.828 -9.75 1 94.31 86 ASN B C 1
ATOM 3039 O O . ASN B 1 86 ? 6.398 29.719 -10.883 1 94.31 86 ASN B O 1
ATOM 3043 N N . GLY B 1 87 ? 4.676 29.641 -9.43 1 90.56 87 GLY B N 1
ATOM 3044 C CA . GLY B 1 87 ? 3.662 29.625 -10.469 1 90.56 87 GLY B CA 1
ATOM 3045 C C . GLY B 1 87 ? 3.377 28.234 -11 1 90.56 87 GLY B C 1
ATOM 3046 O O . GLY B 1 87 ? 2.443 28.031 -11.781 1 90.56 87 GLY B O 1
ATOM 3047 N N . LYS B 1 88 ? 4.09 27.234 -10.633 1 93.88 88 LYS B N 1
ATOM 3048 C CA . LYS B 1 88 ? 3.9 25.875 -11.117 1 93.88 88 LYS B CA 1
ATOM 3049 C C . LYS B 1 88 ? 3.078 25.047 -10.133 1 93.88 88 LYS B C 1
ATOM 3051 O O . LYS B 1 88 ? 3.498 24.828 -8.992 1 93.88 88 LYS B O 1
ATOM 3056 N N . PRO B 1 89 ? 1.941 24.609 -10.547 1 94.31 89 PRO B N 1
ATOM 3057 C CA . PRO B 1 89 ? 1.154 23.734 -9.68 1 94.31 89 PRO B CA 1
ATOM 3058 C C . PRO B 1 89 ? 1.704 22.312 -9.625 1 94.31 89 PRO B C 1
ATOM 3060 O O . PRO B 1 89 ? 2.148 21.766 -10.648 1 94.31 89 PRO B O 1
ATOM 3063 N N . ILE B 1 90 ? 1.797 21.766 -8.516 1 94.62 90 ILE B N 1
ATOM 3064 C CA . ILE B 1 90 ? 2.191 20.391 -8.289 1 94.62 90 ILE B CA 1
ATOM 3065 C C . ILE B 1 90 ? 1.182 19.703 -7.363 1 94.62 90 ILE B C 1
ATOM 3067 O O . ILE B 1 90 ? 0.916 20.188 -6.262 1 94.62 90 ILE B O 1
ATOM 3071 N N . ALA B 1 91 ? 0.63 18.656 -7.891 1 91.25 91 ALA B N 1
ATOM 3072 C CA . ALA B 1 91 ? -0.381 17.969 -7.098 1 91.25 91 ALA B CA 1
ATOM 3073 C C . ALA B 1 91 ? 0.158 16.641 -6.562 1 91.25 91 ALA B C 1
ATOM 3075 O O . ALA B 1 91 ? 1.056 16.047 -7.156 1 91.25 91 ALA B O 1
ATOM 3076 N N . ASP B 1 92 ? -0.48 16.156 -5.457 1 90.25 92 ASP B N 1
ATOM 3077 C CA . ASP B 1 92 ? -0.151 14.977 -4.668 1 90.25 92 ASP B CA 1
ATOM 3078 C C . ASP B 1 92 ? 0.973 15.273 -3.678 1 90.25 92 ASP B C 1
ATOM 3080 O O . ASP B 1 92 ? 2.008 15.828 -4.051 1 90.25 92 ASP B O 1
ATOM 3084 N N . SER B 1 93 ? 0.776 14.914 -2.539 1 94.81 93 SER B N 1
ATOM 3085 C CA . SER B 1 93 ? 1.684 15.281 -1.458 1 94.81 93 SER B CA 1
ATOM 3086 C C . SER B 1 93 ? 3.072 14.695 -1.676 1 94.81 93 SER B C 1
ATOM 3088 O O . SER B 1 93 ? 4.082 15.352 -1.414 1 94.81 93 SER B O 1
ATOM 3090 N N . GLN B 1 94 ? 3.158 13.5 -2.207 1 95.56 94 GLN B N 1
ATOM 3091 C CA . GLN B 1 94 ? 4.469 12.883 -2.387 1 95.56 94 GLN B CA 1
ATOM 3092 C C . GLN B 1 94 ? 5.227 13.523 -3.545 1 95.56 94 GLN B C 1
ATOM 3094 O O . GLN B 1 94 ? 6.438 13.727 -3.465 1 95.56 94 GLN B O 1
ATOM 3099 N N . PHE B 1 95 ? 4.559 13.844 -4.602 1 95.31 95 PHE B N 1
ATOM 3100 C CA . PHE B 1 95 ? 5.203 14.5 -5.734 1 95.31 95 PHE B CA 1
ATOM 3101 C C . PHE B 1 95 ? 5.648 15.906 -5.359 1 95.31 95 PHE B C 1
ATOM 3103 O O . PHE B 1 95 ? 6.672 16.391 -5.852 1 95.31 95 PHE B O 1
ATOM 3110 N N . CYS B 1 96 ? 4.867 16.562 -4.488 1 96.75 96 CYS B N 1
ATOM 3111 C CA . CYS B 1 96 ? 5.293 17.844 -3.955 1 96.75 96 CYS B CA 1
ATOM 3112 C C . CYS B 1 96 ? 6.629 17.719 -3.232 1 96.75 96 CYS B C 1
ATOM 3114 O O . CYS B 1 96 ? 7.555 18.5 -3.49 1 96.75 96 CYS B O 1
ATOM 3116 N N . ILE B 1 97 ? 6.762 16.719 -2.418 1 98 97 ILE B N 1
ATOM 3117 C CA . ILE B 1 97 ? 7.973 16.5 -1.632 1 98 97 ILE B CA 1
ATOM 3118 C C . ILE B 1 97 ? 9.148 16.203 -2.562 1 98 97 ILE B C 1
ATOM 3120 O O . ILE B 1 97 ? 10.219 16.797 -2.42 1 98 97 ILE B O 1
ATOM 3124 N N . GLU B 1 98 ? 8.93 15.367 -3.559 1 96.94 98 GLU B N 1
ATOM 3125 C CA . GLU B 1 98 ? 9.992 15.023 -4.496 1 96.94 98 GLU B CA 1
ATOM 3126 C C . GLU B 1 98 ? 10.445 16.234 -5.297 1 96.94 98 GLU B C 1
ATOM 3128 O O . GLU B 1 98 ? 11.641 16.422 -5.543 1 96.94 98 GLU B O 1
ATOM 3133 N N . TYR B 1 99 ? 9.484 17 -5.691 1 96.88 99 TYR B N 1
ATOM 3134 C CA . TYR B 1 99 ? 9.797 18.219 -6.434 1 96.88 99 TYR B CA 1
ATOM 3135 C C . TYR B 1 99 ? 10.656 19.156 -5.598 1 96.88 99 TYR B C 1
ATOM 3137 O O . TYR B 1 99 ? 11.656 19.688 -6.082 1 96.88 99 TYR B O 1
ATOM 3145 N N . LEU B 1 100 ? 10.258 19.359 -4.375 1 97.75 100 LEU B N 1
ATOM 3146 C CA . LEU B 1 100 ? 10.961 20.281 -3.496 1 97.75 100 LEU B CA 1
ATOM 3147 C C . LEU B 1 100 ? 12.367 19.781 -3.18 1 97.75 100 LEU B C 1
ATOM 3149 O O . LEU B 1 100 ? 13.305 20.578 -3.088 1 97.75 100 LEU B O 1
ATOM 3153 N N . LYS B 1 101 ? 12.484 18.469 -2.988 1 97.31 101 LYS B N 1
ATOM 3154 C CA . LYS B 1 101 ? 13.805 17.906 -2.744 1 97.31 101 LYS B CA 1
ATOM 3155 C C . LYS B 1 101 ? 14.758 18.219 -3.895 1 97.31 101 LYS B C 1
ATOM 3157 O O . LYS B 1 101 ? 15.914 18.578 -3.67 1 97.31 101 LYS B O 1
ATOM 3162 N N . LYS B 1 102 ? 14.227 18.109 -5.074 1 96.19 102 LYS B N 1
ATOM 3163 C CA . LYS B 1 102 ? 15.047 18.359 -6.254 1 96.19 102 LYS B CA 1
ATOM 3164 C C . LYS B 1 102 ? 15.297 19.859 -6.434 1 96.19 102 LYS B C 1
ATOM 3166 O O . LYS B 1 102 ? 16.438 20.281 -6.605 1 96.19 102 LYS B O 1
ATOM 3171 N N . GLU B 1 103 ? 14.289 20.641 -6.324 1 96.31 103 GLU B N 1
ATOM 3172 C CA . GLU B 1 103 ? 14.336 22.062 -6.609 1 96.31 103 GLU B CA 1
ATOM 3173 C C . GLU B 1 103 ? 15.156 22.812 -5.562 1 96.31 103 GLU B C 1
ATOM 3175 O O . GLU B 1 103 ? 15.875 23.766 -5.887 1 96.31 103 GLU B O 1
ATOM 3180 N N . LYS B 1 104 ? 15.055 22.391 -4.328 1 96.12 104 LYS B N 1
ATOM 3181 C CA . LYS B 1 104 ? 15.703 23.109 -3.238 1 96.12 104 LYS B CA 1
ATOM 3182 C C . LYS B 1 104 ? 16.953 22.375 -2.764 1 96.12 104 LYS B C 1
ATOM 3184 O O . LYS B 1 104 ? 17.641 22.828 -1.847 1 96.12 104 LYS B O 1
ATOM 3189 N N . GLU B 1 105 ? 17.234 21.172 -3.34 1 94.56 105 GLU B N 1
ATOM 3190 C CA . GLU B 1 105 ? 18.391 20.344 -2.996 1 94.56 105 GLU B CA 1
ATOM 3191 C C . GLU B 1 105 ? 18.422 20.047 -1.5 1 94.56 105 GLU B C 1
ATOM 3193 O O . GLU B 1 105 ? 19.453 20.234 -0.846 1 94.56 105 GLU B O 1
ATOM 3198 N N . VAL B 1 106 ? 17.266 19.734 -1.003 1 94.62 106 VAL B N 1
ATOM 3199 C CA . VAL B 1 106 ? 17.125 19.344 0.396 1 94.62 106 VAL B CA 1
ATOM 3200 C C . VAL B 1 106 ? 16.734 17.875 0.483 1 94.62 106 VAL B C 1
ATOM 3202 O O . VAL B 1 106 ? 15.922 17.391 -0.307 1 94.62 106 VAL B O 1
ATOM 3205 N N . ASP B 1 107 ? 17.547 17.094 1.154 1 93.56 107 ASP B N 1
ATOM 3206 C CA . ASP B 1 107 ? 17.219 15.688 1.368 1 93.56 107 ASP B CA 1
ATOM 3207 C C . ASP B 1 107 ? 17.391 15.305 2.838 1 93.56 107 ASP B C 1
ATOM 3209 O O . ASP B 1 107 ? 18.5 15.336 3.373 1 93.56 107 ASP B O 1
ATOM 3213 N N . VAL B 1 108 ? 16.312 14.945 3.383 1 96.81 108 VAL B N 1
ATOM 3214 C CA . VAL B 1 108 ? 16.312 14.672 4.816 1 96.81 108 VAL B CA 1
ATOM 3215 C C . VAL B 1 108 ? 16.625 13.203 5.059 1 96.81 108 VAL B C 1
ATOM 3217 O O . VAL B 1 108 ? 16.625 12.734 6.199 1 96.81 108 VAL B O 1
ATOM 3220 N N . ASN B 1 109 ? 16.938 12.438 3.975 1 97.38 109 ASN B N 1
ATOM 3221 C CA . ASN B 1 109 ? 17.266 11.023 4.09 1 97.38 109 ASN B CA 1
ATOM 3222 C C . ASN B 1 109 ? 18.781 10.797 3.998 1 97.38 109 ASN B C 1
ATOM 3224 O O . ASN B 1 109 ? 19.234 9.656 3.883 1 97.38 109 ASN B O 1
ATOM 3228 N N . THR B 1 110 ? 19.594 11.797 4.031 1 96.31 110 THR B N 1
ATOM 3229 C CA . THR B 1 110 ? 21.016 11.727 3.713 1 96.31 110 THR B CA 1
ATOM 3230 C C . THR B 1 110 ? 21.734 10.828 4.707 1 96.31 110 THR B C 1
ATOM 3232 O O . THR B 1 110 ? 22.781 10.258 4.391 1 96.31 110 THR B O 1
ATOM 3235 N N . HIS B 1 111 ? 21.281 10.711 5.887 1 97 111 HIS B N 1
ATOM 3236 C CA . HIS B 1 111 ? 21.953 9.914 6.906 1 97 111 HIS B CA 1
ATOM 3237 C C . HIS B 1 111 ? 21.594 8.438 6.781 1 97 111 HIS B C 1
ATOM 3239 O O . HIS B 1 111 ? 22.156 7.598 7.484 1 97 111 HIS B O 1
ATOM 3245 N N . LEU B 1 112 ? 20.656 8.117 5.887 1 97.88 112 LEU B N 1
ATOM 3246 C CA . LEU B 1 112 ? 20.234 6.73 5.68 1 97.88 112 LEU B CA 1
ATOM 3247 C C . LEU B 1 112 ? 21.094 6.066 4.598 1 97.88 112 LEU B C 1
ATOM 3249 O O . LEU B 1 112 ? 21.422 6.695 3.596 1 97.88 112 LEU B O 1
ATOM 3253 N N . ASN B 1 113 ? 21.375 4.801 4.758 1 97.5 113 ASN B N 1
ATOM 3254 C CA . ASN B 1 113 ? 21.984 4.023 3.684 1 97.5 113 ASN B CA 1
ATOM 3255 C C . ASN B 1 113 ? 20.938 3.469 2.727 1 97.5 113 ASN B C 1
ATOM 3257 O O . ASN B 1 113 ? 19.734 3.666 2.934 1 97.5 113 ASN B O 1
ATOM 3261 N N . LYS B 1 114 ? 21.312 2.805 1.728 1 96.12 114 LYS B N 1
ATOM 3262 C CA . LYS B 1 114 ? 20.422 2.355 0.657 1 96.12 114 LYS B CA 1
ATOM 3263 C C . LYS B 1 114 ? 19.375 1.389 1.186 1 96.12 114 LYS B C 1
ATOM 3265 O O . LYS B 1 114 ? 18.203 1.448 0.78 1 96.12 114 LYS B O 1
ATOM 3270 N N . ASP B 1 115 ? 19.75 0.461 2.045 1 97.38 115 ASP B N 1
ATOM 3271 C CA . ASP B 1 115 ? 18.797 -0.472 2.648 1 97.38 115 ASP B CA 1
ATOM 3272 C C . ASP B 1 115 ? 17.75 0.268 3.471 1 97.38 115 ASP B C 1
ATOM 3274 O O . ASP B 1 115 ? 16.562 -0.041 3.387 1 97.38 115 ASP B O 1
ATOM 3278 N N . GLU B 1 116 ? 18.25 1.263 4.203 1 98.31 116 GLU B N 1
ATOM 3279 C CA . GLU B 1 116 ? 17.359 2.02 5.074 1 98.31 116 GLU B CA 1
ATOM 3280 C C . GLU B 1 116 ? 16.359 2.852 4.266 1 98.31 116 GLU B C 1
ATOM 3282 O O . GLU B 1 116 ? 15.203 2.984 4.645 1 98.31 116 GLU B O 1
ATOM 3287 N N . ILE B 1 117 ? 16.828 3.391 3.184 1 98.44 117 ILE B N 1
ATOM 3288 C CA . ILE B 1 117 ? 15.945 4.148 2.295 1 98.44 117 ILE B CA 1
ATOM 3289 C C . ILE B 1 117 ? 14.852 3.234 1.747 1 98.44 117 ILE B C 1
ATOM 3291 O O . ILE B 1 117 ? 13.688 3.629 1.668 1 98.44 117 ILE B O 1
ATOM 3295 N N . SER B 1 118 ? 15.219 2.031 1.383 1 98.75 118 SER B N 1
ATOM 3296 C CA . SER B 1 118 ? 14.273 1.055 0.855 1 98.75 118 SER B CA 1
ATOM 3297 C C . SER B 1 118 ? 13.25 0.652 1.909 1 98.75 118 SER B C 1
ATOM 3299 O O . SER B 1 118 ? 12.062 0.518 1.608 1 98.75 118 SER B O 1
ATOM 3301 N N . ILE B 1 119 ? 13.711 0.461 3.117 1 98.81 119 ILE B N 1
ATOM 3302 C CA . ILE B 1 119 ? 12.828 0.121 4.227 1 98.81 119 ILE B CA 1
ATOM 3303 C C . ILE B 1 119 ? 11.852 1.269 4.48 1 98.81 119 ILE B C 1
ATOM 3305 O O . ILE B 1 119 ? 10.648 1.047 4.645 1 98.81 119 ILE B O 1
ATOM 3309 N N . ALA B 1 120 ? 12.352 2.486 4.484 1 98.88 120 ALA B N 1
ATOM 3310 C CA . ALA B 1 120 ? 11.516 3.666 4.676 1 98.88 120 ALA B CA 1
ATOM 3311 C C . ALA B 1 120 ? 10.43 3.752 3.602 1 98.88 120 ALA B C 1
ATOM 3313 O O . ALA B 1 120 ? 9.273 4.062 3.9 1 98.88 120 ALA B O 1
ATOM 3314 N N . LYS B 1 121 ? 10.82 3.451 2.41 1 98.69 121 LYS B N 1
ATOM 3315 C CA . LYS B 1 121 ? 9.875 3.469 1.3 1 98.69 121 LYS B CA 1
ATOM 3316 C C . LYS B 1 121 ? 8.789 2.412 1.488 1 98.69 121 LYS B C 1
ATOM 3318 O O . LYS B 1 121 ? 7.609 2.672 1.23 1 98.69 121 LYS B O 1
ATOM 3323 N N . ALA B 1 122 ? 9.164 1.25 1.903 1 98.88 122 ALA B N 1
ATOM 3324 C CA . ALA B 1 122 ? 8.203 0.175 2.129 1 98.88 122 ALA B CA 1
ATOM 3325 C C . ALA B 1 122 ? 7.191 0.562 3.205 1 98.88 122 ALA B C 1
ATOM 3327 O O . ALA B 1 122 ? 5.992 0.323 3.051 1 98.88 122 ALA B O 1
ATOM 3328 N N . PHE B 1 123 ? 7.648 1.208 4.266 1 98.94 123 PHE B N 1
ATOM 3329 C CA . PHE B 1 123 ? 6.746 1.608 5.34 1 98.94 123 PHE B CA 1
ATOM 3330 C C . PHE B 1 123 ? 5.871 2.775 4.902 1 98.94 123 PHE B C 1
ATOM 3332 O O . PHE B 1 123 ? 4.723 2.895 5.336 1 98.94 123 PHE B O 1
ATOM 3339 N N . GLN B 1 124 ? 6.438 3.605 4.055 1 98.81 124 GLN B N 1
ATOM 3340 C CA . GLN B 1 124 ? 5.582 4.625 3.451 1 98.81 124 GLN B CA 1
ATOM 3341 C C . GLN B 1 124 ? 4.398 3.988 2.73 1 98.81 124 GLN B C 1
ATOM 3343 O O . GLN B 1 124 ? 3.254 4.418 2.908 1 98.81 124 GLN B O 1
ATOM 3348 N N . ARG B 1 125 ? 4.691 2.973 1.984 1 98.69 125 ARG B N 1
ATOM 3349 C CA . ARG B 1 125 ? 3.633 2.307 1.231 1 98.69 125 ARG B CA 1
ATOM 3350 C C . ARG B 1 125 ? 2.67 1.581 2.166 1 98.69 125 ARG B C 1
ATOM 3352 O O . ARG B 1 125 ? 1.452 1.651 1.985 1 98.69 125 ARG B O 1
ATOM 3359 N N . LEU B 1 126 ? 3.188 0.889 3.141 1 98.75 126 LEU B N 1
ATOM 3360 C CA . LEU B 1 126 ? 2.334 0.216 4.113 1 98.75 126 LEU B CA 1
ATOM 3361 C C . LEU B 1 126 ? 1.353 1.196 4.746 1 98.75 126 LEU B C 1
ATOM 3363 O O . LEU B 1 126 ? 0.166 0.891 4.887 1 98.75 126 LEU B O 1
ATOM 3367 N N . THR B 1 127 ? 1.845 2.342 5.043 1 98.75 127 THR B N 1
ATOM 3368 C CA . THR B 1 127 ? 1.069 3.334 5.781 1 98.75 127 THR B CA 1
ATOM 3369 C C . THR B 1 127 ? 0.051 4.012 4.867 1 98.75 127 THR B C 1
ATOM 3371 O O . THR B 1 127 ? -1.146 4.02 5.16 1 98.75 127 THR B O 1
ATOM 3374 N N . GLU B 1 128 ? 0.548 4.453 3.738 1 97.69 128 GLU B N 1
ATOM 3375 C CA . GLU B 1 128 ? -0.279 5.32 2.904 1 97.69 128 GLU B CA 1
ATOM 3376 C C . GLU B 1 128 ? -1.179 4.5 1.981 1 97.69 128 GLU B C 1
ATOM 3378 O O . GLU B 1 128 ? -2.266 4.949 1.608 1 97.69 128 GLU B O 1
ATOM 3383 N N . GLU B 1 129 ? -0.727 3.264 1.674 1 96.38 129 GLU B N 1
ATOM 3384 C CA . GLU B 1 129 ? -1.438 2.518 0.641 1 96.38 129 GLU B CA 1
ATOM 3385 C C . GLU B 1 129 ? -2.213 1.347 1.24 1 96.38 129 GLU B C 1
ATOM 3387 O O . GLU B 1 129 ? -2.9 0.618 0.523 1 96.38 129 GLU B O 1
ATOM 3392 N N . ASN B 1 130 ? -2.131 1.136 2.529 1 97.12 130 ASN B N 1
ATOM 3393 C CA . ASN B 1 130 ? -2.879 0.039 3.133 1 97.12 130 ASN B CA 1
ATOM 3394 C C . ASN B 1 130 ? -3.549 0.469 4.434 1 97.12 130 ASN B C 1
ATOM 3396 O O . ASN B 1 130 ? -4.777 0.519 4.52 1 97.12 130 ASN B O 1
ATOM 3400 N N . LEU B 1 131 ? -2.752 0.918 5.406 1 98.5 131 LEU B N 1
ATOM 3401 C CA . LEU B 1 131 ? -3.297 1.333 6.695 1 98.5 131 LEU B CA 1
ATOM 3402 C C . LEU B 1 131 ? -4.324 2.445 6.516 1 98.5 131 LEU B C 1
ATOM 3404 O O . LEU B 1 131 ? -5.379 2.432 7.156 1 98.5 131 LEU B O 1
ATOM 3408 N N . TYR B 1 132 ? -4.062 3.357 5.664 1 97.75 132 TYR B N 1
ATOM 3409 C CA . TYR B 1 132 ? -4.934 4.492 5.387 1 97.75 132 TYR B CA 1
ATOM 3410 C C . TYR B 1 132 ? -6.348 4.027 5.059 1 97.75 132 TYR B C 1
ATOM 3412 O O . TYR B 1 132 ? -7.32 4.582 5.57 1 97.75 132 TYR B O 1
ATOM 3420 N N . TRP B 1 133 ? -6.473 3.01 4.277 1 96.5 133 TRP B N 1
ATOM 3421 C CA . TRP B 1 133 ? -7.785 2.568 3.811 1 96.5 133 TRP B CA 1
ATOM 3422 C C . TRP B 1 133 ? -8.562 1.891 4.934 1 96.5 133 TRP B C 1
ATOM 3424 O O . TRP B 1 133 ? -9.789 1.98 4.984 1 96.5 133 TRP B O 1
ATOM 3434 N N . THR B 1 134 ? -7.855 1.224 5.82 1 97.88 134 THR B N 1
ATOM 3435 C CA . THR B 1 134 ? -8.547 0.666 6.98 1 97.88 134 THR B CA 1
ATOM 3436 C C . THR B 1 134 ? -9.125 1.777 7.852 1 97.88 134 THR B C 1
ATOM 3438 O O . THR B 1 134 ? -10.203 1.629 8.422 1 97.88 134 THR B O 1
ATOM 3441 N N . MET B 1 135 ? -8.422 2.855 7.941 1 97.25 135 MET B N 1
ATOM 3442 C CA . MET B 1 135 ? -8.883 4.016 8.695 1 97.25 135 MET B CA 1
ATOM 3443 C C . MET B 1 135 ? -10.117 4.637 8.047 1 97.25 135 MET B C 1
ATOM 3445 O O . MET B 1 135 ? -11.055 5.027 8.742 1 97.25 135 MET B O 1
ATOM 3449 N N . CYS B 1 136 ? -10.094 4.719 6.742 1 95.44 136 CYS B N 1
ATOM 3450 C CA . CYS B 1 136 ? -11.234 5.258 6.008 1 95.44 136 CYS B CA 1
ATOM 3451 C C . CYS B 1 136 ? -12.492 4.438 6.266 1 95.44 136 CYS B C 1
ATOM 3453 O O . CYS B 1 136 ? -13.562 4.996 6.52 1 95.44 136 CYS B O 1
ATOM 3455 N N . ILE B 1 137 ? -12.312 3.148 6.215 1 94.94 137 ILE B N 1
ATOM 3456 C CA . ILE B 1 137 ? -13.461 2.271 6.418 1 94.94 137 ILE B CA 1
ATOM 3457 C C . ILE B 1 137 ? -13.977 2.42 7.852 1 94.94 137 ILE B C 1
ATOM 3459 O O . ILE B 1 137 ? -15.188 2.492 8.078 1 94.94 137 ILE B O 1
ATOM 3463 N N . GLU B 1 138 ? -13.062 2.467 8.781 1 94.75 138 GLU B N 1
ATOM 3464 C CA . GLU B 1 138 ? -13.438 2.645 10.18 1 94.75 138 GLU B CA 1
ATOM 3465 C C . GLU B 1 138 ? -14.172 3.965 10.391 1 94.75 138 GLU B C 1
ATOM 3467 O O . GLU B 1 138 ? -15.164 4.02 11.133 1 94.75 138 GLU B O 1
ATOM 3472 N N . SER B 1 139 ? -13.781 5.004 9.766 1 93.31 139 SER B N 1
ATOM 3473 C CA . SER B 1 139 ? -14.297 6.348 9.992 1 93.31 139 SER B CA 1
ATOM 3474 C C . SER B 1 139 ? -15.609 6.57 9.25 1 93.31 139 SER B C 1
ATOM 3476 O O . SER B 1 139 ? -16.484 7.305 9.727 1 93.31 139 SER B O 1
ATOM 3478 N N . PHE B 1 140 ? -15.797 5.871 8.102 1 90.75 140 PHE B N 1
ATOM 3479 C CA . PHE B 1 140 ? -16.906 6.266 7.242 1 90.75 140 PHE B CA 1
ATOM 3480 C C . PHE B 1 140 ? -17.844 5.086 6.984 1 90.75 140 PHE B C 1
ATOM 3482 O O . PHE B 1 140 ? -18.922 5.254 6.418 1 90.75 140 PHE B O 1
ATOM 3489 N N . GLY B 1 141 ? -17.5 3.869 7.336 1 84.44 141 GLY B N 1
ATOM 3490 C CA . GLY B 1 141 ? -18.219 2.674 6.941 1 84.44 141 GLY B CA 1
ATOM 3491 C C . GLY B 1 141 ? -19.406 2.373 7.844 1 84.44 141 GLY B C 1
ATOM 3492 O O . GLY B 1 141 ? -20.25 1.551 7.5 1 84.44 141 GLY B O 1
ATOM 3493 N N . GLY B 1 142 ? -19.516 2.896 8.961 1 82.88 142 GLY B N 1
ATOM 3494 C CA . GLY B 1 142 ? -20.578 2.66 9.914 1 82.88 142 GLY B CA 1
ATOM 3495 C C . GLY B 1 142 ? -21.031 3.92 10.625 1 82.88 142 GLY B C 1
ATOM 3496 O O . GLY B 1 142 ? -21.453 4.883 9.977 1 82.88 142 GLY B O 1
ATOM 3497 N N . ASP B 1 143 ? -20.828 3.809 11.859 1 84 143 ASP B N 1
ATOM 3498 C CA . ASP B 1 143 ? -21.141 4.965 12.695 1 84 143 ASP B CA 1
ATOM 3499 C C . ASP B 1 143 ? -20.234 6.145 12.367 1 84 143 ASP B C 1
ATOM 3501 O O . ASP B 1 143 ? -19.016 6.051 12.523 1 84 143 ASP B O 1
ATOM 3505 N N . VAL B 1 144 ? -20.891 7.258 11.906 1 88.56 144 VAL B N 1
ATOM 3506 C CA . VAL B 1 144 ? -20.109 8.383 11.422 1 88.56 144 VAL B CA 1
ATOM 3507 C C . VAL B 1 144 ? -20.031 9.469 12.5 1 88.56 144 VAL B C 1
ATOM 3509 O O . VAL B 1 144 ? -19.688 10.609 12.219 1 88.56 144 VAL B O 1
ATOM 3512 N N . SER B 1 145 ? -20.359 9.125 13.711 1 85.88 145 SER B N 1
ATOM 3513 C CA . SER B 1 145 ? -20.344 10.109 14.789 1 85.88 145 SER B CA 1
ATOM 3514 C C . SER B 1 145 ? -18.938 10.656 15.023 1 85.88 145 SER B C 1
ATOM 3516 O O . SER B 1 145 ? -18.75 11.859 15.203 1 85.88 145 SER B O 1
ATOM 3518 N N . ALA B 1 146 ? -18 9.82 14.961 1 83.12 146 ALA B N 1
ATOM 3519 C CA . ALA B 1 146 ? -16.625 10.219 15.219 1 83.12 146 ALA B CA 1
ATOM 3520 C C . ALA B 1 146 ? -16.125 11.18 14.141 1 83.12 146 ALA B C 1
ATOM 3522 O O . ALA B 1 146 ? -15.594 12.25 14.445 1 83.12 146 ALA B O 1
ATOM 3523 N N . VAL B 1 147 ? -16.359 10.82 12.906 1 86.88 147 VAL B N 1
ATOM 3524 C CA . VAL B 1 147 ? -15.859 11.672 11.828 1 86.88 147 VAL B CA 1
ATOM 3525 C C . VAL B 1 147 ? -16.656 12.977 11.797 1 86.88 147 VAL B C 1
ATOM 3527 O O . VAL B 1 147 ? -16.109 14.031 11.453 1 86.88 147 VAL B O 1
ATOM 3530 N N . SER B 1 148 ? -17.859 12.93 12.125 1 88 148 SER B N 1
ATOM 3531 C CA . SER B 1 148 ? -18.688 14.133 12.18 1 88 148 SER B CA 1
ATOM 3532 C C . SER B 1 148 ? -18.156 15.117 13.219 1 88 148 SER B C 1
ATOM 3534 O O . SER B 1 148 ? -18.312 16.328 13.062 1 88 148 SER B O 1
ATOM 3536 N N . SER B 1 149 ? -17.594 14.594 14.188 1 85.38 149 SER B N 1
ATOM 3537 C CA . SER B 1 149 ? -17.125 15.445 15.273 1 85.38 149 SER B CA 1
ATOM 3538 C C . SER B 1 149 ? -15.844 16.188 14.891 1 85.38 149 SER B C 1
ATOM 3540 O O . SER B 1 149 ? -15.484 17.172 15.516 1 85.38 149 SER B O 1
ATOM 3542 N N . ILE B 1 150 ? -15.156 15.742 13.883 1 86.56 150 ILE B N 1
ATOM 3543 C CA . ILE B 1 150 ? -13.859 16.344 13.578 1 86.56 150 ILE B CA 1
ATOM 3544 C C . ILE B 1 150 ? -14 17.297 12.398 1 86.56 150 ILE B C 1
ATOM 3546 O O . ILE B 1 150 ? -13.141 18.141 12.172 1 86.56 150 ILE B O 1
ATOM 3550 N N . ILE B 1 151 ? -15.023 17.125 11.594 1 83.12 151 ILE B N 1
ATOM 3551 C CA . ILE B 1 151 ? -15.281 18.016 10.469 1 83.12 151 ILE B CA 1
ATOM 3552 C C . ILE B 1 151 ? -15.836 19.344 10.984 1 83.12 151 ILE B C 1
ATOM 3554 O O . ILE B 1 151 ? -16.812 19.375 11.727 1 83.12 151 ILE B O 1
ATOM 3558 N N . PRO B 1 152 ? -15.172 20.375 10.57 1 80.5 152 PRO B N 1
ATOM 3559 C CA . PRO B 1 152 ? -15.555 21.672 11.148 1 80.5 152 PRO B CA 1
ATOM 3560 C C . PRO B 1 152 ? -16.781 22.281 10.477 1 80.5 152 PRO B C 1
ATOM 3562 O O . PRO B 1 152 ? -16.766 23.453 10.094 1 80.5 152 PRO B O 1
ATOM 3565 N N . TYR B 1 153 ? -17.781 21.547 10.203 1 81.56 153 TYR B N 1
ATOM 3566 C CA . TYR B 1 153 ? -19.062 21.984 9.672 1 81.56 153 TYR B CA 1
ATOM 3567 C C . TYR B 1 153 ? -20.203 21.625 10.625 1 81.56 153 TYR B C 1
ATOM 3569 O O . TYR B 1 153 ? -20 20.906 11.609 1 81.56 153 TYR B O 1
ATOM 3577 N N . THR B 1 154 ? -21.328 22.312 10.438 1 84.75 154 THR B N 1
ATOM 3578 C CA . THR B 1 154 ? -22.5 22.016 11.266 1 84.75 154 THR B CA 1
ATOM 3579 C C . THR B 1 154 ? -23.75 21.891 10.406 1 84.75 154 THR B C 1
ATOM 3581 O O . THR B 1 154 ? -23.75 22.281 9.234 1 84.75 154 THR B O 1
ATOM 3584 N N . GLY B 1 155 ? -24.781 21.203 10.914 1 89.62 155 GLY B N 1
ATOM 3585 C CA . GLY B 1 155 ? -26.094 21.141 10.297 1 89.62 155 GLY B CA 1
ATOM 3586 C C . GLY B 1 155 ? -26.109 20.391 8.992 1 89.62 155 GLY B C 1
ATOM 3587 O O . GLY B 1 155 ? -25.562 19.281 8.898 1 89.62 155 GLY B O 1
ATOM 3588 N N . LEU B 1 156 ? -26.766 21 8.07 1 88.06 156 LEU B N 1
ATOM 3589 C CA . LEU B 1 156 ? -27 20.359 6.777 1 88.06 156 LEU B CA 1
ATOM 3590 C C . LEU B 1 156 ? -25.703 20.203 6 1 88.06 156 LEU B C 1
ATOM 3592 O O . LEU B 1 156 ? -25.5 19.203 5.316 1 88.06 156 LEU B O 1
ATOM 3596 N N . LYS B 1 157 ? -24.859 21.172 6.16 1 84.31 157 LYS B N 1
ATOM 3597 C CA . LYS B 1 157 ? -23.562 21.109 5.465 1 84.31 157 LYS B CA 1
ATOM 3598 C C . LYS B 1 157 ? -22.75 19.906 5.941 1 84.31 157 LYS B C 1
ATOM 3600 O O . LYS B 1 157 ? -22.141 19.203 5.129 1 84.31 157 LYS B O 1
ATOM 3605 N N . LEU B 1 158 ? -22.781 19.766 7.215 1 86.56 158 LEU B N 1
ATOM 3606 C CA . LEU B 1 158 ? -22.078 18.609 7.785 1 86.56 158 LEU B CA 1
ATOM 3607 C C . LEU B 1 158 ? -22.672 17.297 7.293 1 86.56 158 LEU B C 1
ATOM 3609 O O . LEU B 1 158 ? -21.953 16.406 6.855 1 86.56 158 LEU B O 1
ATOM 3613 N N . TRP B 1 159 ? -23.922 17.266 7.312 1 87.19 159 TRP B N 1
ATOM 3614 C CA . TRP B 1 159 ? -24.609 16.031 6.914 1 87.19 159 TRP B CA 1
ATOM 3615 C C . TRP B 1 159 ? -24.328 15.703 5.453 1 87.19 159 TRP B C 1
ATOM 3617 O O . TRP B 1 159 ? -23.984 14.562 5.125 1 87.19 159 TRP B O 1
ATOM 3627 N N . LEU B 1 160 ? -24.391 16.688 4.637 1 85.12 160 LEU B N 1
ATOM 3628 C CA . LEU B 1 160 ? -24.141 16.5 3.211 1 85.12 160 LEU B CA 1
ATOM 3629 C C . LEU B 1 160 ? -22.703 16.078 2.957 1 85.12 160 LEU B C 1
ATOM 3631 O O . LEU B 1 160 ? -22.438 15.211 2.121 1 85.12 160 LEU B O 1
ATOM 3635 N N . THR B 1 161 ? -21.844 16.719 3.672 1 84.31 161 THR B N 1
ATOM 3636 C CA . THR B 1 161 ? -20.422 16.406 3.51 1 84.31 161 THR B CA 1
ATOM 3637 C C . THR B 1 161 ? -20.125 14.969 3.92 1 84.31 161 THR B C 1
ATOM 3639 O O . THR B 1 161 ? -19.469 14.227 3.186 1 84.31 161 THR B O 1
ATOM 3642 N N . VAL B 1 162 ? -20.688 14.586 4.988 1 88.56 162 VAL B N 1
ATOM 3643 C CA . VAL B 1 162 ? -20.438 13.25 5.523 1 88.56 162 VAL B CA 1
ATOM 3644 C C . VAL B 1 162 ? -21.047 12.203 4.598 1 88.56 162 VAL B C 1
ATOM 3646 O O . VAL B 1 162 ? -20.406 11.195 4.289 1 88.56 162 VAL B O 1
ATOM 3649 N N . LYS B 1 163 ? -22.203 12.43 4.098 1 88.31 163 LYS B N 1
ATOM 3650 C CA . LYS B 1 163 ? -22.859 11.492 3.193 1 88.31 163 LYS B CA 1
ATOM 3651 C C . LYS B 1 163 ? -22.078 11.344 1.89 1 88.31 163 LYS B C 1
ATOM 3653 O O . LYS B 1 163 ? -21.938 10.242 1.368 1 88.31 163 LYS B O 1
ATOM 3658 N N . PHE B 1 164 ? -21.641 12.398 1.513 1 86.19 164 PHE B N 1
ATOM 3659 C CA . PHE B 1 164 ? -20.859 12.398 0.29 1 86.19 164 PHE B CA 1
ATOM 3660 C C . PHE B 1 164 ? -19.562 11.609 0.484 1 86.19 164 PHE B C 1
ATOM 3662 O O . PHE B 1 164 ? -19.219 10.758 -0.341 1 86.19 164 PHE B O 1
ATOM 3669 N N . LEU B 1 165 ? -18.875 11.93 1.532 1 86.88 165 LEU B N 1
ATOM 3670 C CA . LEU B 1 165 ? -17.609 11.258 1.813 1 86.88 165 LEU B CA 1
ATOM 3671 C C . LEU B 1 165 ? -17.828 9.766 2.016 1 86.88 165 LEU B C 1
ATOM 3673 O O . LEU B 1 165 ? -17 8.953 1.593 1 86.88 165 LEU B O 1
ATOM 3677 N N . GLN B 1 166 ? -18.922 9.406 2.576 1 90.38 166 GLN B N 1
ATOM 3678 C CA . GLN B 1 166 ? -19.25 7.996 2.754 1 90.38 166 GLN B CA 1
ATOM 3679 C C . GLN B 1 166 ? -19.359 7.281 1.41 1 90.38 166 GLN B C 1
ATOM 3681 O O . GLN B 1 166 ? -18.844 6.172 1.249 1 90.38 166 GLN B O 1
ATOM 3686 N N . ARG B 1 167 ? -19.984 7.918 0.501 1 88.75 167 ARG B N 1
ATOM 3687 C CA . ARG B 1 167 ? -20.156 7.332 -0.823 1 88.75 167 ARG B CA 1
ATOM 3688 C C . ARG B 1 167 ? -18.828 7.215 -1.557 1 88.75 167 ARG B C 1
ATOM 3690 O O . ARG B 1 167 ? -18.531 6.172 -2.143 1 88.75 167 ARG B O 1
ATOM 3697 N N . VAL B 1 168 ? -18.109 8.25 -1.463 1 84.5 168 VAL B N 1
ATOM 3698 C CA . VAL B 1 168 ? -16.812 8.297 -2.146 1 84.5 168 VAL B CA 1
ATOM 3699 C C . VAL B 1 168 ? -15.891 7.234 -1.568 1 84.5 168 VAL B C 1
ATOM 3701 O O . VAL B 1 168 ? -15.25 6.48 -2.312 1 84.5 168 VAL B O 1
ATOM 3704 N N . ILE B 1 169 ? -15.867 7.152 -0.297 1 88.69 169 ILE B N 1
ATOM 3705 C CA . ILE B 1 169 ? -14.961 6.23 0.382 1 88.69 169 ILE B CA 1
ATOM 3706 C C . ILE B 1 169 ? -15.383 4.793 0.096 1 88.69 169 ILE B C 1
ATOM 3708 O O . ILE B 1 169 ? -14.539 3.918 -0.1 1 88.69 169 ILE B O 1
ATOM 3712 N N . LYS B 1 170 ? -16.672 4.59 0.067 1 89.81 170 LYS B N 1
ATOM 3713 C CA . LYS B 1 170 ? -17.172 3.254 -0.25 1 89.81 170 LYS B CA 1
ATOM 3714 C C . LYS B 1 170 ? -16.719 2.816 -1.64 1 89.81 170 LYS B C 1
ATOM 3716 O O . LYS B 1 170 ? -16.25 1.691 -1.818 1 89.81 170 LYS B O 1
ATOM 3721 N N . GLN B 1 171 ? -16.828 3.693 -2.562 1 86.62 171 GLN B N 1
ATOM 3722 C CA . GLN B 1 171 ? -16.438 3.387 -3.932 1 86.62 171 GLN B CA 1
ATOM 3723 C C . GLN B 1 171 ? -14.922 3.193 -4.039 1 86.62 171 GLN B C 1
ATOM 3725 O O . GLN B 1 171 ? -14.461 2.242 -4.672 1 86.62 171 GLN B O 1
ATOM 3730 N N . GLU B 1 172 ? -14.227 4.07 -3.404 1 87.44 172 GLU B N 1
ATOM 3731 C CA . GLU B 1 172 ? -12.766 4.016 -3.506 1 87.44 172 GLU B CA 1
ATOM 3732 C C . GLU B 1 172 ? -12.211 2.785 -2.799 1 87.44 172 GLU B C 1
ATOM 3734 O O . GLU B 1 172 ? -11.297 2.133 -3.305 1 87.44 172 GLU B O 1
ATOM 3739 N N . THR B 1 173 ? -12.781 2.455 -1.674 1 91.12 173 THR B N 1
ATOM 3740 C CA . THR B 1 173 ? -12.273 1.301 -0.938 1 91.12 173 THR B CA 1
ATOM 3741 C C . THR B 1 173 ? -12.625 0.003 -1.659 1 91.12 173 THR B C 1
ATOM 3743 O O . THR B 1 173 ? -11.875 -0.973 -1.596 1 91.12 173 THR B O 1
ATOM 3746 N N . TRP B 1 174 ? -13.75 0.049 -2.303 1 85.81 174 TRP B N 1
ATOM 3747 C CA . TRP B 1 174 ? -14.102 -1.124 -3.096 1 85.81 174 TRP B CA 1
ATOM 3748 C C . TRP B 1 174 ? -13.125 -1.32 -4.25 1 85.81 174 TRP B C 1
ATOM 3750 O O . TRP B 1 174 ? -12.648 -2.434 -4.484 1 85.81 174 TRP B O 1
ATOM 3760 N N . GLY B 1 175 ? -12.867 -0.282 -4.953 1 83.19 175 GLY B N 1
ATOM 3761 C CA . GLY B 1 175 ? -11.883 -0.338 -6.023 1 83.19 175 GLY B CA 1
ATOM 3762 C C . GLY B 1 175 ? -10.5 -0.732 -5.547 1 83.19 175 GLY B C 1
ATOM 3763 O O . GLY B 1 175 ? -9.789 -1.465 -6.234 1 83.19 175 GLY B O 1
ATOM 3764 N N . HIS B 1 176 ? -10.125 -0.283 -4.379 1 86.25 176 HIS B N 1
ATOM 3765 C CA . HIS B 1 176 ? -8.844 -0.61 -3.764 1 86.25 176 HIS B CA 1
ATOM 3766 C C . HIS B 1 176 ? -8.773 -2.086 -3.387 1 86.25 176 HIS B C 1
ATOM 3768 O O . HIS B 1 176 ? -7.684 -2.66 -3.311 1 86.25 176 HIS B O 1
ATOM 3774 N N . GLY B 1 177 ? -9.859 -2.676 -3.125 1 86.69 177 GLY B N 1
ATOM 3775 C CA . GLY B 1 177 ? -9.898 -4.059 -2.676 1 86.69 177 GLY B CA 1
ATOM 3776 C C . GLY B 1 177 ? -10.164 -4.195 -1.188 1 86.69 177 GLY B C 1
ATOM 3777 O O . GLY B 1 177 ? -10.766 -5.176 -0.743 1 86.69 177 GLY B O 1
ATOM 3778 N N . MET B 1 178 ? -9.797 -3.186 -0.372 1 91.62 178 MET B N 1
ATOM 3779 C CA . MET B 1 178 ? -10.016 -3.213 1.07 1 91.62 178 MET B CA 1
ATOM 3780 C C . MET B 1 178 ? -11.5 -3.326 1.392 1 91.62 178 MET B C 1
ATOM 3782 O O . MET B 1 178 ? -11.883 -4.012 2.342 1 91.62 178 MET B O 1
ATOM 3786 N N . GLY B 1 179 ? -12.312 -2.689 0.573 1 90.56 179 GLY B N 1
ATOM 3787 C CA . GLY B 1 179 ? -13.75 -2.662 0.809 1 90.56 179 GLY B CA 1
ATOM 3788 C C . GLY B 1 179 ? -14.43 -3.986 0.509 1 90.56 179 GLY B C 1
ATOM 3789 O O . GLY B 1 179 ? -15.617 -4.152 0.78 1 90.56 179 GLY B O 1
ATOM 3790 N N . ARG B 1 180 ? -13.648 -4.887 -0.034 1 88.56 180 ARG B N 1
ATOM 3791 C CA . ARG B 1 180 ? -14.195 -6.203 -0.351 1 88.56 180 ARG B CA 1
ATOM 3792 C C . ARG B 1 180 ? -14.07 -7.148 0.838 1 88.56 180 ARG B C 1
ATOM 3794 O O . ARG B 1 180 ? -14.641 -8.242 0.834 1 88.56 180 ARG B O 1
ATOM 3801 N N . HIS B 1 181 ? -13.352 -6.75 1.831 1 92.5 181 HIS B N 1
ATOM 3802 C CA . HIS B 1 181 ? -13.164 -7.543 3.041 1 92.5 181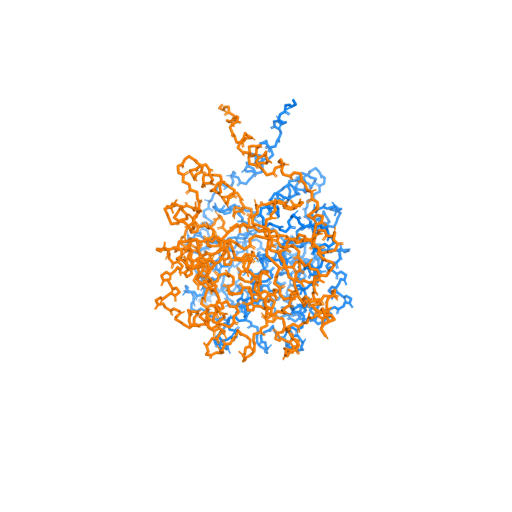 HIS B CA 1
ATOM 3803 C C . HIS B 1 181 ? -14.258 -7.262 4.062 1 92.5 181 HIS B C 1
ATOM 3805 O O . HIS B 1 181 ? -14.883 -6.199 4.035 1 92.5 181 HIS B O 1
ATOM 3811 N N . THR B 1 182 ? -14.508 -8.242 4.91 1 92.31 182 THR B N 1
ATOM 3812 C CA . THR B 1 182 ? -15.414 -8.023 6.035 1 92.31 182 THR B CA 1
ATOM 3813 C C . THR B 1 182 ? -14.812 -7.047 7.035 1 92.31 182 THR B C 1
ATOM 3815 O O . THR B 1 182 ? -13.594 -6.852 7.066 1 92.31 182 THR B O 1
ATOM 3818 N N . PRO B 1 183 ? -15.648 -6.461 7.887 1 92.81 183 PRO B N 1
ATOM 3819 C CA . PRO B 1 183 ? -15.117 -5.547 8.906 1 92.81 183 PRO B CA 1
ATOM 3820 C C . PRO B 1 183 ? -14.07 -6.199 9.797 1 92.81 183 PRO B C 1
ATOM 3822 O O . PRO B 1 183 ? -13.07 -5.566 10.141 1 92.81 183 PRO B O 1
ATOM 3825 N N . ASP B 1 184 ? -14.281 -7.441 10.125 1 94.81 184 ASP B N 1
ATOM 3826 C CA . ASP B 1 184 ? -13.32 -8.141 10.969 1 94.81 184 ASP B CA 1
ATOM 3827 C C . ASP B 1 184 ? -11.992 -8.344 10.242 1 94.81 184 ASP B C 1
ATOM 3829 O O . ASP B 1 184 ? -10.922 -8.219 10.844 1 94.81 184 ASP B O 1
ATOM 3833 N N . GLU B 1 185 ? -12.094 -8.648 8.969 1 95 185 GLU B N 1
ATOM 3834 C CA . GLU B 1 185 ? -10.891 -8.812 8.156 1 95 185 GLU B CA 1
ATOM 3835 C C . GLU B 1 185 ? -10.141 -7.492 8.016 1 95 185 GLU B C 1
ATOM 3837 O O . GLU B 1 185 ? -8.914 -7.461 8.094 1 95 185 GLU B O 1
ATOM 3842 N N . VAL B 1 186 ? -10.867 -6.422 7.809 1 96.81 186 VAL B N 1
ATOM 3843 C CA . VAL B 1 186 ? -10.266 -5.098 7.695 1 96.81 186 VAL B CA 1
ATOM 3844 C C . VAL B 1 186 ? -9.547 -4.742 9 1 96.81 186 VAL B C 1
ATOM 3846 O O . VAL B 1 186 ? -8.438 -4.199 8.977 1 96.81 186 VAL B O 1
ATOM 3849 N N . TRP B 1 187 ? -10.188 -5.094 10.094 1 97.25 187 TRP B N 1
ATOM 3850 C CA . TRP B 1 187 ? -9.586 -4.812 11.398 1 97.25 187 TRP B CA 1
ATOM 3851 C C . TRP B 1 187 ? -8.312 -5.621 11.594 1 97.25 187 TRP B C 1
ATOM 3853 O O . TRP B 1 187 ? -7.312 -5.105 12.102 1 97.25 187 TRP B O 1
ATOM 3863 N N . GLU B 1 188 ? -8.312 -6.848 11.164 1 97.31 188 GLU B N 1
ATOM 3864 C CA . GLU B 1 188 ? -7.113 -7.676 11.25 1 97.31 188 GLU B CA 1
ATOM 3865 C C . GLU B 1 188 ? -5.969 -7.074 10.445 1 97.31 188 GLU B C 1
ATOM 3867 O O . GLU B 1 188 ? -4.82 -7.066 10.891 1 97.31 188 GLU B O 1
ATOM 3872 N N . ILE B 1 189 ? -6.281 -6.566 9.297 1 98.12 189 ILE B N 1
ATOM 3873 C CA . ILE B 1 189 ? -5.285 -5.918 8.453 1 98.12 189 ILE B CA 1
ATOM 3874 C C . ILE B 1 189 ? -4.723 -4.691 9.172 1 98.12 189 ILE B C 1
ATOM 3876 O O . ILE B 1 189 ? -3.506 -4.492 9.211 1 98.12 189 ILE B O 1
ATOM 3880 N N . ALA B 1 190 ? -5.598 -3.887 9.773 1 98.69 190 ALA B N 1
ATOM 3881 C CA . ALA B 1 190 ? -5.195 -2.689 10.508 1 98.69 190 ALA B CA 1
ATOM 3882 C C . ALA B 1 190 ? -4.25 -3.039 11.648 1 98.69 190 ALA B C 1
ATOM 3884 O O . ALA B 1 190 ? -3.221 -2.385 11.836 1 98.69 190 ALA B O 1
ATOM 3885 N N . VAL B 1 191 ? -4.617 -4.094 12.359 1 98.62 191 VAL B N 1
ATOM 3886 C CA . VAL B 1 191 ? -3.822 -4.52 13.5 1 98.62 191 VAL B CA 1
ATOM 3887 C C . VAL B 1 191 ? -2.432 -4.945 13.039 1 98.62 191 VAL B C 1
ATOM 3889 O O . VAL B 1 191 ? -1.426 -4.566 13.641 1 98.62 191 VAL B O 1
ATOM 3892 N N . HIS B 1 192 ? -2.389 -5.676 11.938 1 98.19 192 HIS B N 1
ATOM 3893 C CA . HIS B 1 192 ? -1.106 -6.121 11.406 1 98.19 192 HIS B CA 1
ATOM 3894 C C . HIS B 1 192 ? -0.24 -4.938 10.992 1 98.19 192 HIS B C 1
ATOM 3896 O O . HIS B 1 192 ? 0.959 -4.91 11.273 1 98.19 192 HIS B O 1
ATOM 3902 N N . ASP B 1 193 ? -0.802 -3.969 10.32 1 98.75 193 ASP B N 1
ATOM 3903 C CA . ASP B 1 193 ? -0.045 -2.82 9.836 1 98.75 193 ASP B CA 1
ATOM 3904 C C . ASP B 1 193 ? 0.463 -1.967 11 1 98.75 193 ASP B C 1
ATOM 3906 O O . ASP B 1 193 ? 1.643 -1.614 11.047 1 98.75 193 ASP B O 1
ATOM 3910 N N . MET B 1 194 ? -0.406 -1.689 11.969 1 98.88 194 MET B N 1
ATOM 3911 C CA . MET B 1 194 ? -0.015 -0.865 13.109 1 98.88 194 MET B CA 1
ATOM 3912 C C . MET B 1 194 ? 1.018 -1.583 13.977 1 98.88 194 MET B C 1
ATOM 3914 O O . MET B 1 194 ? 1.951 -0.958 14.484 1 98.88 194 MET B O 1
ATOM 3918 N N . THR B 1 195 ? 0.842 -2.896 14.109 1 98.81 195 THR B N 1
ATOM 3919 C CA . THR B 1 195 ? 1.795 -3.682 14.883 1 98.81 195 THR B CA 1
ATOM 3920 C C . THR B 1 195 ? 3.162 -3.693 14.211 1 98.81 195 THR B C 1
ATOM 3922 O O . THR B 1 195 ? 4.191 -3.6 14.883 1 98.81 195 THR B O 1
ATOM 3925 N N . ALA B 1 196 ? 3.172 -3.799 12.898 1 98.88 196 ALA B N 1
ATOM 3926 C CA . ALA B 1 196 ? 4.434 -3.77 12.164 1 98.88 196 ALA B CA 1
ATOM 3927 C C . ALA B 1 196 ? 5.152 -2.438 12.367 1 98.88 196 ALA B C 1
ATOM 3929 O O . ALA B 1 196 ? 6.367 -2.408 12.578 1 98.88 196 ALA B O 1
ATOM 3930 N N . ILE B 1 197 ? 4.414 -1.319 12.297 1 98.94 197 ILE B N 1
ATOM 3931 C CA . ILE B 1 197 ? 4.988 0.004 12.5 1 98.94 197 ILE B CA 1
ATOM 3932 C C . ILE B 1 197 ? 5.559 0.1 13.914 1 98.94 197 ILE B C 1
ATOM 3934 O O . ILE B 1 197 ? 6.691 0.551 14.109 1 98.94 197 ILE B O 1
ATOM 3938 N N . SER B 1 198 ? 4.797 -0.38 14.859 1 98.94 198 SER B N 1
ATOM 3939 C CA . SER B 1 198 ? 5.199 -0.326 16.266 1 98.94 198 SER B CA 1
ATOM 3940 C C . SER B 1 198 ? 6.453 -1.16 16.516 1 98.94 198 SER B C 1
ATOM 3942 O O . SER B 1 198 ? 7.402 -0.69 17.141 1 98.94 198 SER B O 1
ATOM 3944 N N . ASN B 1 199 ? 6.422 -2.379 16.047 1 98.81 199 ASN B N 1
ATOM 3945 C CA . ASN B 1 199 ? 7.543 -3.285 16.266 1 98.81 199 ASN B CA 1
ATOM 3946 C C . ASN B 1 199 ? 8.828 -2.748 15.641 1 98.81 199 ASN B C 1
ATOM 3948 O O . ASN B 1 199 ? 9.898 -2.811 16.25 1 98.81 199 ASN B O 1
ATOM 3952 N N . PHE B 1 200 ? 8.789 -2.195 14.469 1 98.88 200 PHE B N 1
ATOM 3953 C CA . PHE B 1 200 ? 9.992 -1.694 13.812 1 98.88 200 PHE B CA 1
ATOM 3954 C C . PHE B 1 200 ? 10.492 -0.433 14.5 1 98.88 200 PHE B C 1
ATOM 3956 O O . PHE B 1 200 ? 11.703 -0.226 14.617 1 98.88 200 PHE B O 1
ATOM 3963 N N . LEU B 1 201 ? 9.539 0.431 14.883 1 98.81 201 LEU B N 1
ATOM 3964 C CA . LEU B 1 201 ? 9.945 1.6 15.656 1 98.81 201 LEU B CA 1
ATOM 3965 C C . LEU B 1 201 ? 10.711 1.185 16.906 1 98.81 201 LEU B C 1
ATOM 3967 O O . LEU B 1 201 ? 11.781 1.729 17.203 1 98.81 201 LEU B O 1
ATOM 3971 N N . GLY B 1 202 ? 10.07 0.217 17.609 1 98.31 202 GLY B N 1
ATOM 3972 C CA . GLY B 1 202 ? 10.719 -0.255 18.828 1 98.31 202 GLY B CA 1
ATOM 3973 C C . GLY B 1 202 ? 10.984 0.851 19.828 1 98.31 202 GLY B C 1
ATOM 3974 O O . GLY B 1 202 ? 10.07 1.585 20.203 1 98.31 202 GLY B O 1
ATOM 3975 N N . VAL B 1 203 ? 12.242 1.001 20.109 1 98 203 VAL B N 1
ATOM 3976 C CA . VAL B 1 203 ? 12.602 1.982 21.125 1 98 203 VAL B CA 1
ATOM 3977 C C . VAL B 1 203 ? 13.305 3.172 20.469 1 98 203 VAL B C 1
ATOM 3979 O O . VAL B 1 203 ? 13.844 4.035 21.156 1 98 203 VAL B O 1
ATOM 3982 N N . LYS B 1 204 ? 13.375 3.203 19.125 1 98.44 204 LYS B N 1
ATOM 3983 C CA . LYS B 1 204 ? 14.047 4.285 18.406 1 98.44 204 LYS B CA 1
ATOM 3984 C C . LYS B 1 204 ? 13.367 5.625 18.672 1 98.44 204 LYS B C 1
ATOM 3986 O O . LYS B 1 204 ? 12.148 5.695 18.797 1 98.44 204 LYS B O 1
ATOM 3991 N N . LYS B 1 205 ? 14.086 6.68 18.625 1 98.62 205 LYS B N 1
ATOM 3992 C CA . LYS B 1 205 ? 13.562 8.031 18.828 1 98.62 205 LYS B CA 1
ATOM 3993 C C . LYS B 1 205 ? 12.672 8.453 17.656 1 98.62 205 LYS B C 1
ATOM 3995 O O . LYS B 1 205 ? 11.617 9.055 17.859 1 98.62 205 LYS B O 1
ATOM 4000 N N . PHE B 1 206 ? 13.195 8.211 16.516 1 98.81 206 PHE B N 1
ATOM 4001 C CA . PHE B 1 206 ? 12.438 8.398 15.281 1 98.81 206 PHE B CA 1
ATOM 4002 C C . PHE B 1 206 ? 12.414 7.121 14.461 1 98.81 206 PHE B C 1
ATOM 4004 O O . PHE B 1 206 ? 13.016 6.113 14.852 1 98.81 206 PHE B O 1
ATOM 4011 N N . PHE B 1 207 ? 11.781 7.078 13.445 1 98.81 207 PHE B N 1
ATOM 4012 C CA . PHE B 1 207 ? 11.359 5.809 12.859 1 98.81 207 PHE B CA 1
ATOM 4013 C C . PHE B 1 207 ? 12.555 5.02 12.352 1 98.81 207 PHE B C 1
ATOM 4015 O O . PHE B 1 207 ? 12.578 3.791 12.422 1 98.81 207 PHE B O 1
ATOM 4022 N N . MET B 1 208 ? 13.547 5.754 11.758 1 98.69 208 MET B N 1
ATOM 4023 C CA . MET B 1 208 ? 14.703 5.051 11.211 1 98.69 208 MET B CA 1
ATOM 4024 C C . MET B 1 208 ? 15.906 5.18 12.141 1 98.69 208 MET B C 1
ATOM 4026 O O . MET B 1 208 ? 17 4.715 11.812 1 98.69 208 MET B O 1
ATOM 4030 N N . GLY B 1 209 ? 15.711 5.875 13.312 1 98.06 209 GLY B N 1
ATOM 4031 C CA . GLY B 1 209 ? 16.828 6.02 14.234 1 98.06 209 GLY B CA 1
ATOM 4032 C C . GLY B 1 209 ? 16.781 7.293 15.047 1 98.06 209 GLY B C 1
ATOM 4033 O O . GLY B 1 209 ? 15.703 7.68 15.531 1 98.06 209 GLY B O 1
ATOM 4034 N N . ASP B 1 210 ? 17.891 7.902 15.156 1 97.94 210 ASP B N 1
ATOM 4035 C CA . ASP B 1 210 ? 18.016 9.016 16.094 1 97.94 210 ASP B CA 1
ATOM 4036 C C . ASP B 1 210 ? 17.594 10.328 15.445 1 97.94 210 ASP B C 1
ATOM 4038 O O . ASP B 1 210 ? 17.266 11.297 16.141 1 97.94 210 ASP B O 1
ATOM 4042 N N . GLU B 1 211 ? 17.609 10.359 14.156 1 98.12 211 GLU B N 1
ATOM 4043 C CA . GLU B 1 211 ? 17.234 11.562 13.422 1 98.12 211 GLU B CA 1
ATOM 4044 C C . GLU B 1 211 ? 16 11.32 12.547 1 98.12 211 GLU B C 1
ATOM 4046 O O . GLU B 1 211 ? 15.883 10.273 11.914 1 98.12 211 GLU B O 1
ATOM 4051 N N . PRO B 1 212 ? 15.102 12.312 12.555 1 98.44 212 PRO B N 1
ATOM 4052 C CA . PRO B 1 212 ? 13.938 12.148 11.688 1 98.44 212 PRO B CA 1
ATOM 4053 C C . PRO B 1 212 ? 14.289 12.195 10.203 1 98.44 212 PRO B C 1
ATOM 4055 O O . PRO B 1 212 ? 15.305 12.789 9.82 1 98.44 212 PRO B O 1
ATOM 4058 N N . CYS B 1 213 ? 13.57 11.602 9.398 1 98.56 213 CYS B N 1
ATOM 4059 C CA . CYS B 1 213 ? 13.711 11.602 7.945 1 98.56 213 CYS B CA 1
ATOM 4060 C C . CYS B 1 213 ? 12.352 11.672 7.266 1 98.56 213 CYS B C 1
ATOM 4062 O O . CYS B 1 213 ? 11.336 11.93 7.922 1 98.56 213 CYS B O 1
ATOM 4064 N N . GLU B 1 214 ? 12.25 11.539 6 1 98.62 214 GLU B N 1
ATOM 4065 C CA . GLU B 1 214 ? 11.039 11.773 5.215 1 98.62 214 GLU B CA 1
ATOM 4066 C C . GLU B 1 214 ? 9.898 10.875 5.68 1 98.62 214 GLU B C 1
ATOM 4068 O O . GLU B 1 214 ? 8.75 11.32 5.773 1 98.62 214 GLU B O 1
ATOM 4073 N N . VAL B 1 215 ? 10.188 9.602 5.957 1 98.88 215 VAL B N 1
ATOM 4074 C CA . VAL B 1 215 ? 9.133 8.656 6.312 1 98.88 215 VAL B CA 1
ATOM 4075 C C . VAL B 1 215 ? 8.5 9.07 7.637 1 98.88 215 VAL B C 1
ATOM 4077 O O . VAL B 1 215 ? 7.344 8.727 7.914 1 98.88 215 VAL B O 1
ATOM 4080 N N . ASP B 1 216 ? 9.188 9.82 8.469 1 98.94 216 ASP B N 1
ATOM 4081 C CA . ASP B 1 216 ? 8.609 10.32 9.711 1 98.94 216 ASP B CA 1
ATOM 4082 C C . ASP B 1 216 ? 7.461 11.281 9.43 1 98.94 216 ASP B C 1
ATOM 4084 O O . ASP B 1 216 ? 6.508 11.367 10.211 1 98.94 216 ASP B O 1
ATOM 4088 N N . CYS B 1 217 ? 7.508 12.031 8.32 1 98.88 217 CYS B N 1
ATOM 4089 C CA . CYS B 1 217 ? 6.391 12.883 7.938 1 98.88 217 CYS B CA 1
ATOM 4090 C C . CYS B 1 217 ? 5.152 12.055 7.613 1 98.88 217 CYS B C 1
ATOM 4092 O O . CYS B 1 217 ? 4.035 12.43 7.977 1 98.88 217 CYS B O 1
ATOM 4094 N N . VAL B 1 218 ? 5.41 10.914 6.98 1 98.81 218 VAL B N 1
ATOM 4095 C CA . VAL B 1 218 ? 4.34 10.008 6.574 1 98.81 218 VAL B CA 1
ATOM 4096 C C . VAL B 1 218 ? 3.676 9.406 7.812 1 98.81 218 VAL B C 1
ATOM 4098 O O . VAL B 1 218 ? 2.457 9.508 7.98 1 98.81 218 VAL B O 1
ATOM 4101 N N . LEU B 1 219 ? 4.473 8.828 8.648 1 98.94 219 LEU B N 1
ATOM 4102 C CA . LEU B 1 219 ? 3.973 8.133 9.828 1 98.94 219 LEU B CA 1
ATOM 4103 C C . LEU B 1 219 ? 3.293 9.109 10.781 1 98.94 219 LEU B C 1
ATOM 4105 O O . LEU B 1 219 ? 2.23 8.812 11.336 1 98.94 219 LEU B O 1
ATOM 4109 N N . PHE B 1 220 ? 3.91 10.258 10.984 1 98.88 220 PHE B N 1
ATOM 4110 C CA . PHE B 1 220 ? 3.338 11.281 11.844 1 98.88 220 PHE B CA 1
ATOM 4111 C C . PHE B 1 220 ? 1.973 11.727 11.328 1 98.88 220 PHE B C 1
ATOM 4113 O O . PHE B 1 220 ? 1.008 11.789 12.094 1 98.88 220 PHE B O 1
ATOM 4120 N N . GLY B 1 221 ? 1.926 12 10.016 1 98.56 221 GLY B N 1
ATOM 4121 C CA . GLY B 1 221 ? 0.656 12.391 9.422 1 98.56 221 GLY B CA 1
ATOM 4122 C C . GLY B 1 221 ? -0.45 11.375 9.672 1 98.56 221 GLY B C 1
ATOM 4123 O O . GLY B 1 221 ? -1.58 11.75 9.984 1 98.56 221 GLY B O 1
ATOM 4124 N N . MET B 1 222 ? -0.146 10.117 9.594 1 98.62 222 MET B N 1
ATOM 4125 C CA . MET B 1 222 ? -1.136 9.055 9.734 1 98.62 222 MET B CA 1
ATOM 4126 C C . MET B 1 222 ? -1.484 8.828 11.203 1 98.62 222 MET B C 1
ATOM 4128 O O . MET B 1 222 ? -2.66 8.734 11.562 1 98.62 222 MET B O 1
ATOM 4132 N N . LEU B 1 223 ? -0.504 8.773 12.047 1 98.88 223 LEU B N 1
ATOM 4133 C CA . LEU B 1 223 ? -0.699 8.469 13.461 1 98.88 223 LEU B CA 1
ATOM 4134 C C . LEU B 1 223 ? -1.464 9.586 14.156 1 98.88 223 LEU B C 1
ATOM 4136 O O . LEU B 1 223 ? -2.25 9.328 15.07 1 98.88 223 LEU B O 1
ATOM 4140 N N . VAL B 1 224 ? -1.229 10.805 13.734 1 98.62 224 VAL B N 1
ATOM 4141 C CA . VAL B 1 224 ? -1.965 11.938 14.297 1 98.62 224 VAL B CA 1
ATOM 4142 C C . VAL B 1 224 ? -3.459 11.766 14.031 1 98.62 224 VAL B C 1
ATOM 4144 O O . VAL B 1 224 ? -4.289 12.078 14.883 1 98.62 224 VAL B O 1
ATOM 4147 N N . MET B 1 225 ? -3.82 11.273 12.859 1 97.81 225 MET B N 1
ATOM 4148 C CA . MET B 1 225 ? -5.23 11.008 12.602 1 97.81 225 MET B CA 1
ATOM 4149 C C . MET B 1 225 ? -5.785 9.984 13.594 1 97.81 225 MET B C 1
ATOM 4151 O O . MET B 1 225 ? -6.836 10.203 14.195 1 97.81 225 MET B O 1
ATOM 4155 N N . ILE B 1 226 ? -5.059 8.93 13.758 1 98.31 226 ILE B N 1
ATOM 4156 C CA . ILE B 1 226 ? -5.516 7.832 14.609 1 98.31 226 ILE B CA 1
ATOM 4157 C C . ILE B 1 226 ? -5.672 8.32 16.047 1 98.31 226 ILE B C 1
ATOM 4159 O O . ILE B 1 226 ? -6.691 8.062 16.688 1 98.31 226 ILE B O 1
ATOM 4163 N N . ILE B 1 227 ? -4.703 9.055 16.484 1 98.31 227 ILE B N 1
ATOM 4164 C CA . ILE B 1 227 ? -4.625 9.414 17.891 1 98.31 227 ILE B CA 1
ATOM 4165 C C . ILE B 1 227 ? -5.594 10.555 18.188 1 98.31 227 ILE B C 1
ATOM 4167 O O . ILE B 1 227 ? -6.277 10.547 19.219 1 98.31 227 ILE B O 1
ATOM 4171 N N . TYR B 1 228 ? -5.75 11.516 17.266 1 97.12 228 TYR B N 1
ATOM 4172 C CA . TYR B 1 228 ? -6.449 12.75 17.609 1 97.12 228 TYR B CA 1
ATOM 4173 C C . TYR B 1 228 ? -7.746 12.883 16.828 1 97.12 228 TYR B C 1
ATOM 4175 O O . TYR B 1 228 ? -8.688 13.539 17.266 1 97.12 228 TYR B O 1
ATOM 4183 N N . ASN B 1 229 ? -7.852 12.258 15.656 1 96.12 229 ASN B N 1
ATOM 4184 C CA . ASN B 1 229 ? -8.953 12.578 14.758 1 96.12 229 ASN B CA 1
ATOM 4185 C C . ASN B 1 229 ? -9.883 11.383 14.562 1 96.12 229 ASN B C 1
ATOM 4187 O O . ASN B 1 229 ? -10.727 11.391 13.664 1 96.12 229 ASN B O 1
ATOM 4191 N N . MET B 1 230 ? -9.633 10.289 15.297 1 95.62 230 MET B N 1
ATOM 4192 C CA . MET B 1 230 ? -10.516 9.133 15.234 1 95.62 230 MET B CA 1
ATOM 4193 C C . MET B 1 230 ? -10.984 8.727 16.625 1 95.62 230 MET B C 1
ATOM 4195 O O . MET B 1 230 ? -10.859 7.559 17.016 1 95.62 230 MET B O 1
ATOM 4199 N N . PRO B 1 231 ? -11.609 9.664 17.328 1 94.31 231 PRO B N 1
ATOM 4200 C CA . PRO B 1 231 ? -11.992 9.383 18.703 1 94.31 231 PRO B CA 1
ATOM 4201 C C . PRO B 1 231 ? -12.93 8.188 18.828 1 94.31 231 PRO B C 1
ATOM 4203 O O . PRO B 1 231 ? -13.898 8.078 18.078 1 94.31 231 PRO B O 1
ATOM 4206 N N . GLY B 1 232 ? -12.594 7.281 19.75 1 94 232 GLY B N 1
ATOM 4207 C CA . GLY B 1 232 ? -13.445 6.148 20.062 1 94 232 GLY B CA 1
ATOM 4208 C C . GLY B 1 232 ? -13.297 5 19.078 1 94 232 GLY B C 1
ATOM 4209 O O . GLY B 1 232 ? -13.891 3.938 19.266 1 94 232 GLY B O 1
ATOM 4210 N N . SER B 1 233 ? -12.555 5.141 18.078 1 95.62 233 SER B N 1
ATOM 4211 C CA . SER B 1 233 ? -12.391 4.098 17.078 1 95.62 233 SER B CA 1
ATOM 4212 C C . SER B 1 233 ? -11.555 2.939 17.609 1 95.62 233 SER B C 1
ATOM 4214 O O . SER B 1 233 ? -10.836 3.09 18.594 1 95.62 233 SER B O 1
ATOM 4216 N N . LYS B 1 234 ? -11.672 1.771 16.953 1 96.69 234 LYS B N 1
ATOM 4217 C CA . LYS B 1 234 ? -10.812 0.63 17.281 1 96.69 234 LYS B CA 1
ATOM 4218 C C . LYS B 1 234 ? -9.344 0.973 17.078 1 96.69 234 LYS B C 1
ATOM 4220 O O . LYS B 1 234 ? -8.484 0.55 17.859 1 96.69 234 LYS B O 1
ATOM 4225 N N . HIS B 1 235 ? -9.039 1.764 16.062 1 98.12 235 HIS B N 1
ATOM 4226 C CA . HIS B 1 235 ? -7.672 2.172 15.766 1 98.12 235 HIS B CA 1
ATOM 4227 C C . HIS B 1 235 ? -7.074 2.967 16.922 1 98.12 235 HIS B C 1
ATOM 4229 O O . HIS B 1 235 ? -5.969 2.674 17.375 1 98.12 235 HIS B O 1
ATOM 4235 N N . GLN B 1 236 ? -7.855 3.943 17.328 1 98 236 GLN B N 1
ATOM 4236 C CA . GLN B 1 236 ? -7.371 4.785 18.422 1 98 236 GLN B CA 1
ATOM 4237 C C . GLN B 1 236 ? -7.152 3.969 19.688 1 98 236 GLN B C 1
ATOM 4239 O O . GLN B 1 236 ? -6.121 4.102 20.359 1 98 236 GLN B O 1
ATOM 4244 N N . LYS B 1 237 ? -8.148 3.164 20.016 1 98.19 237 LYS B N 1
ATOM 4245 C CA . LYS B 1 237 ? -8.07 2.346 21.219 1 98.19 237 LYS B CA 1
ATOM 4246 C C . LYS B 1 237 ? -6.859 1.414 21.172 1 98.19 237 LYS B C 1
ATOM 4248 O O . LYS B 1 237 ? -6.121 1.291 22.141 1 98.19 237 LYS B O 1
ATOM 4253 N N . PHE B 1 238 ? -6.633 0.812 20.047 1 98.62 238 PHE B N 1
ATOM 4254 C CA . PHE B 1 238 ? -5.531 -0.135 19.906 1 98.62 238 PHE B CA 1
ATOM 4255 C C . PHE B 1 238 ? -4.191 0.57 20.062 1 98.62 238 PHE B C 1
ATOM 4257 O O . PHE B 1 238 ? -3.32 0.103 20.812 1 98.62 238 PHE B O 1
ATOM 4264 N N . VAL B 1 239 ? -3.998 1.738 19.469 1 98.75 239 VAL B N 1
ATOM 4265 C CA . VAL B 1 239 ? -2.736 2.469 19.5 1 98.75 239 VAL B CA 1
ATOM 4266 C C . VAL B 1 239 ? -2.482 2.994 20.906 1 98.75 239 VAL B C 1
ATOM 4268 O O . VAL B 1 239 ? -1.372 2.871 21.438 1 98.75 239 VAL B O 1
ATOM 4271 N N . THR B 1 240 ? -3.457 3.496 21.562 1 98.44 240 THR B N 1
ATOM 4272 C CA . THR B 1 240 ? -3.275 4.148 22.859 1 98.44 240 THR B CA 1
ATOM 4273 C C . THR B 1 240 ? -3.148 3.111 23.969 1 98.44 240 THR B C 1
ATOM 4275 O O . THR B 1 240 ? -2.449 3.338 24.969 1 98.44 240 THR B O 1
ATOM 4278 N N . GLU B 1 241 ? -3.744 1.954 23.797 1 98.44 241 GLU B N 1
ATOM 4279 C CA . GLU B 1 241 ? -3.783 0.974 24.875 1 98.44 241 GLU B CA 1
ATOM 4280 C C . GLU B 1 241 ? -2.697 -0.084 24.703 1 98.44 241 GLU B C 1
ATOM 4282 O O . GLU B 1 241 ? -2.182 -0.621 25.688 1 98.44 241 GLU B O 1
ATOM 4287 N N . ALA B 1 242 ? -2.354 -0.379 23.484 1 98.38 242 ALA B N 1
ATOM 4288 C CA . ALA B 1 242 ? -1.49 -1.535 23.266 1 98.38 242 ALA B CA 1
ATOM 4289 C C . ALA B 1 242 ? -0.169 -1.118 22.625 1 98.38 242 ALA B C 1
ATOM 4291 O O . ALA B 1 242 ? 0.821 -1.85 22.688 1 98.38 242 ALA B O 1
ATOM 4292 N N . LEU B 1 243 ? -0.146 0.027 21.969 1 98.69 243 LEU B N 1
ATOM 4293 C CA . LEU B 1 243 ? 1.041 0.434 21.219 1 98.69 243 LEU B CA 1
ATOM 4294 C C . LEU B 1 243 ? 1.533 1.8 21.688 1 98.69 243 LEU B C 1
ATOM 4296 O O . LEU B 1 243 ? 1.729 2.705 20.875 1 98.69 243 LEU B O 1
ATOM 4300 N N . GLY B 1 244 ? 1.851 1.896 22.938 1 98.62 244 GLY B N 1
ATOM 4301 C CA . GLY B 1 244 ? 2.197 3.158 23.562 1 98.62 244 GLY B CA 1
ATOM 4302 C C . GLY B 1 244 ? 3.439 3.801 22.984 1 98.62 244 GLY B C 1
ATOM 4303 O O . GLY B 1 244 ? 3.604 5.02 23.047 1 98.62 244 GLY B O 1
ATOM 4304 N N . ASN B 1 245 ? 4.332 3.025 22.391 1 98.75 245 ASN B N 1
ATOM 4305 C CA . ASN B 1 245 ? 5.527 3.594 21.781 1 98.75 245 ASN B CA 1
ATOM 4306 C C . ASN B 1 245 ? 5.188 4.48 20.594 1 98.75 245 ASN B C 1
ATOM 4308 O O . ASN B 1 245 ? 5.914 5.426 20.281 1 98.75 245 ASN B O 1
ATOM 4312 N N . LEU B 1 246 ? 4.082 4.215 19.875 1 98.88 246 LEU B N 1
ATOM 4313 C CA . LEU B 1 246 ? 3.645 5.055 18.766 1 98.88 246 LEU B CA 1
ATOM 4314 C C . LEU B 1 246 ? 3.135 6.402 19.281 1 98.88 246 LEU B C 1
ATOM 4316 O O . LEU B 1 246 ? 3.342 7.434 18.641 1 98.88 246 LEU B O 1
ATOM 4320 N N . VAL B 1 247 ? 2.473 6.367 20.391 1 98.88 247 VAL B N 1
ATOM 4321 C CA . VAL B 1 247 ? 1.986 7.598 21 1 98.88 247 VAL B CA 1
ATOM 4322 C C . VAL B 1 247 ? 3.168 8.484 21.406 1 98.88 247 VAL B C 1
ATOM 4324 O O . VAL B 1 247 ? 3.191 9.672 21.094 1 98.88 247 VAL B O 1
ATOM 4327 N N . SER B 1 248 ? 4.129 7.875 22.047 1 98.81 248 SER B N 1
ATOM 4328 C CA . SER B 1 248 ? 5.32 8.609 22.453 1 98.81 248 SER B CA 1
ATOM 4329 C C . SER B 1 248 ? 6.078 9.164 21.25 1 98.81 248 SER B C 1
ATOM 4331 O O . SER B 1 248 ? 6.578 10.289 21.297 1 98.81 248 SER B O 1
ATOM 4333 N N . TYR B 1 249 ? 6.223 8.367 20.234 1 98.81 249 TYR B N 1
ATOM 4334 C CA . TYR B 1 249 ? 6.855 8.773 18.984 1 98.81 249 TYR B CA 1
ATOM 4335 C C . TYR B 1 249 ? 6.164 10 18.391 1 98.81 249 TYR B C 1
ATOM 4337 O O . TYR B 1 249 ? 6.82 10.953 17.984 1 98.81 249 TYR B O 1
ATOM 4345 N N . CYS B 1 250 ? 4.832 9.953 18.344 1 98.75 250 CYS B N 1
ATOM 4346 C CA . CYS B 1 250 ? 4.051 11.062 17.812 1 98.75 250 CYS B CA 1
ATOM 4347 C C . CYS B 1 250 ? 4.281 12.328 18.609 1 98.75 250 CYS B C 1
ATOM 4349 O O . CYS B 1 250 ? 4.383 13.422 18.047 1 98.75 250 CYS B O 1
ATOM 4351 N N . GLU B 1 251 ? 4.367 12.188 19.875 1 98.5 251 GLU B N 1
ATOM 4352 C CA . GLU B 1 251 ? 4.629 13.336 20.75 1 98.5 251 GLU B CA 1
ATOM 4353 C C . GLU B 1 251 ? 5.996 13.945 20.469 1 98.5 251 GLU B C 1
ATOM 4355 O O . GLU B 1 251 ? 6.156 15.164 20.5 1 98.5 251 GLU B O 1
ATOM 4360 N N . ARG B 1 252 ? 6.988 13.109 20.234 1 98.75 252 ARG B N 1
ATOM 4361 C CA . ARG B 1 252 ? 8.32 13.617 19.922 1 98.75 252 ARG B CA 1
ATOM 4362 C C . ARG B 1 252 ? 8.297 14.406 18.609 1 98.75 252 ARG B C 1
ATOM 4364 O O . ARG B 1 252 ? 8.898 15.484 18.516 1 98.75 252 ARG B O 1
ATOM 4371 N N . MET B 1 253 ? 7.645 13.914 17.594 1 98.81 253 MET B N 1
ATOM 4372 C CA . MET B 1 253 ? 7.516 14.617 16.312 1 98.81 253 MET B CA 1
ATOM 4373 C C . MET B 1 253 ? 6.758 15.93 16.5 1 98.81 253 MET B C 1
ATOM 4375 O O . MET B 1 253 ? 7.156 16.953 15.953 1 98.81 253 MET B O 1
ATOM 4379 N N . LYS B 1 254 ? 5.672 15.828 17.266 1 98.69 254 LYS B N 1
ATOM 4380 C CA . LYS B 1 254 ? 4.855 17 17.562 1 98.69 254 LYS B CA 1
ATOM 4381 C C . LYS B 1 254 ? 5.684 18.094 18.25 1 98.69 254 LYS B C 1
ATOM 4383 O O . LYS B 1 254 ? 5.668 19.25 17.828 1 98.69 254 LYS B O 1
ATOM 4388 N N . ASN B 1 255 ? 6.406 17.703 19.234 1 98.38 255 ASN B N 1
ATOM 4389 C CA . ASN B 1 255 ? 7.207 18.656 20 1 98.38 255 ASN B CA 1
ATOM 4390 C C . ASN B 1 255 ? 8.32 19.266 19.141 1 98.38 255 ASN B C 1
ATOM 4392 O O . ASN B 1 255 ? 8.656 20.438 19.297 1 98.38 255 ASN B O 1
ATOM 4396 N N . LYS B 1 256 ? 8.844 18.531 18.281 1 98.5 256 LYS B N 1
ATOM 4397 C CA . LYS B 1 256 ? 9.984 18.969 17.484 1 98.5 256 LYS B CA 1
ATOM 4398 C C . LYS B 1 256 ? 9.547 19.875 16.344 1 98.5 256 LYS B C 1
ATOM 4400 O O . LYS B 1 256 ? 10.211 20.875 16.047 1 98.5 256 LYS B O 1
ATOM 4405 N N . TYR B 1 257 ? 8.414 19.562 15.703 1 98.44 257 TYR B N 1
ATOM 4406 C CA . TYR B 1 257 ? 8.125 20.266 14.453 1 98.44 257 TYR B CA 1
ATOM 4407 C C . TYR B 1 257 ? 6.836 21.062 14.562 1 98.44 257 TYR B C 1
ATOM 4409 O O . TYR B 1 257 ? 6.539 21.891 13.695 1 98.44 257 TYR B O 1
ATOM 4417 N N . TRP B 1 258 ? 6.098 20.859 15.633 1 98.31 258 TRP B N 1
ATOM 4418 C CA . TRP B 1 258 ? 4.836 21.562 15.828 1 98.31 258 TRP B CA 1
ATOM 4419 C C . TRP B 1 258 ? 4.754 22.156 17.234 1 98.31 258 TRP B C 1
ATOM 4421 O O . TRP B 1 258 ? 3.766 21.938 17.938 1 98.31 258 TRP B O 1
ATOM 4431 N N . PRO B 1 259 ? 5.723 22.891 17.609 1 97.31 259 PRO B N 1
ATOM 4432 C CA . PRO B 1 259 ? 5.672 23.484 18.938 1 97.31 259 PRO B CA 1
ATOM 4433 C C . PRO B 1 259 ? 4.488 24.438 19.109 1 97.31 259 PRO B C 1
ATOM 4435 O O . PRO B 1 259 ? 4.09 24.75 20.234 1 97.31 259 PRO B O 1
ATOM 4438 N N . ASP B 1 260 ? 3.941 24.922 18.031 1 97.31 260 ASP B N 1
ATOM 4439 C CA . ASP B 1 260 ? 2.791 25.828 18.016 1 97.31 260 ASP B CA 1
ATOM 4440 C C . ASP B 1 260 ? 1.495 25.062 17.781 1 97.31 260 ASP B C 1
ATOM 4442 O O . ASP B 1 260 ? 0.547 25.594 17.188 1 97.31 260 ASP B O 1
ATOM 4446 N N . TRP B 1 261 ? 1.438 23.781 18.125 1 97.62 261 TRP B N 1
ATOM 4447 C CA . TRP B 1 261 ? 0.316 22.891 17.891 1 97.62 261 TRP B CA 1
ATOM 4448 C C . TRP B 1 261 ? -1 23.531 18.312 1 97.62 261 TRP B C 1
ATOM 4450 O O . TRP B 1 261 ? -1.956 23.562 17.531 1 97.62 261 TRP B O 1
ATOM 4460 N N . ASN B 1 262 ? -1.048 24.125 19.484 1 96.94 262 ASN B N 1
ATOM 4461 C CA . ASN B 1 262 ? -2.281 24.688 20.016 1 96.94 262 ASN B CA 1
ATOM 4462 C C . ASN B 1 262 ? -2.744 25.906 19.219 1 96.94 262 ASN B C 1
ATOM 4464 O O . ASN B 1 262 ? -3.945 26.156 19.094 1 96.94 262 ASN B O 1
ATOM 4468 N N . ASP B 1 263 ? -1.822 26.625 18.609 1 97.25 263 ASP B N 1
ATOM 4469 C CA . ASP B 1 263 ? -2.16 27.781 17.781 1 97.25 263 ASP B CA 1
ATOM 4470 C C . ASP B 1 263 ? -2.826 27.344 16.484 1 97.25 263 ASP B C 1
ATOM 4472 O O . ASP B 1 263 ? -3.363 28.188 15.75 1 97.25 263 ASP B O 1
ATOM 4476 N N . LYS B 1 264 ? -2.75 26.016 16.219 1 97 264 LYS B N 1
ATOM 4477 C CA . LYS B 1 264 ? -3.27 25.516 14.945 1 97 264 LYS B CA 1
ATOM 4478 C C . LYS B 1 264 ? -4.594 24.781 15.148 1 97 264 LYS B C 1
ATOM 4480 O O . LYS B 1 264 ? -5.16 24.234 14.203 1 97 264 LYS B O 1
ATOM 4485 N N . LEU B 1 265 ? -5.141 24.828 16.359 1 96.31 265 LEU B N 1
ATOM 4486 C CA . LEU B 1 265 ? -6.406 24.156 16.672 1 96.31 265 LEU B CA 1
ATOM 4487 C C . LEU B 1 265 ? -7.543 25.172 16.75 1 96.31 265 LEU B C 1
ATOM 4489 O O . LEU B 1 265 ? -7.461 26.156 17.484 1 96.31 265 LEU B O 1
ATOM 4493 N N . LEU B 1 266 ? -8.594 24.922 16.125 1 94.12 266 LEU B N 1
ATOM 4494 C CA . LEU B 1 266 ? -9.711 25.844 15.984 1 94.12 266 LEU B CA 1
ATOM 4495 C C . LEU B 1 266 ? -10.281 26.219 17.344 1 94.12 266 LEU B C 1
ATOM 4497 O O . LEU B 1 266 ? -10.562 27.391 17.609 1 94.12 266 LEU B O 1
ATOM 4501 N N . PRO B 1 267 ? -10.461 25.266 18.266 1 93.88 267 PRO B N 1
ATOM 4502 C CA . PRO B 1 267 ? -11.094 25.609 19.547 1 93.88 267 PRO B CA 1
ATOM 4503 C C . PRO B 1 267 ? -10.117 26.25 20.531 1 93.88 267 PRO B C 1
ATOM 4505 O O . PRO B 1 267 ? -10.531 26.719 21.594 1 93.88 267 PRO B O 1
ATOM 4508 N N . SER B 1 268 ? -8.883 26.266 20.234 1 95.88 268 SER B N 1
ATOM 4509 C CA . SER B 1 268 ? -7.879 26.766 21.172 1 95.88 268 SER B CA 1
ATOM 4510 C C . SER B 1 268 ? -8.008 28.266 21.359 1 95.88 268 SER B C 1
ATOM 4512 O O . SER B 1 268 ? -8.242 29.016 20.406 1 95.88 268 SER B O 1
ATOM 4514 N N . PRO B 1 269 ? -7.828 28.766 22.578 1 96.62 269 PRO B N 1
ATOM 4515 C CA . PRO B 1 269 ? -7.859 30.203 22.812 1 96.62 269 PRO B CA 1
ATOM 4516 C C . PRO B 1 269 ? -6.723 30.953 22.109 1 96.62 269 PRO B C 1
ATOM 4518 O O . PRO B 1 269 ? -6.812 32.156 21.906 1 96.62 269 PRO B O 1
ATOM 4521 N N . THR B 1 270 ? -5.707 30.25 21.766 1 96.5 270 THR B N 1
ATOM 4522 C CA . THR B 1 270 ? -4.559 30.891 21.109 1 96.5 270 THR B CA 1
ATOM 4523 C C . THR B 1 270 ? -4.617 30.703 19.609 1 96.5 270 THR B C 1
ATOM 4525 O O . THR B 1 270 ? -3.676 31.047 18.891 1 96.5 270 THR B O 1
ATOM 4528 N N . TYR B 1 271 ? -5.699 30.094 19.141 1 95.31 271 TYR B N 1
ATOM 4529 C CA . TYR B 1 271 ? -5.84 29.844 17.703 1 95.31 271 TYR B CA 1
ATOM 4530 C C . TYR B 1 271 ? -5.668 31.141 16.922 1 95.31 271 TYR B C 1
ATOM 4532 O O . TYR B 1 271 ? -6.227 32.188 17.281 1 95.31 271 TYR B O 1
ATOM 4540 N N . LYS B 1 272 ? -4.918 31.125 15.883 1 91.19 272 LYS B N 1
ATOM 4541 C CA . LYS B 1 272 ? -4.746 32.188 14.898 1 91.19 272 LYS B CA 1
ATOM 4542 C C . LYS B 1 272 ? -4.863 31.641 13.477 1 91.19 272 LYS B C 1
ATOM 4544 O O . LYS B 1 272 ? -4.137 30.734 13.094 1 91.19 272 LYS B O 1
ATOM 4549 N N . ASP B 1 273 ? -5.809 32.188 12.797 1 92.38 273 ASP B N 1
ATOM 4550 C CA . ASP B 1 273 ? -5.891 31.828 11.383 1 92.38 273 ASP B CA 1
ATOM 4551 C C . ASP B 1 273 ? -4.594 32.188 10.648 1 92.38 273 ASP B C 1
ATOM 4553 O O . ASP B 1 273 ? -4.176 33.344 10.633 1 92.38 273 ASP B O 1
ATOM 4557 N N . ASP B 1 274 ? -3.967 31.219 10.109 1 92.56 274 ASP B N 1
ATOM 4558 C CA . ASP B 1 274 ? -2.674 31.484 9.484 1 92.56 274 ASP B CA 1
ATOM 4559 C C . ASP B 1 274 ? -2.764 31.375 7.965 1 92.56 274 ASP B C 1
ATOM 4561 O O . ASP B 1 274 ? -1.77 31.078 7.297 1 92.56 274 ASP B O 1
ATOM 4565 N N . SER B 1 275 ? -3.953 31.531 7.426 1 91.25 275 SER B N 1
ATOM 4566 C CA . SER B 1 275 ? -4.066 31.688 5.98 1 91.25 275 SER B CA 1
ATOM 4567 C C . SER B 1 275 ? -3.209 32.844 5.48 1 91.25 275 SER B C 1
ATOM 4569 O O . SER B 1 275 ? -3.201 33.906 6.078 1 91.25 275 SER B O 1
ATOM 4571 N N . ASP B 1 276 ? -2.477 32.594 4.504 1 90.44 276 ASP B N 1
ATOM 4572 C CA . ASP B 1 276 ? -1.676 33.594 3.801 1 90.44 276 ASP B CA 1
ATOM 4573 C C . ASP B 1 276 ? -0.483 34.031 4.648 1 90.44 276 ASP B C 1
ATOM 4575 O O . ASP B 1 276 ? 0.235 34.969 4.281 1 90.44 276 ASP B O 1
ATOM 4579 N N . LYS B 1 277 ? -0.349 33.438 5.797 1 91.44 277 LYS B N 1
ATOM 4580 C CA . LYS B 1 277 ? 0.859 33.719 6.574 1 91.44 277 LYS B CA 1
ATOM 4581 C C . LYS B 1 277 ? 2.07 33.031 5.957 1 91.44 277 LYS B C 1
ATOM 4583 O O . LYS B 1 277 ? 1.998 31.844 5.594 1 91.44 277 LYS B O 1
ATOM 4588 N N . ILE B 1 278 ? 3.158 33.719 5.859 1 94.12 278 ILE B N 1
ATOM 4589 C CA . ILE B 1 278 ? 4.371 33.125 5.281 1 94.12 278 ILE B CA 1
ATOM 4590 C C . ILE B 1 278 ? 5.305 32.688 6.398 1 94.12 278 ILE B C 1
ATOM 4592 O O . ILE B 1 278 ? 5.602 33.438 7.32 1 94.12 278 ILE B O 1
ATOM 4596 N N . TYR B 1 279 ? 5.723 31.5 6.348 1 94.25 279 TYR B N 1
ATOM 4597 C CA . TYR B 1 279 ? 6.656 30.922 7.305 1 94.25 279 TYR B CA 1
ATOM 4598 C C . TYR B 1 279 ? 8.047 30.797 6.703 1 94.25 279 TYR B C 1
ATOM 4600 O O . TYR B 1 279 ? 8.195 30.516 5.512 1 94.25 279 TYR B O 1
ATOM 4608 N N . TRP B 1 280 ? 9.164 31.109 7.488 1 90.56 280 TRP B N 1
ATOM 4609 C CA . TRP B 1 280 ? 10.578 30.844 7.207 1 90.56 280 TRP B CA 1
ATOM 4610 C C . TRP B 1 280 ? 11.055 31.672 6.027 1 90.56 280 TRP B C 1
ATOM 4612 O O . TRP B 1 280 ? 11.805 31.188 5.172 1 90.56 280 TRP B O 1
ATOM 4622 N N . HIS B 1 281 ? 10.398 32.688 5.785 1 85.19 281 HIS B N 1
ATOM 4623 C CA . HIS B 1 281 ? 10.867 33.625 4.758 1 85.19 281 HIS B CA 1
ATOM 4624 C C . HIS B 1 281 ? 11.664 34.781 5.371 1 85.19 281 HIS B C 1
ATOM 4626 O O . HIS B 1 281 ? 11.227 35.375 6.344 1 85.19 281 HIS B O 1
ATOM 4632 N N . LYS B 1 282 ? 13.109 34.812 5.18 1 70.19 282 LYS B N 1
ATOM 4633 C CA . LYS B 1 282 ? 13.945 35.906 5.664 1 70.19 282 LYS B CA 1
ATOM 4634 C C . LYS B 1 282 ? 13.508 37.25 5.074 1 70.19 282 LYS B C 1
ATOM 4636 O O . LYS B 1 282 ? 13.336 37.375 3.857 1 70.19 282 LYS B O 1
ATOM 4641 N N . THR B 1 283 ? 12.625 38.031 5.844 1 55.59 283 THR B N 1
ATOM 4642 C CA . THR B 1 283 ? 12.375 39.406 5.395 1 55.59 283 THR B CA 1
ATOM 4643 C C . THR B 1 283 ? 13.68 40.188 5.305 1 55.59 283 THR B C 1
ATOM 4645 O O . THR B 1 283 ? 14.539 40.062 6.176 1 55.59 283 THR B O 1
ATOM 4648 N N . ASP B 1 284 ? 14.211 40.312 4.211 1 44.06 284 ASP B N 1
ATOM 4649 C CA . ASP B 1 284 ? 15.281 41.281 4.047 1 44.06 284 ASP B CA 1
ATOM 4650 C C . ASP B 1 284 ? 14.961 42.594 4.797 1 44.06 284 ASP B C 1
ATOM 4652 O O . ASP B 1 284 ? 14.109 43.375 4.367 1 44.06 284 ASP B O 1
ATOM 4656 N N . ASN B 1 285 ? 14.578 42.562 6.074 1 40.03 285 ASN B N 1
ATOM 4657 C CA . ASN B 1 285 ? 14.57 43.906 6.633 1 40.03 285 ASN B CA 1
ATOM 4658 C C . ASN B 1 285 ? 15.938 44.594 6.512 1 40.03 285 ASN B C 1
ATOM 4660 O O . ASN B 1 285 ? 16.781 44.469 7.402 1 40.03 285 ASN B O 1
ATOM 4664 N N . SER B 1 286 ? 16.781 44.438 5.535 1 36.31 286 SER B N 1
ATOM 4665 C CA . SER B 1 286 ? 17.812 45.469 5.426 1 36.31 286 SER B CA 1
ATOM 4666 C C . SER B 1 286 ? 17.203 46.875 5.441 1 36.31 286 SER B C 1
ATOM 4668 O O . SER B 1 286 ? 16.766 47.375 4.406 1 36.31 286 SER B O 1
ATOM 4670 N N . THR B 1 287 ? 16.219 47.188 6.281 1 32.34 287 THR B N 1
ATOM 4671 C CA . THR B 1 287 ? 16.141 48.625 6.484 1 32.34 287 THR B CA 1
ATOM 4672 C C . THR B 1 287 ? 17.484 49.188 6.926 1 32.34 287 THR B C 1
ATOM 4674 O O . THR B 1 287 ? 18.203 48.562 7.715 1 32.34 287 THR B O 1
ATOM 4677 N N . HIS B 1 288 ? 18.125 50.125 6.086 1 30.97 288 HIS B N 1
ATOM 4678 C CA . HIS B 1 288 ? 19.109 51.156 6.305 1 30.97 288 HIS B CA 1
ATOM 4679 C C . HIS B 1 288 ? 18.922 51.844 7.664 1 30.97 288 HIS B C 1
ATOM 4681 O O . HIS B 1 288 ? 17.922 52.5 7.891 1 30.97 288 HIS B O 1
ATOM 4687 N N . SER B 1 289 ? 18.891 51.094 8.805 1 23.39 289 SER B N 1
ATOM 4688 C CA . SER B 1 289 ? 19.422 51.906 9.898 1 23.39 289 SER B CA 1
ATOM 4689 C C . SER B 1 289 ? 20.953 51.969 9.82 1 23.39 289 SER B C 1
ATOM 4691 O O . SER B 1 289 ? 21.609 51.031 9.414 1 23.39 289 SER B O 1
#

Foldseek 3Di:
DDPDPCVVVLVVVVCVVQVPPPPDPPVPDDAQEKEKEAAAQKAFWLHLALLSQLLVLLCLVQLRKYFYDNPNHADPVRDDIWIDHPRDTDDGSVRRSVVCCVVVVDFQCVVPDPVLVVVLVVLLCLQPLQLVLLVLCQCQVDDPVLQLVTDPDDDPVSVSVSVVSNVVSLVVCVVSVLNVDDNVVSVVSNCVSVVVQLVQCPQALARSHPGHGSSSSSLLSRVCCLCGRRPPTPSNCCCVPPRVSSVNSNVSSCVVRPVVGLCSRPPRPNDDDRHRPIGSDPPPPPPPD/DDPDPCVVVLVVVVCVVQVPPPPDPPVPDDAQEKEKEAAAQKAFWLHLALLSQLLVLLCLVQLRKYFYDNVNHADPVRDDIWIDHPRDTDDGSVRSSVVCCVVVVDFQCVVPDPVLVVVLVVLLCLQPLQLVLLVLCQCQVDDVVLQLVTDPDDDPVSVSVSVVSNVVSLVVCVVSVLNVDDNVVSVVSNCVSVVVQLVQCPQALARSHPGHGSSSSSLLSRVCCLCGRRPPTPSNCCCVPPRVSSVNSNVSSCVVRPVVGLCSRPPRPNPDDRHRPIGSDPPPPPPPD

Secondary structure (DSSP, 8-state):
----THHHHHHHHHHHHHHTS-----TTPPTT-EEEE-BPP-SSSS-SSHHHHHHHHHHHHHT--EEEETB----TTS-S-EEEETTEEEESHHHHHHHHHHHHT--TTTTS-HHHHHHHHHHHHHIIIIIHHHHHHHHHSS--HHHHHHSS--HHHHHHHHHHHHHHHHHHHHHHSGGGS-HHHHHHHHHHHHHHHHHHHTT-SBTTBSS--HHHHHHHHHHHHHHHSSTT-HHHHHHHHH-HHHHHHHHHHHHHH-TTGGGG-TTSTT----BT-EES---------/----THHHHHHHHHHHHHHTS-----TTPPTT-EEEE-BPP-SSSS-SSHHHHHHHHHHHHHT--EEEETB----TTS-S-EEEETTEEEESHHHHHHHHHHHHT--TTTTS-HHHHHHHHHHHHHIIIIIHHHHHHHHHSS--HHHHHHSS--HHHHHHHHHHHHHHHHHHHHHHSGGGS-HHHHHHHHHHHHHHHHHHHTT-SBTTBSS--HHHHHHHHHHHHHHHSSTT-HHHHHHHHH-HHHHHHHHHHHHHH-TTGGGG-TTSTT----BT-EES---------

Sequence (578 aa):
MLAKPNECSSYMYFKLLCLHCRRRPKSNVPPGVVVLYQIGRGNFAPSISPFPLKLETFLRMTKIPYMNDHSGKFSSKGKTPWMEYNGKPIADSQFCIEYLKKEKEVDVNTHLNKDEISIAKAFQRLTEENLYWTMCIESFGGDVSAVSSIIPYTGLKLWLTVKFLQRVIKQETWGHGMGRHTPDEVWEIAVHDMTAISNFLGVKKFFMGDEPCEVDCVLFGMLVMIIYNMPGSKHQKFVTEALGNLVSYCERMKNKYWPDWNDKLLPSPTYKDDSDKIYWHKTDNSTHSMLAKPNECSSYMYFKLLCLHCRRRPKSNVPPGVVVLYQIGRGNFAPSISPFPLKLETFLRMTKIPYMNDHSGKFSSKGKTPWMEYNGKPIADSQFCIEYLKKEKEVDVNTHLNKDEISIAKAFQRLTEENLYWTMCIESFGGDVSAVSSIIPYTGLKLWLTVKFLQRVIKQETWGHGMGRHTPDEVWEIAVHDMTAISNFLGVKKFFMGDEPCEVDCVLFGMLVMIIYNMPGSKHQKFVTEALGNLVSYCERMKNKYWPDWNDKLLPSPTYKDDSDKIYWHKTDNSTHS

pLDDT: mean 87.62, std 18.76, range [19.67, 98.94]

Nearest PDB structures (foldseek):
  9f7k-assembly1_B  TM=5.921E-01  e=2.025E-05  Drosophila melanogaster American nodavirus (ANV) SW-2009a
  8z3b-assembly1_A  TM=7.333E-01  e=4.584E-04  Plutella xylostella
  4nhz-assembly2_D  TM=6.650E-01  e=4.584E-04  Bradyrhizobium sp. BTAi1
  4nhz-assembly4_H  TM=5.831E-01  e=1.488E-04  Bradyrhizobium sp. BTAi1
  4pua-assembly1_A-2  TM=5.739E-01  e=1.735E-04  Streptococcus pneumoniae ATCC 700669

Solvent-accessible surface area (backbone atoms only — not comparable to full-atom values): 31010 Å² total; per-residue (Å²): 136,78,80,72,76,62,66,65,49,54,54,48,47,53,45,49,68,51,59,66,64,73,84,65,74,72,85,81,65,60,82,77,34,32,37,38,28,19,64,45,61,11,64,67,35,59,39,80,47,38,51,40,39,17,43,52,44,46,35,55,74,67,54,50,22,32,24,39,37,48,81,45,58,53,37,99,70,69,39,64,20,27,34,30,49,77,83,42,76,37,63,43,44,66,55,41,51,54,49,45,28,64,76,68,70,49,67,62,52,73,90,49,53,66,48,53,50,21,50,42,51,17,43,44,29,26,44,67,51,44,39,45,56,40,50,49,44,63,40,44,69,60,72,44,64,41,44,53,69,45,45,94,56,61,69,67,61,32,52,52,49,51,54,49,48,30,52,51,49,51,51,20,30,40,36,55,47,64,54,59,46,52,72,69,54,37,49,51,52,36,51,52,49,54,48,26,54,42,49,46,28,54,86,46,68,23,66,87,29,86,56,71,36,65,49,44,24,49,52,44,18,48,49,48,38,36,70,49,56,29,63,89,36,71,64,23,52,46,39,68,71,73,35,51,60,52,55,54,39,43,49,50,51,37,58,71,67,38,76,59,47,58,34,35,14,65,76,36,92,64,40,54,89,51,63,71,41,73,43,70,61,84,70,79,70,74,64,89,121,136,78,82,71,74,63,66,64,50,54,53,48,48,54,45,48,68,50,59,66,65,71,83,64,74,73,84,83,65,59,82,79,34,32,37,38,28,20,66,44,60,11,64,67,35,60,38,81,48,38,51,41,38,17,44,51,44,46,34,53,73,67,54,50,22,31,24,38,37,48,82,46,56,53,37,100,70,69,40,66,20,28,33,32,50,76,84,41,78,35,62,44,44,65,54,39,51,54,48,46,28,64,75,66,70,49,68,62,51,72,89,50,53,66,48,52,50,22,50,40,51,17,44,42,29,25,44,66,52,43,38,46,58,40,51,50,44,62,40,46,67,60,72,43,64,41,44,54,71,45,47,96,54,62,70,68,61,32,50,52,50,51,54,48,49,32,52,51,47,52,53,20,30,40,38,54,47,62,53,59,46,52,73,68,54,36,48,52,52,37,51,52,49,53,48,27,54,42,50,48,30,53,86,45,67,24,67,89,28,87,56,70,36,65,50,44,25,50,51,43,17,49,49,48,38,36,70,50,57,29,62,88,34,72,63,25,51,46,38,68,71,73,35,52,58,53,54,53,39,44,49,51,54,39,57,72,66,38,74,61,48,59,33,34,12,68,77,37,92,64,40,53,90,53,62,71,41,72,42,70,62,86,71,82,69,77,66,89,119